Protein AF-A0A955DPP3-F1 (afdb_monomer_lite)

Secondary structure (DSSP, 8-state):
-HHHHTT-TTS-HHHHHHHHHHHHHHS---SSS---SHHHHHHHHHHHTHHHHHHHTTT-TTHHHHHHHHHHHHHHH--HHHHHHHHHHHHHHHHHTT--TTSSSHHHHHHHHHHTT--TTS-HHHHHHHHHHHH-TTS-HHHHHHHHHHHHHHSS-TT--GGGS--TT--HHHHHHHHHHHHHHSPP-PPPPPPPPPPPP----HHHHHHHHHHHHHHHHS---S-HHHHHHHHHHHHHHHHHHHHHHTT-HHHHHHHHHHHHHHHHHHH-TTS-SS--GGGG----------------PPP---PPTTPBPSSTTHHHHHHHHTTT-HHHHHHHHHHHHT-S-SB--HHHHHHHHHHHHH-SSHHHHHHHHHHHHHH-TT-HHHHHHHHHHHTTSPPPHHHHHHHHHHHTS-PPPTTSTTHHHHHHHHHHHHHH-

pLDDT: mean 71.45, std 17.71, range [26.34, 94.0]

Structure (mmCIF, N/CA/C/O backbone):
data_AF-A0A955DPP3-F1
#
_entry.id   AF-A0A955DPP3-F1
#
loop_
_atom_site.group_PDB
_atom_site.id
_atom_site.type_symbol
_atom_site.label_atom_id
_atom_site.label_alt_id
_atom_site.label_comp_id
_atom_site.label_asym_id
_atom_site.label_entity_id
_atom_site.label_seq_id
_atom_site.pdbx_PDB_ins_code
_atom_site.Cartn_x
_atom_site.Cartn_y
_atom_site.Cartn_z
_atom_site.occupancy
_atom_site.B_iso_or_equiv
_atom_site.auth_seq_id
_atom_site.auth_comp_id
_atom_site.auth_asym_id
_atom_site.auth_atom_id
_atom_site.pdbx_PDB_model_num
ATOM 1 N N . MET A 1 1 ? 16.618 11.339 -6.027 1.00 35.59 1 MET A N 1
ATOM 2 C CA . MET A 1 1 ? 17.213 10.510 -7.102 1.00 35.59 1 MET A CA 1
ATOM 3 C C . MET A 1 1 ? 17.221 11.224 -8.454 1.00 35.59 1 MET A C 1
ATOM 5 O O . MET A 1 1 ? 18.193 11.062 -9.165 1.00 35.59 1 MET A O 1
ATOM 9 N N . LEU A 1 2 ? 16.266 12.111 -8.780 1.00 33.56 2 LEU A N 1
ATOM 10 C CA . LEU A 1 2 ? 16.355 12.940 -9.997 1.00 33.56 2 LEU A CA 1
ATOM 11 C C . LEU A 1 2 ? 17.297 14.146 -9.936 1.00 33.56 2 LEU A C 1
ATOM 13 O O . LEU A 1 2 ? 17.890 14.435 -10.960 1.00 33.56 2 LEU A O 1
ATOM 17 N N . ALA A 1 3 ? 17.600 14.738 -8.774 1.00 33.22 3 ALA A N 1
ATOM 18 C CA . ALA A 1 3 ? 18.819 15.559 -8.653 1.00 33.22 3 ALA A CA 1
ATOM 19 C C . ALA A 1 3 ? 20.101 14.759 -8.946 1.00 33.22 3 ALA A C 1
ATOM 21 O O . ALA A 1 3 ? 21.132 15.341 -9.243 1.00 33.22 3 ALA A O 1
ATOM 22 N N . ARG A 1 4 ? 20.043 13.422 -8.878 1.00 34.44 4 ARG A N 1
ATOM 23 C CA . ARG A 1 4 ? 21.161 12.524 -9.185 1.00 34.44 4 ARG A CA 1
ATOM 24 C C . ARG A 1 4 ? 21.141 12.021 -10.634 1.00 34.44 4 ARG A C 1
ATOM 26 O O . ARG A 1 4 ? 22.195 11.694 -11.143 1.00 34.44 4 ARG A O 1
ATOM 33 N N . ILE A 1 5 ? 19.973 11.995 -11.284 1.00 39.16 5 ILE A N 1
ATOM 34 C CA . ILE A 1 5 ? 19.773 11.576 -12.684 1.00 39.16 5 ILE A CA 1
ATOM 35 C C . ILE A 1 5 ? 19.875 12.776 -13.645 1.00 39.16 5 ILE A C 1
ATOM 37 O O . ILE A 1 5 ? 20.469 12.654 -14.704 1.00 39.16 5 ILE A O 1
ATOM 41 N N . ALA A 1 6 ? 19.397 13.962 -13.253 1.00 36.22 6 ALA A N 1
ATOM 42 C CA . ALA A 1 6 ? 19.635 15.214 -13.980 1.00 36.22 6 ALA A CA 1
ATOM 43 C C . ALA A 1 6 ? 21.084 15.718 -13.835 1.00 36.22 6 ALA A C 1
ATOM 45 O O . ALA A 1 6 ? 21.543 16.498 -14.662 1.00 36.22 6 ALA A O 1
ATOM 46 N N . ALA A 1 7 ? 21.798 15.253 -12.803 1.00 34.19 7 ALA A N 1
ATOM 47 C CA . ALA A 1 7 ? 23.239 15.447 -12.627 1.00 34.19 7 ALA A CA 1
ATOM 48 C C . ALA A 1 7 ? 24.074 14.216 -13.037 1.00 34.19 7 ALA A C 1
ATOM 50 O O . ALA A 1 7 ? 25.287 14.221 -12.847 1.00 34.19 7 ALA A O 1
ATOM 51 N N . SER A 1 8 ? 23.447 13.153 -13.555 1.00 36.28 8 SER A N 1
ATOM 52 C CA . SER A 1 8 ? 24.160 11.997 -14.100 1.00 36.28 8 SER A CA 1
ATOM 53 C C . SER A 1 8 ? 24.437 12.252 -15.577 1.00 36.28 8 SER A C 1
ATOM 55 O O . SER A 1 8 ? 23.509 12.456 -16.357 1.00 36.28 8 SER A O 1
ATOM 57 N N . GLU A 1 9 ? 25.711 12.197 -15.968 1.00 37.81 9 GLU A N 1
ATOM 58 C CA . GLU A 1 9 ? 26.163 12.263 -17.368 1.00 37.81 9 GLU A CA 1
ATOM 59 C C . GLU A 1 9 ? 25.644 11.094 -18.239 1.00 37.81 9 GLU A C 1
ATOM 61 O O . GLU A 1 9 ? 25.851 11.097 -19.448 1.00 37.81 9 GLU A O 1
ATOM 66 N N . ALA A 1 10 ? 24.928 10.113 -17.667 1.00 44.19 10 ALA A N 1
ATOM 67 C CA . ALA A 1 10 ? 24.548 8.870 -18.343 1.00 44.19 10 ALA A CA 1
ATOM 68 C C . ALA A 1 10 ? 23.221 8.917 -19.131 1.00 44.19 10 ALA A C 1
ATOM 70 O O . ALA A 1 10 ? 22.921 7.976 -19.866 1.00 44.19 10 ALA A O 1
ATOM 71 N N . LEU A 1 11 ? 22.408 9.977 -19.019 1.00 44.22 11 LEU A N 1
ATOM 72 C CA . LEU A 1 11 ? 21.203 10.137 -19.848 1.00 44.22 11 LEU A CA 1
ATOM 73 C C . LEU A 1 11 ? 21.443 11.102 -21.018 1.00 44.22 11 LEU A C 1
ATOM 75 O O . LEU A 1 11 ? 22.013 12.176 -20.820 1.00 44.22 11 LEU A O 1
ATOM 79 N N . PRO A 1 12 ? 20.934 10.804 -22.233 1.00 55.03 12 PRO A N 1
ATOM 80 C CA . PRO A 1 12 ? 20.957 11.761 -23.331 1.00 55.03 12 PRO A CA 1
ATOM 81 C C . PRO A 1 12 ? 20.270 13.068 -22.919 1.00 55.03 12 PRO A C 1
ATOM 83 O O . PRO A 1 12 ? 19.104 13.042 -22.521 1.00 55.03 12 PRO A O 1
ATOM 86 N N . ILE A 1 13 ? 20.955 14.205 -23.095 1.00 50.88 13 ILE A N 1
ATOM 87 C CA . ILE A 1 13 ? 20.490 15.564 -22.737 1.00 50.88 13 ILE A CA 1
ATOM 88 C C . ILE A 1 13 ? 19.029 15.819 -23.139 1.00 50.88 13 ILE A C 1
ATOM 90 O O . ILE A 1 13 ? 18.276 16.427 -22.390 1.00 50.88 13 ILE A O 1
ATOM 94 N N . THR A 1 14 ? 18.589 15.290 -24.281 1.00 52.28 14 THR A N 1
ATOM 95 C CA . THR A 1 14 ? 17.205 15.416 -24.759 1.00 52.28 14 THR A CA 1
ATOM 96 C C . THR A 1 14 ? 16.157 14.798 -23.829 1.00 52.28 14 THR A C 1
ATOM 98 O O . THR A 1 14 ? 15.081 15.360 -23.699 1.00 52.28 14 THR A O 1
ATOM 101 N N . ILE A 1 15 ? 16.436 13.644 -23.205 1.00 49.09 15 ILE A N 1
ATOM 102 C CA . ILE A 1 15 ? 15.491 12.993 -22.280 1.00 49.09 15 ILE A CA 1
ATOM 103 C C . ILE A 1 15 ? 15.439 13.808 -20.991 1.00 49.09 15 ILE A C 1
ATOM 105 O O . ILE A 1 15 ? 14.359 14.136 -20.516 1.00 49.09 15 ILE A O 1
ATOM 109 N N . THR A 1 16 ? 16.599 14.210 -20.475 1.00 50.31 16 THR A N 1
ATOM 110 C CA . THR A 1 16 ? 16.704 15.036 -19.269 1.00 50.31 16 THR A CA 1
ATOM 111 C C . THR A 1 16 ? 15.985 16.378 -19.434 1.00 50.31 16 THR A C 1
ATOM 113 O O . THR A 1 16 ? 15.213 16.768 -18.562 1.00 50.31 16 THR A O 1
ATOM 116 N N . SER A 1 17 ? 16.168 17.064 -20.567 1.00 52.56 17 SER A N 1
ATOM 117 C CA . SER A 1 17 ? 15.472 18.321 -20.872 1.00 52.56 17 SER A CA 1
ATOM 118 C C . SER A 1 17 ? 13.961 18.138 -21.025 1.00 52.56 17 SER A C 1
ATOM 120 O O . SER A 1 17 ? 13.203 18.941 -20.488 1.00 52.56 17 SER A O 1
ATOM 122 N N . GLU A 1 18 ? 13.515 17.084 -21.711 1.00 55.72 18 GLU A N 1
ATOM 123 C CA . GLU A 1 18 ? 12.087 16.839 -21.942 1.00 55.72 18 GLU A CA 1
ATOM 124 C C . GLU A 1 18 ? 11.356 16.417 -20.664 1.00 55.72 18 GLU A C 1
ATOM 126 O O . GLU A 1 18 ? 10.221 16.842 -20.433 1.00 55.72 18 GLU A O 1
ATOM 131 N N . VAL A 1 19 ? 12.027 15.645 -19.798 1.00 52.59 19 VAL A N 1
ATOM 132 C CA . VAL A 1 19 ? 11.574 15.393 -18.429 1.00 52.59 19 VAL A CA 1
ATOM 133 C C . VAL A 1 19 ? 11.388 16.738 -17.740 1.00 52.59 19 VAL A C 1
ATOM 135 O O . VAL A 1 19 ? 10.246 17.066 -17.443 1.00 52.59 19 VAL A O 1
ATOM 138 N N . CYS A 1 20 ? 12.444 17.549 -17.577 1.00 52.41 20 CYS A N 1
ATOM 139 C CA . CYS A 1 20 ? 12.391 18.833 -16.863 1.00 52.41 20 CYS A CA 1
ATOM 140 C C . CYS A 1 20 ? 11.268 19.770 -17.344 1.00 52.41 20 CYS A C 1
ATOM 142 O O . CYS A 1 20 ? 10.531 20.291 -16.511 1.00 52.41 20 CYS A O 1
ATOM 144 N N . ILE A 1 21 ? 11.081 19.927 -18.660 1.00 58.56 21 ILE A N 1
ATOM 145 C CA . ILE A 1 21 ? 10.002 20.750 -19.240 1.00 58.56 21 ILE A CA 1
ATOM 146 C C . ILE A 1 21 ? 8.622 20.197 -18.858 1.00 58.56 21 ILE A C 1
ATOM 148 O O . ILE A 1 21 ? 7.754 20.941 -18.409 1.00 58.56 21 ILE A O 1
ATOM 152 N N . THR A 1 22 ? 8.430 18.882 -18.980 1.00 52.88 22 THR A N 1
ATOM 153 C CA . THR A 1 22 ? 7.171 18.221 -18.605 1.00 52.88 22 THR A CA 1
ATOM 154 C C . THR A 1 22 ? 6.896 18.353 -17.099 1.00 52.88 22 THR A C 1
ATOM 156 O O . THR A 1 22 ? 5.743 18.474 -16.692 1.00 52.88 22 THR A O 1
ATOM 159 N N . LEU A 1 23 ? 7.935 18.379 -16.252 1.00 52.12 23 LEU A N 1
ATOM 160 C CA . LEU A 1 23 ? 7.778 18.573 -14.804 1.00 52.12 23 LEU A CA 1
ATOM 161 C C . LEU A 1 23 ? 7.360 20.000 -14.441 1.00 52.12 23 LEU A C 1
ATOM 163 O O . LEU A 1 23 ? 6.470 20.167 -13.606 1.00 52.12 23 LEU A O 1
ATOM 167 N N . ASP A 1 24 ? 7.994 21.004 -15.053 1.00 55.16 24 ASP A N 1
ATOM 168 C CA . ASP A 1 24 ? 7.730 22.424 -14.790 1.00 55.16 24 ASP A CA 1
ATOM 169 C C . ASP A 1 24 ? 6.312 22.832 -15.222 1.00 55.16 24 ASP A C 1
ATOM 171 O O . ASP A 1 24 ? 5.682 23.675 -14.579 1.00 55.16 24 ASP A O 1
ATOM 175 N N . GLU A 1 25 ? 5.780 22.203 -16.275 1.00 59.00 25 GLU A N 1
ATOM 176 C CA . GLU A 1 25 ? 4.409 22.424 -16.748 1.00 59.00 25 GLU A CA 1
ATOM 177 C C . GLU A 1 25 ? 3.349 21.718 -15.881 1.00 59.00 25 GLU A C 1
ATOM 179 O O . GLU A 1 25 ? 2.249 22.246 -15.704 1.00 59.00 25 GLU A O 1
ATOM 184 N N . LEU A 1 26 ? 3.654 20.538 -15.323 1.00 53.09 26 LEU A N 1
ATOM 185 C CA . LEU A 1 26 ? 2.682 19.706 -14.595 1.00 53.09 26 LEU A CA 1
ATOM 186 C C . LEU A 1 26 ? 2.641 19.944 -13.080 1.00 53.09 26 LEU A C 1
ATOM 188 O O . LEU A 1 26 ? 1.614 19.678 -12.449 1.00 53.09 26 LEU A O 1
ATOM 192 N N . ILE A 1 27 ? 3.732 20.429 -12.484 1.00 55.94 27 ILE A N 1
ATOM 193 C CA . ILE A 1 27 ? 3.845 20.700 -11.047 1.00 55.94 27 ILE A CA 1
ATOM 194 C C . ILE A 1 27 ? 3.897 22.224 -10.867 1.00 55.94 27 ILE A C 1
ATOM 196 O O . ILE A 1 27 ? 4.978 22.787 -10.689 1.00 55.94 27 ILE A O 1
ATOM 200 N N . PRO A 1 28 ? 2.760 22.949 -10.909 1.00 50.09 28 PRO A N 1
ATOM 201 C CA . PRO A 1 28 ? 2.778 24.379 -10.637 1.00 50.09 28 PRO A CA 1
ATOM 202 C C . PRO A 1 28 ? 3.287 24.594 -9.210 1.00 50.09 28 PRO A C 1
ATOM 204 O O . PRO A 1 28 ? 2.604 24.213 -8.262 1.00 50.09 28 PRO A O 1
ATOM 207 N N . ARG A 1 29 ? 4.509 25.147 -9.098 1.00 47.81 29 ARG A N 1
ATOM 208 C CA . ARG A 1 29 ? 5.271 25.525 -7.887 1.00 47.81 29 ARG A CA 1
ATOM 209 C C . ARG A 1 29 ? 4.525 25.263 -6.575 1.00 47.81 29 ARG A C 1
ATOM 211 O O . ARG A 1 29 ? 4.045 26.185 -5.912 1.00 47.81 29 ARG A O 1
ATOM 218 N N . ALA A 1 30 ? 4.450 23.992 -6.192 1.00 39.31 30 ALA A N 1
ATOM 219 C CA . ALA A 1 30 ? 3.890 23.587 -4.918 1.00 39.31 30 ALA A CA 1
ATOM 220 C C . ALA A 1 30 ? 4.927 23.897 -3.830 1.00 39.31 30 ALA A C 1
ATOM 222 O O . ALA A 1 30 ? 5.838 23.116 -3.574 1.00 39.31 30 ALA A O 1
ATOM 223 N N . ALA A 1 31 ? 4.756 25.074 -3.225 1.00 39.16 31 ALA A N 1
ATOM 224 C CA . ALA A 1 31 ? 5.350 25.527 -1.971 1.00 39.16 31 ALA A CA 1
ATOM 225 C C . ALA A 1 31 ? 6.882 25.696 -1.940 1.00 39.16 31 ALA A C 1
ATOM 227 O O . ALA A 1 31 ? 7.602 24.757 -1.633 1.00 39.16 31 ALA A O 1
ATOM 228 N N . GLY A 1 32 ? 7.335 26.942 -2.156 1.00 42.03 32 GLY A N 1
ATOM 229 C CA . GLY A 1 32 ? 8.332 27.700 -1.361 1.00 42.03 32 GLY A CA 1
ATOM 230 C C . GLY A 1 32 ? 9.698 27.109 -0.970 1.00 42.03 32 GLY A C 1
ATOM 231 O O . GLY A 1 32 ? 10.496 27.831 -0.383 1.00 42.03 32 GLY A O 1
ATOM 232 N N . ALA A 1 33 ? 9.989 25.849 -1.265 1.00 47.16 33 ALA A N 1
ATOM 233 C CA . ALA A 1 33 ? 11.195 25.130 -0.884 1.00 47.16 33 ALA A CA 1
ATOM 234 C C . ALA A 1 33 ? 11.840 24.512 -2.128 1.00 47.16 33 ALA A C 1
ATOM 236 O O . ALA A 1 33 ? 11.148 24.168 -3.087 1.00 47.16 33 ALA A O 1
ATOM 237 N N . GLU A 1 34 ? 13.165 24.372 -2.103 1.00 51.72 34 GLU A N 1
ATOM 238 C CA . GLU A 1 34 ? 13.941 23.779 -3.194 1.00 51.72 34 GLU A CA 1
ATOM 239 C C . GLU A 1 34 ? 13.437 22.359 -3.504 1.00 51.72 34 GLU A C 1
ATOM 241 O O . GLU A 1 34 ? 13.515 21.454 -2.670 1.00 51.72 34 GLU A O 1
ATOM 246 N N . ILE A 1 35 ? 12.870 22.175 -4.700 1.00 56.00 35 ILE A N 1
ATOM 247 C CA . ILE A 1 35 ? 12.440 20.872 -5.212 1.00 56.00 35 ILE A CA 1
ATOM 248 C C . ILE A 1 35 ? 13.691 20.140 -5.701 1.00 56.00 35 ILE A C 1
ATOM 250 O O . ILE A 1 35 ? 14.385 20.609 -6.599 1.00 56.00 35 ILE A O 1
ATOM 254 N N . THR A 1 36 ? 13.971 18.968 -5.129 1.00 54.28 36 THR A N 1
ATOM 255 C CA . THR A 1 36 ? 15.198 18.193 -5.415 1.00 54.28 36 THR A CA 1
ATOM 256 C C . THR A 1 36 ? 15.045 17.200 -6.584 1.00 54.28 36 THR A C 1
ATOM 258 O O . THR A 1 36 ? 15.916 16.364 -6.841 1.00 54.28 36 THR A O 1
ATOM 261 N N . GLY A 1 37 ? 13.918 17.246 -7.303 1.00 55.88 37 GLY A N 1
ATOM 262 C CA . GLY A 1 37 ? 13.623 16.437 -8.492 1.00 55.88 37 GLY A CA 1
ATOM 263 C C . GLY A 1 37 ? 12.141 16.060 -8.617 1.00 55.88 37 GLY A C 1
ATOM 264 O O . GLY A 1 37 ? 11.361 16.316 -7.702 1.00 55.88 37 GLY A O 1
ATOM 265 N N . PHE A 1 38 ? 11.750 15.417 -9.728 1.00 57.12 38 PHE A N 1
ATOM 266 C CA . PHE A 1 38 ? 10.341 15.079 -10.011 1.00 57.12 38 PHE A CA 1
ATOM 267 C C . PHE A 1 38 ? 9.667 14.303 -8.894 1.00 57.12 38 PHE A C 1
ATOM 269 O O . PHE A 1 38 ? 8.599 14.703 -8.472 1.00 57.12 38 PHE A O 1
ATOM 276 N N . ASN A 1 39 ? 10.275 13.212 -8.414 1.00 62.88 39 ASN A N 1
ATOM 277 C CA . ASN A 1 39 ? 9.637 12.361 -7.413 1.00 62.88 39 ASN A CA 1
ATOM 278 C C . ASN A 1 39 ? 9.277 13.160 -6.159 1.00 62.88 39 ASN A C 1
ATOM 280 O O . ASN A 1 39 ? 8.173 13.012 -5.666 1.00 62.88 39 ASN A O 1
ATOM 284 N N . ASP A 1 40 ? 10.148 14.068 -5.706 1.00 62.22 40 ASP A N 1
ATOM 285 C CA . ASP A 1 40 ? 9.870 14.968 -4.577 1.00 62.22 40 ASP A CA 1
ATOM 286 C C . ASP A 1 40 ? 8.756 15.977 -4.923 1.00 62.22 40 ASP A C 1
ATOM 288 O O . ASP A 1 40 ? 7.810 16.145 -4.157 1.00 62.22 40 ASP A O 1
ATOM 292 N N . GLY A 1 41 ? 8.795 16.596 -6.108 1.00 62.28 41 GLY A N 1
ATOM 293 C CA . GLY A 1 41 ? 7.751 17.527 -6.558 1.00 62.28 41 GLY A CA 1
ATOM 294 C C . GLY A 1 41 ? 6.372 16.875 -6.747 1.00 62.28 41 GLY A C 1
ATOM 295 O O . GLY A 1 41 ? 5.369 17.388 -6.254 1.00 62.28 41 GLY A O 1
ATOM 296 N N . ALA A 1 42 ? 6.319 15.725 -7.416 1.00 63.69 42 ALA A N 1
ATOM 297 C CA . ALA A 1 42 ? 5.121 14.929 -7.653 1.00 63.69 42 ALA A CA 1
ATOM 298 C C . ALA A 1 42 ? 4.573 14.369 -6.340 1.00 63.69 42 ALA A C 1
ATOM 300 O O . ALA A 1 42 ? 3.379 14.475 -6.075 1.00 63.69 42 ALA A O 1
ATOM 301 N N . HIS A 1 43 ? 5.442 13.854 -5.468 1.00 73.50 43 HIS A N 1
ATOM 302 C CA . HIS A 1 43 ? 5.062 13.395 -4.136 1.00 73.50 43 HIS A CA 1
ATOM 303 C C . HIS A 1 43 ? 4.435 14.516 -3.302 1.00 73.50 43 HIS A C 1
ATOM 305 O O . HIS A 1 43 ? 3.356 14.332 -2.739 1.00 73.50 43 HIS A O 1
ATOM 311 N N . ARG A 1 44 ? 5.038 15.710 -3.284 1.00 70.75 44 ARG A N 1
ATOM 312 C CA . ARG A 1 44 ? 4.468 16.891 -2.612 1.00 70.75 44 ARG A CA 1
ATOM 313 C C . ARG A 1 44 ? 3.146 17.329 -3.222 1.00 70.75 44 ARG A C 1
ATOM 315 O O . ARG A 1 44 ? 2.223 17.665 -2.481 1.00 70.75 44 ARG A O 1
ATOM 322 N N . TRP A 1 45 ? 3.033 17.305 -4.549 1.00 76.06 45 TRP A N 1
ATOM 323 C CA . TRP A 1 45 ? 1.773 17.580 -5.230 1.00 76.06 45 TRP A CA 1
ATOM 324 C C . TRP A 1 45 ? 0.695 16.587 -4.783 1.00 76.06 45 TRP A C 1
ATOM 326 O O . TRP A 1 45 ? -0.369 17.019 -4.346 1.00 76.06 45 TRP A O 1
ATOM 336 N N . PHE A 1 46 ? 0.985 15.283 -4.781 1.00 79.75 46 PHE A N 1
ATOM 337 C CA . PHE A 1 46 ? 0.050 14.252 -4.326 1.00 79.75 46 PHE A CA 1
ATOM 338 C C . PHE A 1 46 ? -0.358 14.453 -2.868 1.00 79.75 46 PHE A C 1
ATOM 340 O O . PHE A 1 46 ? -1.544 14.347 -2.562 1.00 79.75 46 PHE A O 1
ATOM 347 N N . ILE A 1 47 ? 0.583 14.807 -1.988 1.00 80.94 47 ILE A N 1
ATOM 348 C CA . ILE A 1 47 ? 0.284 15.143 -0.591 1.00 80.94 47 ILE A CA 1
ATOM 349 C C . ILE A 1 47 ? -0.653 16.354 -0.507 1.00 80.94 47 ILE A C 1
ATOM 351 O O . ILE A 1 47 ? -1.641 16.315 0.220 1.00 80.94 47 ILE A O 1
ATOM 355 N N . SER A 1 48 ? -0.397 17.415 -1.279 1.00 76.88 48 SER A N 1
ATOM 356 C CA . SER A 1 48 ? -1.224 18.631 -1.259 1.00 76.88 48 SER A CA 1
ATOM 357 C C . SER A 1 48 ? -2.679 18.406 -1.692 1.00 76.88 48 SER A C 1
ATOM 359 O O . SER A 1 48 ? -3.536 19.233 -1.392 1.00 76.88 48 SER A O 1
ATOM 361 N N . ARG A 1 49 ? -2.974 17.294 -2.382 1.00 82.25 49 ARG A N 1
ATOM 362 C CA . ARG A 1 49 ? -4.325 16.941 -2.842 1.00 82.25 49 ARG A CA 1
ATOM 363 C C . ARG A 1 49 ? -5.103 16.056 -1.879 1.00 82.25 49 ARG A C 1
ATOM 365 O O . ARG A 1 49 ? -6.294 15.859 -2.104 1.00 82.25 49 ARG A O 1
ATOM 372 N N . ILE A 1 50 ? -4.470 15.563 -0.815 1.00 88.19 50 ILE A N 1
ATOM 373 C CA . ILE A 1 50 ? -5.123 14.711 0.186 1.00 88.19 50 ILE A CA 1
ATOM 374 C C . ILE A 1 50 ? -6.404 15.366 0.747 1.00 88.19 50 ILE A C 1
ATOM 376 O O . ILE A 1 50 ? -7.439 14.700 0.700 1.00 88.19 50 ILE A O 1
ATOM 380 N N . PRO A 1 51 ? -6.415 16.650 1.174 1.00 86.38 51 PRO A N 1
ATOM 381 C CA . PRO A 1 51 ? -7.630 17.264 1.726 1.00 86.38 51 PRO A CA 1
ATOM 382 C C . PRO A 1 51 ? -8.793 17.310 0.728 1.00 86.38 51 PRO A C 1
ATOM 384 O O . PRO A 1 51 ? -9.944 17.046 1.075 1.00 86.38 51 PRO A O 1
ATOM 387 N N . ASP A 1 52 ? -8.498 17.601 -0.543 1.00 84.06 52 ASP A N 1
ATOM 388 C CA . ASP A 1 52 ? -9.508 17.620 -1.602 1.00 84.06 52 ASP A CA 1
ATOM 389 C C . ASP A 1 52 ? -10.071 16.223 -1.880 1.00 84.06 52 ASP A C 1
ATOM 391 O O . ASP A 1 52 ? -11.285 16.086 -2.027 1.00 84.06 52 ASP A O 1
ATOM 395 N N . LEU A 1 53 ? -9.215 15.197 -1.928 1.00 86.75 53 LEU A N 1
ATOM 396 C CA . LEU A 1 53 ? -9.631 13.807 -2.138 1.00 86.75 53 LEU A CA 1
ATOM 397 C C . LEU A 1 53 ? -10.510 13.299 -0.991 1.00 86.75 53 LEU A C 1
ATOM 399 O O . LEU A 1 53 ? -11.559 12.700 -1.231 1.00 86.75 53 LEU A O 1
ATOM 403 N N . VAL A 1 54 ? -10.135 13.592 0.255 1.00 89.56 54 VAL A N 1
ATOM 404 C CA . VAL A 1 54 ? -10.938 13.231 1.431 1.00 89.56 54 VAL A CA 1
ATOM 405 C C . VAL A 1 54 ? -12.303 13.914 1.378 1.00 89.56 54 VAL A C 1
ATOM 407 O O . VAL A 1 54 ? -13.329 13.246 1.492 1.00 89.56 54 VAL A O 1
ATOM 410 N N . ARG A 1 55 ? -12.343 15.218 1.080 1.00 88.06 55 ARG A N 1
ATOM 411 C CA . ARG A 1 55 ? -13.593 15.989 0.986 1.00 88.06 55 ARG A CA 1
ATOM 412 C C . ARG A 1 55 ? -14.577 15.435 -0.048 1.00 88.06 55 ARG A C 1
ATOM 414 O O . ARG A 1 55 ? -15.785 15.482 0.176 1.00 88.06 55 ARG A O 1
ATOM 421 N N . ILE A 1 56 ? -14.091 14.939 -1.186 1.00 86.00 56 ILE A N 1
ATOM 422 C CA . ILE A 1 56 ? -14.962 14.401 -2.243 1.00 86.00 56 ILE A CA 1
ATOM 423 C C . ILE A 1 56 ? -15.337 12.931 -2.037 1.00 86.00 56 ILE A C 1
ATOM 425 O O . ILE A 1 56 ? -16.205 12.438 -2.750 1.00 86.00 56 ILE A O 1
ATOM 429 N N . THR A 1 57 ? -14.729 12.235 -1.070 1.00 90.06 57 THR A N 1
ATOM 430 C CA . THR A 1 57 ? -14.889 10.779 -0.902 1.00 90.06 57 THR A CA 1
ATOM 431 C C . THR A 1 57 ? -16.347 10.361 -0.703 1.00 90.06 57 THR A C 1
ATOM 433 O O . THR A 1 57 ? -16.796 9.387 -1.295 1.00 90.06 57 THR A O 1
ATOM 436 N N . GLU A 1 58 ? -17.115 11.131 0.065 1.00 84.50 58 GLU A N 1
ATOM 437 C CA . GLU A 1 58 ? -18.528 10.828 0.334 1.00 84.50 58 GLU A CA 1
ATOM 438 C C . GLU A 1 58 ? -19.498 11.376 -0.724 1.00 84.50 58 GLU A C 1
ATOM 440 O O . GLU A 1 58 ? -20.666 10.999 -0.752 1.00 84.50 58 GLU A O 1
ATOM 445 N N . THR A 1 59 ? -19.051 12.302 -1.576 1.00 84.00 59 THR A N 1
ATOM 446 C CA . THR A 1 59 ? -19.950 13.104 -2.428 1.00 84.00 59 THR A CA 1
ATOM 447 C C . THR A 1 59 ? -19.772 12.864 -3.920 1.00 84.00 59 THR A C 1
ATOM 449 O O . THR A 1 59 ? -20.687 13.143 -4.692 1.00 84.00 59 THR A O 1
ATOM 452 N N . ASP A 1 60 ? -18.619 12.343 -4.336 1.00 81.62 60 ASP A N 1
ATOM 453 C CA . ASP A 1 60 ? -18.278 12.112 -5.733 1.00 81.62 60 ASP A CA 1
ATOM 454 C C . ASP A 1 60 ? -18.240 10.608 -6.026 1.00 81.62 60 ASP A C 1
ATOM 456 O O . ASP A 1 60 ? -17.503 9.848 -5.389 1.00 81.62 60 ASP A O 1
ATOM 460 N N . ALA A 1 61 ? -19.025 10.179 -7.016 1.00 77.50 61 ALA A N 1
ATOM 461 C CA . ALA A 1 61 ? -19.084 8.787 -7.454 1.00 77.50 61 ALA A CA 1
ATOM 462 C C . ALA A 1 61 ? -17.747 8.292 -8.036 1.00 77.50 61 ALA A C 1
ATOM 464 O O . ALA A 1 61 ? -17.489 7.092 -8.021 1.00 77.50 61 ALA A O 1
ATOM 465 N N . GLN A 1 62 ? -16.888 9.202 -8.509 1.00 79.12 62 GLN A N 1
ATOM 466 C CA . GLN A 1 62 ? -15.562 8.888 -9.055 1.00 79.12 62 GLN A CA 1
ATOM 467 C C . GLN A 1 62 ? -14.448 8.930 -8.000 1.00 79.12 62 GLN A C 1
ATOM 469 O O . GLN A 1 62 ? -13.276 8.726 -8.318 1.00 79.12 62 GLN A O 1
ATOM 474 N N . SER A 1 63 ? -14.773 9.207 -6.735 1.00 83.25 63 SER A N 1
ATOM 475 C CA . SER A 1 63 ? -13.767 9.365 -5.679 1.00 83.25 63 SER A CA 1
ATOM 476 C C . SER A 1 63 ? -12.887 8.127 -5.492 1.00 83.25 63 SER A C 1
ATOM 478 O O . SER A 1 63 ? -11.687 8.259 -5.259 1.00 83.25 63 SER A O 1
ATOM 480 N N . PHE A 1 64 ? -13.448 6.926 -5.648 1.00 81.19 64 PHE A N 1
ATOM 481 C CA . PHE A 1 64 ? -12.693 5.680 -5.533 1.00 81.19 64 PHE A CA 1
ATOM 482 C C . PHE A 1 64 ? -11.655 5.519 -6.655 1.00 81.19 64 PHE A C 1
ATOM 484 O O . PHE A 1 64 ? -10.504 5.180 -6.381 1.00 81.19 64 PHE A O 1
ATOM 491 N N . ASP A 1 65 ? -12.023 5.845 -7.897 1.00 76.81 65 ASP A N 1
ATOM 492 C CA . ASP A 1 65 ? -11.095 5.818 -9.034 1.00 76.81 65 ASP A CA 1
ATOM 493 C C . ASP A 1 65 ? -9.953 6.821 -8.834 1.00 76.81 65 ASP A C 1
ATOM 495 O O . ASP A 1 65 ? -8.787 6.512 -9.088 1.00 76.81 65 ASP A O 1
ATOM 499 N N . LEU A 1 66 ? -10.265 8.009 -8.306 1.00 80.00 66 LEU A N 1
ATOM 500 C CA . LEU A 1 66 ? -9.264 9.019 -7.960 1.00 80.00 66 LEU A CA 1
ATOM 501 C C . LEU A 1 66 ? -8.309 8.533 -6.861 1.00 80.00 66 LEU A C 1
ATOM 503 O O . LEU A 1 66 ? -7.105 8.789 -6.945 1.00 80.00 66 LEU A O 1
ATOM 507 N N . TRP A 1 67 ? -8.811 7.805 -5.861 1.00 85.69 67 TRP A N 1
ATOM 508 C CA . TRP A 1 67 ? -7.980 7.216 -4.811 1.00 85.69 67 TRP A CA 1
ATOM 509 C C . TRP A 1 67 ? -7.061 6.112 -5.326 1.00 85.69 67 TRP A C 1
ATOM 511 O O . TRP A 1 67 ? -5.890 6.085 -4.951 1.00 85.69 67 TRP A O 1
ATOM 521 N N . GLU A 1 68 ? -7.536 5.228 -6.200 1.00 82.19 68 GLU A N 1
ATOM 522 C CA . GLU A 1 68 ? -6.688 4.189 -6.794 1.00 82.19 68 GLU A CA 1
ATOM 523 C C . GLU A 1 68 ? -5.650 4.787 -7.757 1.00 82.19 68 GLU A C 1
ATOM 525 O O . GLU A 1 68 ? -4.491 4.364 -7.750 1.00 82.19 68 GLU A O 1
ATOM 530 N N . LEU A 1 69 ? -6.008 5.830 -8.518 1.00 76.88 69 LEU A N 1
ATOM 531 C CA . LEU A 1 69 ? -5.050 6.597 -9.319 1.00 76.88 69 LEU A CA 1
ATOM 532 C C . LEU A 1 69 ? -3.978 7.251 -8.444 1.00 76.88 69 LEU A C 1
ATOM 534 O O . LEU A 1 69 ? -2.789 7.137 -8.746 1.00 76.88 69 LEU A O 1
ATOM 538 N N . TRP A 1 70 ? -4.383 7.897 -7.347 1.00 86.00 70 TRP A N 1
ATOM 539 C CA . TRP A 1 70 ? -3.461 8.510 -6.394 1.00 86.00 70 TRP A CA 1
ATOM 540 C C . TRP A 1 70 ? -2.550 7.466 -5.742 1.00 86.00 70 TRP A C 1
ATOM 542 O O . TRP A 1 70 ? -1.337 7.652 -5.718 1.00 86.00 70 TRP A O 1
ATOM 552 N N . LEU A 1 71 ? -3.100 6.340 -5.276 1.00 81.94 71 LEU A N 1
ATOM 553 C CA . LEU A 1 71 ? -2.330 5.258 -4.655 1.00 81.94 71 LEU A CA 1
ATOM 554 C C . LEU A 1 71 ? -1.334 4.645 -5.631 1.00 81.94 71 LEU A C 1
ATOM 556 O O . LEU A 1 71 ? -0.193 4.376 -5.255 1.00 81.94 71 LEU A O 1
ATOM 560 N N . SER A 1 72 ? -1.758 4.423 -6.874 1.00 78.44 72 SER A N 1
ATOM 561 C CA . SER A 1 72 ? -0.876 3.893 -7.900 1.00 78.44 72 SER A CA 1
ATOM 562 C C . SER A 1 72 ? 0.258 4.862 -8.202 1.00 78.44 72 SER A C 1
ATOM 564 O O . SER A 1 72 ? 1.410 4.452 -8.166 1.00 78.44 72 SER A O 1
ATOM 566 N N . ALA A 1 73 ? -0.051 6.136 -8.443 1.00 73.12 73 ALA A N 1
ATOM 567 C CA . ALA A 1 73 ? 0.965 7.135 -8.747 1.00 73.12 73 ALA A CA 1
ATOM 568 C C . ALA A 1 73 ? 1.930 7.349 -7.574 1.00 73.12 73 ALA A C 1
ATOM 570 O O . ALA A 1 73 ? 3.132 7.507 -7.773 1.00 73.12 73 ALA A O 1
ATOM 571 N N . LEU A 1 74 ? 1.416 7.308 -6.341 1.00 79.94 74 LEU A N 1
ATOM 572 C CA . LEU A 1 74 ? 2.221 7.438 -5.135 1.00 79.94 74 LEU A CA 1
ATOM 573 C C . LEU A 1 74 ? 3.264 6.317 -5.021 1.00 79.94 74 LEU A C 1
ATOM 575 O O . LEU A 1 74 ? 4.388 6.601 -4.620 1.00 79.94 74 LEU A O 1
ATOM 579 N N . ARG A 1 75 ? 2.924 5.070 -5.381 1.00 77.75 75 ARG A N 1
ATOM 580 C CA . ARG A 1 75 ? 3.882 3.945 -5.367 1.00 77.75 75 ARG A CA 1
ATOM 581 C C . ARG A 1 75 ? 5.045 4.148 -6.334 1.00 77.75 75 ARG A C 1
ATOM 583 O O . ARG A 1 75 ? 6.133 3.651 -6.071 1.00 77.75 75 ARG A O 1
ATOM 590 N N . ASP A 1 76 ? 4.808 4.872 -7.420 1.00 69.75 76 ASP A N 1
ATOM 591 C CA . ASP A 1 76 ? 5.807 5.097 -8.462 1.00 69.75 76 ASP A CA 1
ATOM 592 C C . ASP A 1 76 ? 6.743 6.273 -8.116 1.00 69.75 76 ASP A C 1
ATOM 594 O O . ASP A 1 76 ? 7.878 6.328 -8.591 1.00 69.75 76 ASP A O 1
ATOM 598 N N . VAL A 1 77 ? 6.293 7.218 -7.275 1.00 68.50 77 VAL A N 1
ATOM 599 C CA . VAL A 1 77 ? 7.083 8.412 -6.903 1.00 68.50 77 VAL A CA 1
ATOM 600 C C . VAL A 1 77 ? 7.635 8.391 -5.480 1.00 68.50 77 VAL A C 1
ATOM 602 O O . VAL A 1 77 ? 8.598 9.106 -5.201 1.00 68.50 77 VAL A O 1
ATOM 605 N N . ALA A 1 78 ? 7.057 7.599 -4.576 1.00 72.81 78 ALA A N 1
ATOM 606 C CA . ALA A 1 78 ? 7.452 7.532 -3.175 1.00 72.81 78 ALA A CA 1
ATOM 607 C C . ALA A 1 78 ? 7.773 6.093 -2.758 1.00 72.81 78 ALA A C 1
ATOM 609 O O . ALA A 1 78 ? 6.966 5.181 -2.913 1.00 72.81 78 ALA A O 1
ATOM 610 N N . GLU A 1 79 ? 8.941 5.913 -2.142 1.00 70.50 79 GLU A N 1
ATOM 611 C CA . GLU A 1 79 ? 9.394 4.634 -1.597 1.00 70.50 79 GLU A CA 1
ATOM 612 C C . GLU A 1 79 ? 9.651 4.742 -0.091 1.00 70.50 79 GLU A C 1
ATOM 614 O O . GLU A 1 79 ? 9.863 5.829 0.461 1.00 70.50 79 GLU A O 1
ATOM 619 N N . GLY A 1 80 ? 9.658 3.594 0.587 1.00 71.19 80 GLY A N 1
ATOM 620 C CA . GLY A 1 80 ? 10.050 3.517 1.990 1.00 71.19 80 GLY A CA 1
ATOM 621 C C . GLY A 1 80 ? 9.213 4.431 2.895 1.00 71.19 80 GLY A C 1
ATOM 622 O O . GLY A 1 80 ? 7.986 4.472 2.826 1.00 71.19 80 GLY A O 1
ATOM 623 N N . SER A 1 81 ? 9.902 5.210 3.728 1.00 69.56 81 SER A N 1
ATOM 624 C CA . SER A 1 81 ? 9.291 6.097 4.721 1.00 69.56 81 SER A CA 1
ATOM 625 C C . SER A 1 81 ? 8.449 7.234 4.128 1.00 69.56 81 SER A C 1
ATOM 627 O O . SER A 1 81 ? 7.545 7.727 4.809 1.00 69.56 81 SER A O 1
ATOM 629 N N . ALA A 1 82 ? 8.724 7.653 2.887 1.00 72.81 82 ALA A N 1
ATOM 630 C CA . ALA A 1 82 ? 7.981 8.708 2.198 1.00 72.81 82 ALA A CA 1
ATOM 631 C C . ALA A 1 82 ? 6.580 8.230 1.785 1.00 72.81 82 ALA A C 1
ATOM 633 O O . ALA A 1 82 ? 5.595 8.949 1.981 1.00 72.81 82 ALA A O 1
ATOM 634 N N . TYR A 1 83 ? 6.483 6.993 1.292 1.00 80.69 83 TYR A N 1
ATOM 635 C CA . TYR A 1 83 ? 5.210 6.341 0.993 1.00 80.69 83 TYR A CA 1
ATOM 636 C C . TYR A 1 83 ? 4.359 6.215 2.262 1.00 80.69 83 TYR A C 1
ATOM 638 O O . TYR A 1 83 ? 3.244 6.732 2.319 1.00 80.69 83 TYR A O 1
ATOM 646 N N . ASP A 1 84 ? 4.931 5.644 3.326 1.00 74.69 84 ASP A N 1
ATOM 647 C CA . ASP A 1 84 ? 4.207 5.393 4.578 1.00 74.69 84 ASP A CA 1
ATOM 648 C C . ASP A 1 84 ? 3.721 6.683 5.239 1.00 74.69 84 ASP A C 1
ATOM 650 O O . ASP A 1 84 ? 2.606 6.743 5.756 1.00 74.69 84 ASP A O 1
ATOM 654 N N . ARG A 1 85 ? 4.540 7.745 5.197 1.00 77.56 85 ARG A N 1
ATOM 655 C CA . ARG A 1 85 ? 4.138 9.069 5.683 1.00 77.56 85 ARG A CA 1
ATOM 656 C C . ARG A 1 85 ? 2.910 9.577 4.931 1.00 77.56 85 ARG A C 1
ATOM 658 O O . ARG A 1 85 ? 2.039 10.167 5.553 1.00 77.56 85 ARG A O 1
ATOM 665 N N . SER A 1 86 ? 2.826 9.342 3.626 1.00 84.06 86 SER A N 1
ATOM 666 C CA . SER A 1 86 ? 1.691 9.794 2.809 1.00 84.06 86 SER A CA 1
ATOM 667 C C . SER A 1 86 ? 0.414 9.064 3.176 1.00 84.06 86 SER A C 1
ATOM 669 O O . SER A 1 86 ? -0.615 9.703 3.356 1.00 84.06 86 SER A O 1
ATOM 671 N N . ILE A 1 87 ? 0.487 7.742 3.351 1.00 84.38 87 ILE A N 1
ATOM 672 C CA . ILE A 1 87 ? -0.661 6.961 3.819 1.00 84.38 87 ILE A CA 1
ATOM 673 C C . ILE A 1 87 ? -1.081 7.420 5.218 1.00 84.38 87 ILE A C 1
ATOM 675 O O . ILE A 1 87 ? -2.264 7.618 5.482 1.00 84.38 87 ILE A O 1
ATOM 679 N N . GLY A 1 88 ? -0.107 7.671 6.093 1.00 81.31 88 GLY A N 1
ATOM 680 C CA . GLY A 1 88 ? -0.346 8.236 7.413 1.00 81.31 88 GLY A CA 1
ATOM 681 C C . GLY A 1 88 ? -1.066 9.588 7.384 1.00 81.31 88 GLY A C 1
ATOM 682 O O . GLY A 1 88 ? -2.006 9.793 8.148 1.00 81.31 88 GLY A O 1
ATOM 683 N N . LEU A 1 89 ? -0.674 10.481 6.470 1.00 85.00 89 LEU A N 1
ATOM 684 C CA . LEU A 1 89 ? -1.339 11.769 6.263 1.00 85.00 89 LEU A CA 1
ATOM 685 C C . LEU A 1 89 ? -2.782 11.600 5.785 1.00 85.00 89 LEU A C 1
ATOM 687 O O . LEU A 1 89 ? -3.646 12.330 6.251 1.00 85.00 89 LEU A O 1
ATOM 691 N N . VAL A 1 90 ? -3.069 10.624 4.918 1.00 88.50 90 VAL A N 1
ATOM 692 C CA . VAL A 1 90 ? -4.452 10.349 4.501 1.00 88.50 90 VAL A CA 1
ATOM 693 C C . VAL A 1 90 ? -5.304 9.867 5.675 1.00 88.50 90 VAL A C 1
ATOM 695 O O . VAL A 1 90 ? -6.406 10.372 5.877 1.00 88.50 90 VAL A O 1
ATOM 698 N N . ILE A 1 91 ? -4.792 8.926 6.476 1.00 86.25 91 ILE A N 1
ATOM 699 C CA . ILE A 1 91 ? -5.495 8.429 7.670 1.00 86.25 91 ILE A CA 1
ATOM 700 C C . ILE A 1 91 ? -5.783 9.586 8.628 1.00 86.25 91 ILE A C 1
ATOM 702 O O . ILE A 1 91 ? -6.903 9.731 9.113 1.00 86.25 91 ILE A O 1
ATOM 706 N N . GLN A 1 92 ? -4.782 10.429 8.882 1.00 84.62 92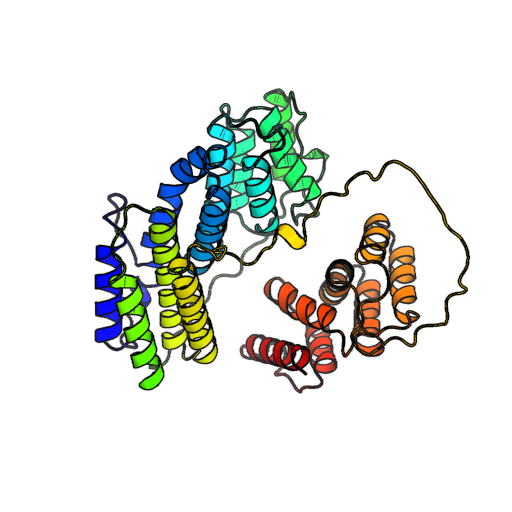 GLN A N 1
ATOM 707 C CA . GLN A 1 92 ? -4.939 11.606 9.723 1.00 84.62 92 GLN A CA 1
ATOM 708 C C . GLN A 1 92 ? -5.975 12.582 9.154 1.00 84.62 92 GLN A C 1
ATOM 710 O O . GLN A 1 92 ? -6.797 13.094 9.913 1.00 84.62 92 GLN A O 1
ATOM 715 N N . GLU A 1 93 ? -5.959 12.829 7.845 1.00 88.25 93 GLU A N 1
ATOM 716 C CA . GLU A 1 93 ? -6.914 13.728 7.206 1.00 88.25 93 GLU A CA 1
ATOM 717 C C . GLU A 1 93 ? -8.344 13.221 7.419 1.00 88.25 93 GLU A C 1
ATOM 719 O O . GLU A 1 93 ? -9.135 13.945 8.018 1.00 88.25 93 GLU A O 1
ATOM 724 N N . PHE A 1 94 ? -8.647 11.958 7.080 1.00 87.81 94 PHE A N 1
ATOM 725 C CA . PHE A 1 94 ? -9.969 11.349 7.311 1.00 87.81 94 PHE A CA 1
ATOM 726 C C . PHE A 1 94 ? -10.430 11.452 8.770 1.00 87.81 94 PHE A C 1
ATOM 728 O O . PHE A 1 94 ? -11.597 11.732 9.036 1.00 87.81 94 PHE A O 1
ATOM 735 N N . LEU A 1 95 ? -9.513 11.251 9.720 1.00 83.25 95 LEU A N 1
ATOM 736 C CA . LEU A 1 95 ? -9.805 11.314 11.153 1.00 83.25 95 LEU A CA 1
ATOM 737 C C . LEU A 1 95 ? -10.041 12.734 11.683 1.00 83.25 95 LEU A C 1
ATOM 739 O O . LEU A 1 95 ? -10.549 12.889 12.792 1.00 83.25 95 LEU A O 1
ATOM 743 N N . THR A 1 96 ? -9.647 13.765 10.935 1.00 83.25 96 THR A N 1
ATOM 744 C CA . THR A 1 96 ? -9.762 15.169 11.359 1.00 83.25 96 THR A CA 1
ATOM 745 C C . THR A 1 96 ? -10.821 15.954 10.590 1.00 83.25 96 THR A C 1
ATOM 747 O O . THR A 1 96 ? -11.262 16.992 11.080 1.00 83.25 96 THR A O 1
ATOM 750 N N . THR A 1 97 ? -11.298 15.460 9.440 1.00 80.88 97 THR A N 1
ATOM 751 C CA . THR A 1 97 ? -12.336 16.138 8.634 1.00 80.88 97 THR A CA 1
ATOM 752 C C . THR A 1 97 ? -13.763 15.954 9.165 1.00 80.88 97 THR A C 1
ATOM 754 O O . THR A 1 97 ? -14.693 16.540 8.616 1.00 80.88 97 THR A O 1
ATOM 757 N N . GLY A 1 98 ? -13.955 15.180 10.241 1.00 66.62 98 GLY A N 1
ATOM 758 C CA . GLY A 1 98 ? -15.267 14.962 10.865 1.00 66.62 98 GLY A CA 1
ATOM 759 C C . GLY A 1 98 ? -16.176 13.986 10.111 1.00 66.62 98 GLY A C 1
ATOM 760 O O . GLY A 1 98 ? -17.381 13.961 10.358 1.00 66.62 98 GLY A O 1
ATOM 761 N N . THR A 1 99 ? -15.620 13.199 9.190 1.00 78.31 99 THR A N 1
ATOM 762 C CA . THR A 1 99 ? -16.331 12.111 8.517 1.00 78.31 99 THR A CA 1
ATOM 763 C C . THR A 1 99 ? -16.688 11.023 9.529 1.00 78.31 99 THR A C 1
ATOM 765 O O . THR A 1 99 ? -15.808 10.553 10.244 1.00 78.31 99 THR A O 1
ATOM 768 N N . ASP A 1 100 ? -17.954 10.596 9.588 1.00 77.06 100 ASP A N 1
ATOM 769 C CA . ASP A 1 100 ? -18.367 9.493 10.468 1.00 77.06 100 ASP A CA 1
ATOM 770 C C . ASP A 1 100 ? -17.841 8.162 9.919 1.00 77.06 100 ASP A C 1
ATOM 772 O O . ASP A 1 100 ? -18.498 7.496 9.118 1.00 77.06 100 ASP A O 1
ATOM 776 N N . LEU A 1 101 ? -16.643 7.763 10.350 1.00 81.00 101 LEU 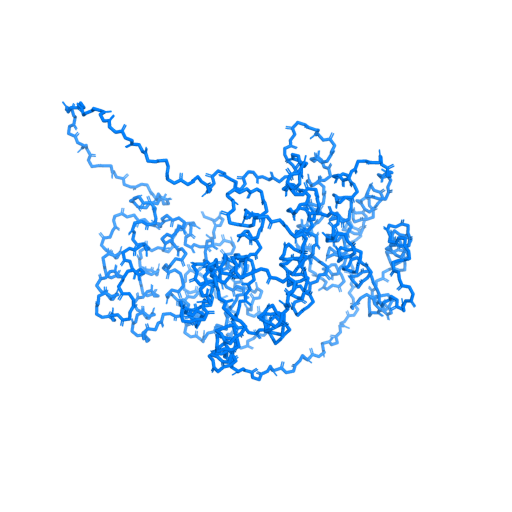A N 1
ATOM 777 C CA . LEU A 1 101 ? -16.014 6.519 9.905 1.00 81.00 101 LEU A CA 1
ATOM 778 C C . LEU A 1 101 ? -16.712 5.275 10.460 1.00 81.00 101 LEU A C 1
ATOM 780 O O . LEU A 1 101 ? -16.460 4.165 9.993 1.00 81.00 101 LEU A O 1
ATOM 784 N N . ALA A 1 102 ? -17.571 5.431 11.467 1.00 73.25 102 ALA A N 1
ATOM 785 C CA . ALA A 1 102 ? -18.351 4.326 12.001 1.00 73.25 102 ALA A CA 1
ATOM 786 C C . ALA A 1 102 ? -19.612 4.040 11.176 1.00 73.25 102 ALA A C 1
ATOM 788 O O . ALA A 1 102 ? -20.226 2.984 11.360 1.00 73.25 102 ALA A O 1
ATOM 789 N N . ALA A 1 103 ? -20.004 4.951 10.283 1.00 74.25 103 ALA A N 1
ATOM 790 C CA . ALA A 1 103 ? -20.981 4.661 9.252 1.00 74.25 103 ALA A CA 1
ATOM 791 C C . ALA A 1 103 ? -20.314 3.848 8.130 1.00 74.25 103 ALA A C 1
ATOM 793 O O . ALA A 1 103 ? -19.220 4.164 7.667 1.00 74.25 103 ALA A O 1
ATOM 794 N N . ASN A 1 104 ? -20.978 2.785 7.672 1.00 72.56 104 ASN A N 1
ATOM 795 C CA . ASN A 1 104 ? -20.522 2.069 6.482 1.00 72.56 104 ASN A CA 1
ATOM 796 C C . ASN A 1 104 ? -20.646 3.004 5.272 1.00 72.56 104 ASN A C 1
ATOM 798 O O . ASN A 1 104 ? -21.760 3.373 4.901 1.00 72.56 104 ASN A O 1
ATOM 802 N N . GLY A 1 105 ? -19.517 3.362 4.661 1.00 80.44 105 GLY A N 1
ATOM 803 C CA . GLY A 1 105 ? -19.476 4.305 3.548 1.00 80.44 105 GLY A CA 1
ATOM 804 C C . GLY A 1 105 ? -18.140 4.310 2.792 1.00 80.44 105 GLY A C 1
ATOM 805 O O . GLY A 1 105 ? -17.200 3.608 3.185 1.00 80.44 105 GLY A O 1
ATOM 806 N N . PRO A 1 106 ? -18.049 5.089 1.700 1.00 82.81 106 PRO A N 1
ATOM 807 C CA . PRO A 1 106 ? -16.850 5.240 0.876 1.00 82.81 106 PRO A CA 1
ATOM 808 C C . PRO A 1 106 ? -15.565 5.507 1.667 1.00 82.81 106 PRO A C 1
ATOM 810 O O . PRO A 1 106 ? -14.546 4.870 1.400 1.00 82.81 106 PRO A O 1
ATOM 813 N N . SER A 1 107 ? -15.603 6.370 2.685 1.00 84.69 107 SER A N 1
ATOM 814 C CA . SER A 1 107 ? -14.415 6.699 3.488 1.00 84.69 107 SER A CA 1
ATOM 815 C C . SER A 1 107 ? -13.878 5.501 4.266 1.00 84.69 107 SER A C 1
ATOM 817 O O . SER A 1 107 ? -12.666 5.284 4.318 1.00 84.69 107 SER A O 1
ATOM 819 N N . LEU A 1 108 ? -14.768 4.663 4.806 1.00 80.75 108 LEU A N 1
ATOM 820 C CA . LEU A 1 108 ? -14.383 3.422 5.477 1.00 80.75 108 LEU A CA 1
ATOM 821 C C . LEU A 1 108 ? -13.739 2.432 4.494 1.00 80.75 108 LEU A C 1
ATOM 823 O O . LEU A 1 108 ? -12.760 1.768 4.837 1.00 80.75 108 LEU A O 1
ATOM 827 N N . HIS A 1 109 ? -14.254 2.348 3.264 1.00 82.69 109 HIS A N 1
ATOM 828 C CA . HIS A 1 109 ? -13.700 1.476 2.226 1.00 82.69 109 HIS A CA 1
ATOM 829 C C . HIS A 1 109 ? -12.312 1.936 1.770 1.00 82.69 109 HIS A C 1
ATOM 831 O O . HIS A 1 109 ? -11.400 1.113 1.673 1.00 82.69 109 HIS A O 1
ATOM 837 N N . VAL A 1 110 ? -12.134 3.239 1.535 1.00 84.06 110 VAL A N 1
ATOM 838 C CA . VAL A 1 110 ? -10.839 3.828 1.162 1.00 84.06 110 VAL A CA 1
ATOM 839 C C . VAL A 1 110 ? -9.813 3.611 2.274 1.00 84.06 110 VAL A C 1
ATOM 841 O O . VAL A 1 110 ? -8.705 3.150 2.000 1.00 84.06 110 VAL A O 1
ATOM 844 N N . LEU A 1 111 ? -10.184 3.848 3.536 1.00 82.19 111 LEU A N 1
ATOM 845 C CA . LEU A 1 111 ? -9.307 3.573 4.673 1.00 82.19 111 LEU A CA 1
ATOM 846 C C . LEU A 1 111 ? -8.956 2.091 4.772 1.00 82.19 111 LEU A C 1
ATOM 848 O O . LEU A 1 111 ? -7.778 1.755 4.837 1.00 82.19 111 LEU A O 1
ATOM 852 N N . GLY A 1 112 ? -9.942 1.192 4.719 1.00 77.75 112 GLY A N 1
ATOM 853 C CA . GLY A 1 112 ? -9.694 -0.251 4.728 1.00 77.75 112 GLY A CA 1
ATOM 854 C C . GLY A 1 112 ? -8.718 -0.664 3.624 1.00 77.75 112 GLY A C 1
ATOM 855 O O . GLY A 1 112 ? -7.737 -1.362 3.881 1.00 77.75 112 GLY A O 1
ATOM 856 N N . ARG A 1 113 ? -8.916 -0.142 2.410 1.00 82.62 113 ARG A N 1
ATOM 857 C CA . ARG A 1 113 ? -8.022 -0.357 1.272 1.00 82.62 113 ARG A CA 1
ATOM 858 C C . ARG A 1 113 ? -6.599 0.123 1.558 1.00 82.62 113 ARG A C 1
ATOM 860 O O . ARG A 1 113 ? -5.665 -0.648 1.346 1.00 82.62 113 ARG A O 1
ATOM 867 N N . MET A 1 114 ? -6.414 1.331 2.082 1.00 81.31 114 MET A N 1
ATOM 868 C CA . MET A 1 114 ? -5.089 1.863 2.427 1.00 81.31 114 MET A CA 1
ATOM 869 C C . MET A 1 114 ? -4.398 1.056 3.524 1.00 81.31 114 MET A C 1
ATOM 871 O O . MET A 1 114 ? -3.206 0.773 3.427 1.00 81.31 114 MET A O 1
ATOM 875 N N . LEU A 1 115 ? -5.149 0.620 4.533 1.00 75.06 115 LEU A N 1
ATOM 876 C CA . LEU A 1 115 ? -4.628 -0.166 5.648 1.00 75.06 115 LEU A CA 1
ATOM 877 C C . LEU A 1 115 ? -4.108 -1.538 5.205 1.00 75.06 115 LEU A C 1
ATOM 879 O O . LEU A 1 115 ? -3.099 -1.999 5.731 1.00 75.06 115 LEU A O 1
ATOM 883 N N . THR A 1 116 ? -4.714 -2.153 4.183 1.00 72.44 116 THR A N 1
ATOM 884 C CA . THR A 1 116 ? -4.184 -3.403 3.600 1.00 72.44 116 THR A CA 1
ATOM 885 C C . THR A 1 116 ? -2.869 -3.229 2.835 1.00 72.44 116 THR A C 1
ATOM 887 O O . THR A 1 116 ? -2.226 -4.228 2.511 1.00 72.44 116 THR A O 1
ATOM 890 N N . GLN A 1 117 ? -2.474 -1.992 2.521 1.00 69.94 117 GLN A N 1
ATOM 891 C CA . GLN A 1 117 ? -1.297 -1.675 1.707 1.00 69.94 117 GLN A CA 1
ATOM 892 C C . GLN A 1 117 ? -0.078 -1.253 2.534 1.00 69.94 117 GLN A C 1
ATOM 894 O O . GLN A 1 117 ? 1.032 -1.243 2.005 1.00 69.94 117 GLN A O 1
ATOM 899 N N . VAL A 1 118 ? -0.258 -0.910 3.813 1.00 66.38 118 VAL A N 1
ATOM 900 C CA . VAL A 1 118 ? 0.851 -0.518 4.691 1.00 66.38 118 VAL A CA 1
ATOM 901 C C . VAL A 1 118 ? 1.503 -1.757 5.296 1.00 66.38 118 VAL A C 1
ATOM 903 O O . VAL A 1 118 ? 0.840 -2.562 5.952 1.00 66.38 118 VAL A O 1
ATOM 906 N N . ASP A 1 119 ? 2.821 -1.880 5.131 1.00 61.94 119 ASP A N 1
ATOM 907 C CA . ASP A 1 119 ? 3.617 -2.826 5.911 1.00 61.94 119 ASP A CA 1
ATOM 908 C C . ASP A 1 119 ? 3.901 -2.231 7.297 1.00 61.94 119 ASP A C 1
ATOM 910 O O . ASP A 1 119 ? 4.717 -1.324 7.478 1.00 61.94 119 ASP A O 1
ATOM 914 N N . LEU A 1 120 ? 3.175 -2.737 8.290 1.00 57.25 120 LEU A N 1
ATOM 915 C CA . LEU A 1 120 ? 3.197 -2.247 9.666 1.00 57.25 120 LEU A CA 1
ATOM 916 C C . LEU A 1 120 ? 4.406 -2.730 10.467 1.00 57.25 120 LEU A C 1
ATOM 918 O O . LEU A 1 120 ? 4.567 -2.340 11.626 1.00 57.25 120 LEU A O 1
ATOM 922 N N . HIS A 1 121 ? 5.244 -3.597 9.903 1.00 52.25 121 HIS A N 1
ATOM 923 C CA . HIS A 1 121 ? 6.234 -4.299 10.705 1.00 52.25 121 HIS A CA 1
ATOM 924 C C . HIS A 1 121 ? 7.516 -3.524 10.993 1.00 52.25 121 HIS A C 1
ATOM 926 O O . HIS A 1 121 ? 8.246 -3.940 11.888 1.00 52.25 121 HIS A O 1
ATOM 932 N N . THR A 1 122 ? 7.837 -2.438 10.279 1.00 54.19 122 THR A N 1
ATOM 933 C CA . THR A 1 122 ? 9.263 -2.045 10.227 1.00 54.19 122 THR A CA 1
ATOM 934 C C . THR A 1 122 ? 9.594 -0.557 10.073 1.00 54.19 122 THR A C 1
ATOM 936 O O . THR A 1 122 ? 10.773 -0.220 9.996 1.00 54.19 122 THR A O 1
ATOM 939 N N . ARG A 1 123 ? 8.628 0.375 10.045 1.00 61.56 123 ARG A N 1
ATOM 940 C CA . ARG A 1 123 ? 8.906 1.756 9.584 1.00 61.56 123 ARG A CA 1
ATOM 941 C C . ARG A 1 123 ? 8.710 2.817 10.697 1.00 61.56 123 ARG A C 1
ATOM 943 O O . ARG A 1 123 ? 7.572 3.096 11.082 1.00 61.56 123 ARG A O 1
ATOM 950 N N . PRO A 1 124 ? 9.784 3.470 11.206 1.00 61.91 124 PRO A N 1
ATOM 951 C CA . PRO A 1 124 ? 9.719 4.437 12.317 1.00 61.91 124 PRO A CA 1
ATOM 952 C C . PRO A 1 124 ? 8.824 5.661 12.074 1.00 61.91 124 PRO A C 1
ATOM 954 O O . PRO A 1 124 ? 8.289 6.240 13.018 1.00 61.91 124 PRO A O 1
ATOM 957 N N . THR A 1 125 ? 8.648 6.073 10.818 1.00 65.12 125 THR A N 1
ATOM 958 C CA . THR A 1 125 ? 7.807 7.224 10.458 1.00 65.12 125 THR A CA 1
ATOM 959 C C . THR A 1 125 ? 6.324 6.933 10.645 1.00 65.12 125 THR A C 1
ATOM 961 O O . THR A 1 125 ? 5.598 7.786 11.149 1.00 65.12 125 THR A O 1
ATOM 964 N N . PHE A 1 126 ? 5.880 5.722 10.309 1.00 70.44 126 PHE A N 1
ATOM 965 C CA . PHE A 1 126 ? 4.492 5.308 10.496 1.00 70.44 126 PHE A CA 1
ATOM 966 C C . PHE A 1 126 ? 4.140 5.144 11.978 1.00 70.44 126 PHE A C 1
ATOM 968 O O . PHE A 1 126 ? 3.055 5.528 12.411 1.00 70.44 126 PHE A O 1
ATOM 975 N N . ARG A 1 127 ? 5.100 4.666 12.783 1.00 75.50 127 ARG A N 1
ATOM 976 C CA . ARG A 1 127 ? 4.991 4.654 14.248 1.00 75.50 127 ARG A CA 1
ATOM 977 C C . ARG A 1 127 ? 4.637 6.025 14.799 1.00 75.50 127 ARG A C 1
ATOM 979 O O . ARG A 1 127 ? 3.735 6.127 15.621 1.00 75.50 127 ARG A O 1
ATOM 986 N N . GLN A 1 128 ? 5.340 7.065 14.356 1.00 74.62 128 GLN A N 1
ATOM 987 C CA . GLN A 1 128 ? 5.091 8.413 14.853 1.00 74.62 128 GLN A CA 1
ATOM 988 C C . GLN A 1 128 ? 3.686 8.895 14.486 1.00 74.62 128 GLN A C 1
ATOM 990 O O . GLN A 1 128 ? 2.978 9.364 15.369 1.00 74.62 128 GLN A O 1
ATOM 995 N N . VAL A 1 129 ? 3.250 8.672 13.240 1.00 76.06 129 VAL A N 1
ATOM 996 C CA . VAL A 1 129 ? 1.874 8.980 12.816 1.00 76.06 129 VAL A CA 1
ATOM 997 C C . VAL A 1 129 ? 0.864 8.297 13.735 1.00 76.06 129 VAL A C 1
ATOM 999 O O . VAL A 1 129 ? -0.014 8.958 14.279 1.00 76.06 129 VAL A O 1
ATOM 1002 N N . MET A 1 130 ? 1.018 6.991 13.969 1.00 79.75 130 MET A N 1
ATOM 1003 C CA . MET A 1 130 ? 0.115 6.245 14.844 1.00 79.75 130 MET A CA 1
ATOM 1004 C C . MET A 1 130 ? 0.106 6.807 16.263 1.00 79.75 130 MET A C 1
ATOM 1006 O O . MET A 1 130 ? -0.964 7.004 16.822 1.00 79.75 130 MET A O 1
ATOM 1010 N N . LEU A 1 131 ? 1.267 7.117 16.845 1.00 84.06 131 LEU A N 1
ATOM 1011 C CA . LEU A 1 131 ? 1.349 7.710 18.183 1.00 84.06 131 LEU A CA 1
ATOM 1012 C C . LEU A 1 131 ? 0.694 9.094 18.260 1.00 84.06 131 LEU A C 1
ATOM 1014 O O . LEU A 1 131 ? 0.094 9.421 19.288 1.00 84.06 131 LEU A O 1
ATOM 1018 N N . ASP A 1 132 ? 0.796 9.883 17.193 1.00 83.88 132 ASP A N 1
ATOM 1019 C CA . ASP A 1 132 ? 0.196 11.212 17.107 1.00 83.88 132 ASP A CA 1
ATOM 1020 C C . ASP A 1 132 ? -1.336 11.129 17.054 1.00 83.88 132 ASP A C 1
ATOM 1022 O O . ASP A 1 132 ? -2.004 11.952 17.679 1.00 83.88 132 ASP A O 1
ATOM 1026 N N . LEU A 1 133 ? -1.910 10.089 16.430 1.00 84.31 133 LEU A N 1
ATOM 1027 C CA . LEU A 1 133 ? -3.364 9.869 16.418 1.00 84.31 133 LEU A CA 1
ATOM 1028 C C . LEU A 1 133 ? -3.955 9.716 17.827 1.00 84.31 133 LEU A C 1
ATOM 1030 O O . LEU A 1 133 ? -5.004 10.291 18.115 1.00 84.31 133 LEU A O 1
ATOM 1034 N N . TYR A 1 134 ? -3.284 8.994 18.733 1.00 84.56 134 TYR A N 1
ATOM 1035 C CA . TYR A 1 134 ? -3.773 8.817 20.112 1.00 84.56 134 TYR A CA 1
ATOM 1036 C C . TYR A 1 134 ? -3.729 10.117 20.923 1.00 84.56 134 TYR A C 1
ATOM 1038 O O . TYR A 1 134 ? -4.518 10.287 21.854 1.00 84.56 134 TYR A O 1
ATOM 1046 N N . ASN A 1 135 ? -2.815 11.024 20.572 1.00 84.19 135 ASN A N 1
ATOM 1047 C CA . ASN A 1 135 ? -2.631 12.307 21.245 1.00 84.19 135 ASN A CA 1
ATOM 1048 C C . ASN A 1 135 ? -3.477 13.432 20.640 1.00 84.19 135 ASN A C 1
ATOM 1050 O O . ASN A 1 135 ? -3.621 14.480 21.267 1.00 84.19 135 ASN A O 1
ATOM 1054 N N . ASN A 1 136 ? -4.011 13.246 19.433 1.00 82.50 136 ASN A N 1
ATOM 1055 C CA . ASN A 1 136 ? -4.712 14.299 18.720 1.00 82.50 136 ASN A CA 1
ATOM 1056 C C . ASN A 1 136 ? -6.133 14.498 19.294 1.00 82.50 136 ASN A C 1
ATOM 1058 O O . ASN A 1 136 ? -6.970 13.594 19.184 1.00 82.50 136 ASN A O 1
ATOM 1062 N N . PRO A 1 137 ? -6.441 15.671 19.887 1.00 82.94 137 PRO A N 1
ATOM 1063 C CA . PRO A 1 137 ? -7.758 15.942 20.461 1.00 82.94 137 PRO A CA 1
ATOM 1064 C C . PRO A 1 137 ? -8.857 16.087 19.400 1.00 82.94 137 PRO A C 1
ATOM 1066 O O . PRO A 1 137 ? -10.029 15.929 19.729 1.00 82.94 137 PRO A O 1
ATOM 1069 N N . ASN A 1 138 ? -8.493 16.352 18.141 1.00 84.50 138 ASN A N 1
ATOM 1070 C CA . ASN A 1 138 ? -9.447 16.501 17.041 1.00 84.50 138 ASN A CA 1
ATOM 1071 C C . ASN A 1 138 ? -9.935 15.154 16.495 1.00 84.50 138 ASN A C 1
ATOM 1073 O O . ASN A 1 138 ? -10.922 15.114 15.770 1.00 84.50 138 ASN A O 1
ATOM 1077 N N . VAL A 1 139 ? -9.265 14.053 16.844 1.00 85.44 139 VAL A N 1
ATOM 1078 C CA . VAL A 1 139 ? -9.700 12.706 16.468 1.00 85.44 139 VAL A CA 1
ATOM 1079 C C . VAL A 1 139 ? -10.733 12.237 17.480 1.00 85.44 139 VAL A C 1
ATOM 1081 O O . VAL A 1 139 ? -10.428 12.165 18.676 1.00 85.44 139 VAL A O 1
ATOM 1084 N N . THR A 1 140 ? -11.943 11.887 17.040 1.00 86.31 140 THR A N 1
ATOM 1085 C CA . THR A 1 140 ? -13.001 11.429 17.955 1.00 86.31 140 THR A CA 1
ATOM 1086 C C . THR A 1 140 ? -12.686 10.036 18.527 1.00 86.31 140 THR A C 1
ATOM 1088 O O . THR A 1 140 ? -11.964 9.256 17.900 1.00 86.31 140 THR A O 1
ATOM 1091 N N . PRO A 1 141 ? -13.169 9.680 19.740 1.00 85.44 141 PRO A N 1
ATOM 1092 C CA . PRO A 1 141 ? -12.894 8.357 20.316 1.00 85.44 141 PRO A CA 1
ATOM 1093 C C . PRO A 1 141 ? -13.433 7.218 19.451 1.00 85.44 141 PRO A C 1
ATOM 1095 O O . PRO A 1 141 ? -12.798 6.172 19.332 1.00 85.44 141 PRO A O 1
ATOM 1098 N N . ARG A 1 142 ? -14.562 7.470 18.786 1.00 84.38 142 ARG A N 1
ATOM 1099 C CA . ARG A 1 142 ? -15.224 6.521 17.904 1.00 84.38 142 ARG A CA 1
ATOM 1100 C C . ARG A 1 142 ? -14.415 6.270 16.634 1.00 84.38 142 ARG A C 1
ATOM 1102 O O . ARG A 1 142 ? -14.199 5.113 16.291 1.00 84.38 142 ARG A O 1
ATOM 1109 N N . ASP A 1 143 ? -13.904 7.317 15.994 1.00 83.88 143 ASP A N 1
ATOM 1110 C CA . ASP A 1 143 ? -13.102 7.181 14.772 1.00 83.88 143 ASP A CA 1
ATOM 1111 C C . ASP A 1 143 ? -11.736 6.545 15.057 1.00 83.88 143 ASP A C 1
ATOM 1113 O O . ASP A 1 143 ? -11.272 5.681 14.308 1.00 83.88 143 ASP A O 1
ATOM 1117 N N . LEU A 1 144 ? -11.123 6.896 16.197 1.00 85.69 144 LEU A N 1
ATOM 1118 C CA . LEU A 1 144 ? -9.902 6.242 16.667 1.00 85.69 144 LEU A CA 1
ATOM 1119 C C . LEU A 1 144 ? -10.132 4.742 16.892 1.00 85.69 144 LEU A C 1
ATOM 1121 O O . LEU A 1 144 ? -9.307 3.927 16.474 1.00 85.69 144 LEU A O 1
ATOM 1125 N N . TRP A 1 145 ? -11.254 4.366 17.514 1.00 88.19 145 TRP A N 1
ATOM 1126 C CA . TRP A 1 145 ? -11.640 2.966 17.695 1.00 88.19 145 TRP A CA 1
ATOM 1127 C C . TRP A 1 145 ? -11.846 2.245 16.358 1.00 88.19 145 TRP A C 1
ATOM 1129 O O . TRP A 1 145 ? -11.353 1.128 16.209 1.00 88.19 145 TRP A O 1
ATOM 1139 N N . VAL A 1 146 ? -12.510 2.866 15.374 1.00 83.50 146 VAL A N 1
ATOM 1140 C CA . VAL A 1 146 ? -12.702 2.272 14.038 1.00 83.50 146 VAL A CA 1
ATOM 1141 C C . VAL A 1 146 ? -11.355 1.988 13.385 1.00 83.50 146 VAL A C 1
ATOM 1143 O O . VAL A 1 146 ? -11.075 0.846 13.023 1.00 83.50 146 VAL A O 1
ATOM 1146 N N . VAL A 1 147 ? -10.492 3.000 13.273 1.00 82.62 147 VAL A N 1
ATOM 1147 C CA . VAL A 1 147 ? -9.211 2.863 12.571 1.00 82.62 147 VAL A CA 1
ATOM 1148 C C . VAL A 1 147 ? -8.305 1.848 13.267 1.00 82.62 147 VAL A C 1
ATOM 1150 O O . VAL A 1 147 ? -7.774 0.953 12.614 1.00 82.62 147 VAL A O 1
ATOM 1153 N N . THR A 1 148 ? -8.177 1.909 14.593 1.00 84.44 148 THR A N 1
ATOM 1154 C CA . THR A 1 148 ? -7.372 0.935 15.356 1.00 84.44 148 THR A CA 1
ATOM 1155 C C . THR A 1 148 ? -7.963 -0.478 15.319 1.00 84.44 148 THR A C 1
ATOM 1157 O O . THR A 1 148 ? -7.211 -1.450 15.278 1.00 84.44 148 THR A O 1
ATOM 1160 N N . SER A 1 149 ? -9.290 -0.625 15.245 1.00 81.56 149 SER A N 1
ATOM 1161 C CA . SER A 1 149 ? -9.943 -1.924 15.035 1.00 81.56 149 SER A CA 1
ATOM 1162 C C . SER A 1 149 ? -9.664 -2.489 13.644 1.00 81.56 149 SER A C 1
ATOM 1164 O O . SER A 1 149 ? -9.394 -3.683 13.525 1.00 81.56 149 SER A O 1
ATOM 1166 N N . LEU A 1 150 ? -9.683 -1.651 12.603 1.00 77.62 150 LEU A N 1
ATOM 1167 C CA . LEU A 1 150 ? -9.290 -2.056 11.252 1.00 77.62 150 LEU A CA 1
ATOM 1168 C C . LEU A 1 150 ? -7.819 -2.476 11.213 1.00 77.62 150 LEU A C 1
ATOM 1170 O O . LEU A 1 150 ? -7.505 -3.496 10.608 1.00 77.62 150 LEU A O 1
ATOM 1174 N N . PHE A 1 151 ? -6.932 -1.766 11.915 1.00 76.00 151 PHE A N 1
ATOM 1175 C CA . PHE A 1 151 ? -5.539 -2.191 12.078 1.00 76.00 151 PHE A CA 1
ATOM 1176 C C . PHE A 1 151 ? -5.425 -3.555 12.763 1.00 76.00 151 PHE A C 1
ATOM 1178 O O . PHE A 1 151 ? -4.709 -4.416 12.267 1.00 76.00 151 PHE A O 1
ATOM 1185 N N . ALA A 1 152 ? -6.152 -3.791 13.854 1.00 74.88 152 ALA A N 1
ATOM 1186 C CA . ALA A 1 152 ? -6.103 -5.069 14.564 1.00 74.88 152 ALA A CA 1
ATOM 1187 C C . ALA A 1 152 ? -6.705 -6.246 13.767 1.00 74.88 152 ALA A C 1
ATOM 1189 O O . ALA A 1 152 ? -6.407 -7.402 14.059 1.00 74.88 152 ALA A O 1
ATOM 1190 N N . GLN A 1 153 ? -7.593 -5.976 12.803 1.00 72.06 153 GLN A N 1
ATOM 1191 C CA . GLN A 1 153 ? -8.270 -7.007 12.001 1.00 72.06 153 GLN A CA 1
ATOM 1192 C C . GLN A 1 153 ? -7.606 -7.262 10.645 1.00 72.06 153 GLN A C 1
ATOM 1194 O O . GLN A 1 153 ? -7.580 -8.399 10.179 1.00 72.06 153 GLN A O 1
ATOM 1199 N N . HIS A 1 154 ? -7.111 -6.206 10.003 1.00 66.56 154 HIS A N 1
ATOM 1200 C CA . HIS A 1 154 ? -6.633 -6.216 8.619 1.00 66.56 154 HIS A CA 1
ATOM 1201 C C . HIS A 1 154 ? -5.202 -5.710 8.466 1.00 66.56 154 HIS A C 1
ATOM 1203 O O . HIS A 1 154 ? -4.612 -5.871 7.397 1.00 66.56 154 HIS A O 1
ATOM 1209 N N . GLY A 1 155 ? -4.643 -5.093 9.505 1.00 56.66 155 GLY A N 1
ATOM 1210 C CA . GLY A 1 155 ? -3.242 -4.733 9.525 1.00 56.66 155 GLY A CA 1
ATOM 1211 C C . GLY A 1 155 ? -2.396 -5.995 9.525 1.00 56.66 155 GLY A C 1
ATOM 1212 O O . GLY A 1 155 ? -2.638 -6.925 10.290 1.00 56.66 155 GLY A O 1
ATOM 1213 N N . HIS A 1 156 ? -1.369 -6.021 8.681 1.00 59.75 156 HIS A N 1
ATOM 1214 C CA . HIS A 1 156 ? -0.443 -7.152 8.614 1.00 59.75 156 HIS A CA 1
ATOM 1215 C C . HIS A 1 156 ? 0.350 -7.358 9.919 1.00 59.75 156 HIS A C 1
ATOM 1217 O O . HIS A 1 156 ? 0.997 -8.382 10.056 1.00 59.75 156 HIS A O 1
ATOM 1223 N N . ALA A 1 157 ? 0.253 -6.450 10.903 1.00 63.91 157 ALA A N 1
ATOM 1224 C CA . ALA A 1 157 ? 0.957 -6.502 12.182 1.00 63.91 157 ALA A CA 1
ATOM 1225 C C . ALA A 1 157 ? 0.374 -7.518 13.179 1.00 63.91 157 ALA A C 1
ATOM 1227 O O . ALA A 1 157 ? -0.492 -7.180 13.982 1.00 63.91 157 ALA A O 1
ATOM 1228 N N . GLU A 1 158 ? 0.960 -8.717 13.242 1.00 65.75 158 GLU A N 1
ATOM 1229 C CA . GLU A 1 158 ? 0.667 -9.717 14.291 1.00 65.75 158 GLU A CA 1
ATOM 1230 C C . GLU A 1 158 ? 0.862 -9.191 15.728 1.00 65.75 158 GLU A C 1
ATOM 1232 O O . GLU A 1 158 ? 0.250 -9.695 16.669 1.00 65.75 158 GLU A O 1
ATOM 1237 N N . TRP A 1 159 ? 1.700 -8.163 15.906 1.00 72.94 159 TRP A N 1
ATOM 1238 C CA . TRP A 1 159 ? 1.956 -7.521 17.196 1.00 72.94 159 TRP A CA 1
ATOM 1239 C C . TRP A 1 159 ? 0.869 -6.505 17.595 1.00 72.94 159 TRP A C 1
ATOM 1241 O O . TRP A 1 159 ? 0.782 -6.140 18.767 1.00 72.94 159 TRP A O 1
ATOM 1251 N N . PHE A 1 160 ? 0.025 -6.047 16.659 1.00 77.62 160 PHE A N 1
ATOM 1252 C CA . PHE A 1 160 ? -1.020 -5.064 16.941 1.00 77.62 160 PHE A CA 1
ATOM 1253 C C . PHE A 1 160 ? -2.280 -5.763 17.469 1.00 77.62 160 PHE A C 1
ATOM 1255 O O . PHE A 1 160 ? -3.185 -6.143 16.726 1.00 77.62 160 PHE A O 1
ATOM 1262 N N . THR A 1 161 ? -2.323 -5.980 18.781 1.00 76.94 161 THR A N 1
ATOM 1263 C CA . THR A 1 161 ? -3.397 -6.744 19.430 1.00 76.94 161 THR A CA 1
ATOM 1264 C C . THR A 1 161 ? -4.615 -5.880 19.779 1.00 76.94 161 THR A C 1
ATOM 1266 O O . THR A 1 161 ? -4.555 -4.651 19.804 1.00 76.94 161 THR A O 1
ATOM 1269 N N . ARG A 1 162 ? -5.747 -6.523 20.115 1.00 75.75 162 ARG A N 1
ATOM 1270 C CA . ARG A 1 162 ? -6.973 -5.832 20.575 1.00 75.75 162 ARG A CA 1
ATOM 1271 C C . ARG A 1 162 ? -6.761 -4.962 21.817 1.00 75.75 162 ARG A C 1
ATOM 1273 O O . ARG A 1 162 ? -7.555 -4.066 22.058 1.00 75.75 162 ARG A O 1
ATOM 1280 N N . GLU A 1 163 ? -5.713 -5.211 22.593 1.00 78.56 163 GLU A N 1
ATOM 1281 C CA . GLU A 1 163 ? -5.371 -4.421 23.782 1.00 78.56 163 GLU A CA 1
ATOM 1282 C C . GLU A 1 163 ? -4.879 -3.011 23.423 1.00 78.56 163 GLU A C 1
ATOM 1284 O O . GLU A 1 163 ? -4.951 -2.098 24.244 1.00 78.56 163 GLU A O 1
ATOM 1289 N N . LEU A 1 164 ? -4.422 -2.817 22.182 1.00 82.00 164 LEU A N 1
ATOM 1290 C CA . LEU A 1 164 ? -4.013 -1.521 21.643 1.00 82.00 164 LEU A CA 1
ATOM 1291 C C . LEU A 1 164 ? -5.191 -0.717 21.080 1.00 82.00 164 LEU A C 1
ATOM 1293 O O . LEU A 1 164 ? -5.029 0.462 20.761 1.00 82.00 164 LEU A O 1
ATOM 1297 N N . VAL A 1 165 ? -6.371 -1.332 20.966 1.00 87.44 165 VAL A N 1
ATOM 1298 C CA . VAL A 1 165 ? -7.594 -0.698 20.468 1.00 87.44 165 VAL A CA 1
ATOM 1299 C C . VAL A 1 165 ? -8.298 -0.007 21.642 1.00 87.44 165 VAL A C 1
ATOM 1301 O O . VAL A 1 165 ? -8.838 -0.690 22.517 1.00 87.44 165 VAL A O 1
ATOM 1304 N N . PRO A 1 166 ? -8.307 1.337 21.707 1.00 86.56 166 PRO A N 1
ATOM 1305 C CA . PRO A 1 166 ? -9.026 2.046 22.753 1.00 86.56 166 PRO A CA 1
ATOM 1306 C C . PRO A 1 166 ? -10.545 1.853 22.581 1.00 86.56 166 PRO A C 1
ATOM 1308 O O . PRO A 1 166 ? -11.009 1.704 21.452 1.00 86.56 166 PRO A O 1
ATOM 1311 N N . PRO A 1 167 ? -11.341 1.878 23.666 1.00 84.69 167 PRO A N 1
ATOM 1312 C CA . PRO A 1 167 ? -12.804 1.829 23.582 1.00 84.69 167 PRO A CA 1
ATOM 1313 C C . PRO A 1 167 ? -13.402 2.924 22.680 1.00 84.69 167 PRO A C 1
ATOM 1315 O O . PRO A 1 167 ? -12.830 4.004 22.538 1.00 84.69 167 PRO A O 1
ATOM 1318 N N . ALA A 1 168 ? -14.590 2.682 22.117 1.00 85.69 168 ALA A N 1
ATOM 1319 C CA . ALA A 1 168 ? -15.276 3.639 21.235 1.00 85.69 168 ALA A CA 1
ATOM 1320 C C . ALA A 1 168 ? -15.662 4.965 21.924 1.00 85.69 168 ALA A C 1
ATOM 1322 O O . ALA A 1 168 ? -15.907 5.964 21.254 1.00 85.69 168 ALA A O 1
ATOM 1323 N N . ASP A 1 169 ? -15.694 4.979 23.254 1.00 86.38 169 ASP A N 1
ATOM 1324 C CA . ASP A 1 169 ? -15.932 6.122 24.135 1.00 86.38 169 ASP A CA 1
ATOM 1325 C C . ASP A 1 169 ? -14.680 6.490 24.959 1.00 86.38 169 ASP A C 1
ATOM 1327 O O . ASP A 1 169 ? -14.779 7.116 26.015 1.00 86.38 169 ASP A O 1
ATOM 1331 N N . ALA A 1 170 ? -13.487 6.108 24.484 1.00 86.56 170 ALA A N 1
ATOM 1332 C CA . ALA A 1 170 ? -12.240 6.251 25.225 1.00 86.56 170 ALA A CA 1
ATOM 1333 C C . ALA A 1 170 ? -11.976 7.677 25.724 1.00 86.56 170 ALA A C 1
ATOM 1335 O O . ALA A 1 170 ? -11.830 8.633 24.955 1.00 86.56 170 ALA A O 1
ATOM 1336 N N . THR A 1 171 ? -11.788 7.770 27.035 1.00 90.69 171 THR A N 1
ATOM 1337 C CA . THR A 1 171 ? -11.298 8.961 27.729 1.00 90.69 171 THR A CA 1
ATOM 1338 C C . THR A 1 171 ? -9.842 9.277 27.350 1.00 90.69 171 THR A C 1
ATOM 1340 O O . THR A 1 171 ? -9.098 8.382 26.928 1.00 90.69 171 THR A O 1
ATOM 1343 N N . PRO A 1 172 ? -9.367 10.521 27.566 1.00 87.31 172 PRO A N 1
ATOM 1344 C CA . PRO A 1 172 ? -7.964 10.881 27.332 1.00 87.31 172 PRO A CA 1
ATOM 1345 C C . PRO A 1 172 ? -6.970 9.969 28.067 1.00 87.31 172 PRO A C 1
ATOM 1347 O O . PRO A 1 172 ? -5.924 9.614 27.526 1.00 87.31 172 PRO A O 1
ATOM 1350 N N . GLN A 1 173 ? -7.318 9.526 29.280 1.00 86.88 173 GLN A N 1
ATOM 1351 C CA . GLN A 1 173 ? -6.486 8.608 30.056 1.00 86.88 173 GLN A CA 1
ATOM 1352 C C . GLN A 1 173 ? -6.400 7.223 29.401 1.00 86.88 173 GLN A C 1
ATOM 1354 O O . GLN A 1 173 ? -5.305 6.681 29.271 1.00 86.88 173 GLN A O 1
ATOM 1359 N N . GLN A 1 174 ? -7.522 6.668 28.932 1.00 87.00 174 GLN A N 1
ATOM 1360 C CA . GLN A 1 174 ? -7.543 5.375 28.235 1.00 87.00 174 GLN A CA 1
ATOM 1361 C C . GLN A 1 174 ? -6.776 5.425 26.909 1.00 87.00 174 GLN A C 1
ATOM 1363 O O . GLN A 1 174 ? -6.037 4.492 26.596 1.00 87.00 174 GLN A O 1
ATOM 1368 N N . ARG A 1 175 ? -6.871 6.535 26.163 1.00 89.12 175 ARG A N 1
ATOM 1369 C CA . ARG A 1 175 ? -6.046 6.754 24.964 1.00 89.12 175 ARG A CA 1
ATOM 1370 C C . ARG A 1 175 ? -4.561 6.756 25.291 1.00 89.12 175 ARG A C 1
ATOM 1372 O O . ARG A 1 175 ? -3.782 6.106 24.603 1.00 89.12 175 ARG A O 1
ATOM 1379 N N . MET A 1 176 ? -4.169 7.447 26.358 1.00 86.31 176 MET A N 1
ATOM 1380 C CA . MET A 1 176 ? -2.771 7.508 26.774 1.00 86.31 176 MET A CA 1
ATOM 1381 C C . MET A 1 176 ? -2.247 6.143 27.240 1.00 86.31 176 MET A C 1
ATOM 1383 O O . MET A 1 176 ? -1.112 5.787 26.930 1.00 86.31 176 MET A O 1
ATOM 1387 N N . MET A 1 177 ? -3.076 5.340 27.914 1.00 85.50 177 MET A N 1
ATOM 1388 C CA . MET A 1 177 ? -2.731 3.959 28.268 1.00 85.50 177 MET A CA 1
ATOM 1389 C C . MET A 1 177 ? -2.525 3.088 27.024 1.00 85.50 177 MET A C 1
ATOM 1391 O O . MET A 1 177 ? -1.488 2.436 26.914 1.00 85.50 177 MET A O 1
ATOM 1395 N N . ALA A 1 178 ? -3.452 3.133 26.063 1.00 85.31 178 ALA A N 1
ATOM 1396 C CA . ALA A 1 178 ? -3.336 2.392 24.808 1.00 85.31 178 ALA A CA 1
ATOM 1397 C C . ALA A 1 178 ? -2.120 2.847 23.981 1.00 85.31 178 ALA A C 1
ATOM 1399 O O . ALA A 1 178 ? -1.391 2.019 23.445 1.00 85.31 178 ALA A O 1
ATOM 1400 N N . ARG A 1 179 ? -1.820 4.152 23.962 1.00 87.25 179 ARG A N 1
ATOM 1401 C CA . ARG A 1 179 ? -0.600 4.702 23.356 1.00 87.25 179 ARG A CA 1
ATOM 1402 C C . ARG A 1 179 ? 0.664 4.160 24.019 1.00 87.25 179 ARG A C 1
ATOM 1404 O O . ARG A 1 179 ? 1.617 3.812 23.331 1.00 87.25 179 ARG A O 1
ATOM 1411 N N . ASN A 1 180 ? 0.710 4.113 25.346 1.00 84.69 180 ASN A N 1
ATOM 1412 C CA . ASN A 1 180 ? 1.883 3.610 26.059 1.00 84.69 180 ASN A CA 1
ATOM 1413 C C . ASN A 1 180 ? 2.070 2.104 25.832 1.00 84.69 180 ASN A C 1
ATOM 1415 O O . ASN A 1 180 ? 3.199 1.655 25.644 1.00 84.69 180 ASN A O 1
ATOM 1419 N N . ALA A 1 181 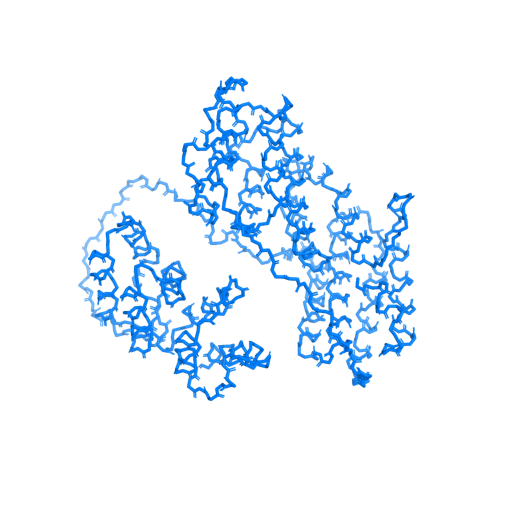? 0.974 1.345 25.767 1.00 84.06 181 ALA A N 1
ATOM 1420 C CA . ALA A 1 181 ? 1.002 -0.054 25.353 1.00 84.06 181 ALA A CA 1
ATOM 1421 C C . ALA A 1 181 ? 1.506 -0.198 23.906 1.00 84.06 181 ALA A C 1
ATOM 1423 O O . ALA A 1 181 ? 2.372 -1.028 23.644 1.00 84.06 181 ALA A O 1
ATOM 1424 N N . LEU A 1 182 ? 1.058 0.674 22.996 1.00 83.81 182 LEU A N 1
ATOM 1425 C CA . LEU A 1 182 ? 1.518 0.722 21.608 1.00 83.81 182 LEU A CA 1
ATOM 1426 C C . LEU A 1 182 ? 3.026 0.993 21.530 1.00 83.81 182 LEU A C 1
ATOM 1428 O O . LEU A 1 182 ? 3.731 0.312 20.798 1.00 83.81 182 LEU A O 1
ATOM 1432 N N . VAL A 1 183 ? 3.544 1.940 22.319 1.00 83.31 183 VAL A N 1
ATOM 1433 C CA . VAL A 1 183 ? 4.988 2.219 22.417 1.00 83.31 183 VAL A CA 1
ATOM 1434 C C . VAL A 1 183 ? 5.769 0.991 22.877 1.00 83.31 183 VAL A C 1
ATOM 1436 O O . VAL A 1 183 ? 6.835 0.734 22.320 1.00 83.31 183 VAL A O 1
ATOM 1439 N N . ALA A 1 184 ? 5.259 0.273 23.880 1.00 82.94 184 ALA A N 1
ATOM 1440 C CA . ALA A 1 184 ? 5.924 -0.875 24.489 1.00 82.94 184 ALA A CA 1
ATOM 1441 C C . ALA A 1 184 ? 5.907 -2.128 23.599 1.00 82.94 184 ALA A C 1
ATOM 1443 O O . ALA A 1 184 ? 6.858 -2.902 23.622 1.00 82.94 184 ALA A O 1
ATOM 1444 N N . GLN A 1 185 ? 4.836 -2.321 22.826 1.00 79.25 185 GLN A N 1
ATOM 1445 C CA . GLN A 1 185 ? 4.659 -3.475 21.939 1.00 79.25 185 GLN A CA 1
ATOM 1446 C C . GLN A 1 185 ? 5.253 -3.249 20.540 1.00 79.25 185 GLN A C 1
ATOM 1448 O O . GLN A 1 185 ? 5.390 -4.207 19.780 1.00 79.25 185 GLN A O 1
ATOM 1453 N N . TRP A 1 186 ? 5.616 -2.008 20.187 1.00 78.88 186 TRP A N 1
ATOM 1454 C CA . TRP A 1 186 ? 6.163 -1.702 18.867 1.00 78.88 186 TRP A CA 1
ATOM 1455 C C . TRP A 1 186 ? 7.536 -2.371 18.668 1.00 78.88 186 TRP A C 1
ATOM 1457 O O . TRP A 1 186 ? 8.464 -2.074 19.427 1.00 78.88 186 TRP A O 1
ATOM 1467 N N . PRO A 1 187 ? 7.721 -3.216 17.638 1.00 69.94 187 PRO A N 1
ATOM 1468 C CA . PRO A 1 187 ? 8.992 -3.890 17.399 1.00 69.94 187 PRO A CA 1
ATOM 1469 C C . PRO A 1 187 ? 10.103 -2.888 17.047 1.00 69.94 187 PRO A C 1
ATOM 1471 O O . PRO A 1 187 ? 9.959 -2.055 16.152 1.00 69.94 187 PRO A O 1
ATOM 1474 N N . VAL A 1 188 ? 11.229 -2.967 17.759 1.00 58.06 188 VAL A N 1
ATOM 1475 C CA . VAL A 1 188 ? 12.418 -2.135 17.525 1.00 58.06 188 VAL A CA 1
ATOM 1476 C C . VAL A 1 188 ? 13.400 -2.925 16.657 1.00 58.06 188 VAL A C 1
ATOM 1478 O O . VAL A 1 188 ? 13.857 -3.987 17.070 1.00 58.06 188 VAL A O 1
ATOM 1481 N N . GLN A 1 189 ? 13.742 -2.417 15.471 1.00 54.56 189 GLN A N 1
ATOM 1482 C CA . GLN A 1 189 ? 14.847 -2.941 14.660 1.00 54.56 189 GLN A CA 1
ATOM 1483 C C . GLN A 1 189 ? 15.757 -1.812 14.168 1.00 54.56 189 GLN A C 1
ATOM 1485 O O . GLN A 1 189 ? 15.290 -0.763 13.721 1.00 54.56 189 GLN A O 1
ATOM 1490 N N . GLU A 1 190 ? 17.064 -2.062 14.249 1.00 35.00 190 GLU A N 1
ATOM 1491 C CA . GLU A 1 190 ? 18.120 -1.249 13.648 1.00 35.00 190 GLU A CA 1
ATOM 1492 C C . GLU A 1 190 ? 18.126 -1.470 12.129 1.00 35.00 190 GLU A C 1
ATOM 1494 O O . GLU A 1 190 ? 18.207 -2.603 11.652 1.00 35.00 190 GLU A O 1
ATOM 1499 N N . MET A 1 191 ? 18.008 -0.390 11.353 1.00 38.41 191 MET A N 1
ATOM 1500 C CA . MET A 1 191 ? 18.105 -0.466 9.894 1.00 38.41 191 MET A CA 1
ATOM 1501 C C . MET A 1 191 ? 19.573 -0.640 9.465 1.00 38.41 191 MET A C 1
ATOM 1503 O O . MET A 1 191 ? 20.418 0.139 9.909 1.00 38.41 191 MET A O 1
ATOM 1507 N N . PRO A 1 192 ? 19.896 -1.574 8.550 1.00 29.30 192 PRO A N 1
ATOM 1508 C CA . PRO A 1 192 ? 21.169 -1.558 7.841 1.00 29.30 192 PRO A CA 1
ATOM 1509 C C . PRO A 1 192 ? 21.245 -0.317 6.941 1.00 29.30 192 PRO A C 1
ATOM 1511 O O . PRO A 1 192 ? 20.282 0.025 6.253 1.00 29.30 192 PRO A O 1
ATOM 1514 N N . GLY A 1 193 ? 22.394 0.360 6.953 1.00 26.86 193 GLY A N 1
ATOM 1515 C CA . GLY A 1 193 ? 22.642 1.563 6.163 1.00 26.86 193 GLY A CA 1
ATOM 1516 C C . GLY A 1 193 ? 22.558 1.314 4.655 1.00 26.86 193 GLY A C 1
ATOM 1517 O O . GLY A 1 193 ? 23.078 0.324 4.141 1.00 26.86 193 GLY A O 1
ATOM 1518 N N . ALA A 1 194 ? 21.918 2.242 3.941 1.00 29.03 194 ALA A N 1
ATOM 1519 C CA . ALA A 1 194 ? 21.867 2.250 2.486 1.00 29.03 194 ALA A CA 1
ATOM 1520 C C . ALA A 1 194 ? 23.280 2.425 1.908 1.00 29.03 194 ALA A C 1
ATOM 1522 O O . ALA A 1 194 ? 23.943 3.430 2.163 1.00 29.03 194 ALA A O 1
ATOM 1523 N N . THR A 1 195 ? 23.741 1.449 1.128 1.00 28.61 195 THR A N 1
ATOM 1524 C CA . THR A 1 195 ? 25.004 1.548 0.391 1.00 28.61 195 THR A CA 1
ATOM 1525 C C . THR A 1 195 ? 24.745 2.162 -0.980 1.00 28.61 195 THR A C 1
ATOM 1527 O O . THR A 1 195 ? 23.869 1.729 -1.728 1.00 28.61 195 THR A O 1
ATOM 1530 N N . GLN A 1 196 ? 25.503 3.206 -1.289 1.00 30.31 196 GLN A N 1
ATOM 1531 C CA . GLN A 1 196 ? 25.464 3.928 -2.549 1.00 30.31 196 GLN A CA 1
ATOM 1532 C C . GLN A 1 196 ? 26.235 3.127 -3.605 1.00 30.31 196 GLN A C 1
ATOM 1534 O O . GLN A 1 196 ? 27.428 2.895 -3.446 1.00 30.31 196 GLN A O 1
ATOM 1539 N N . VAL A 1 197 ? 25.545 2.679 -4.656 1.00 31.92 197 VAL A N 1
ATOM 1540 C CA . VAL A 1 197 ? 26.153 1.979 -5.798 1.00 31.92 197 VAL A CA 1
ATOM 1541 C C . VAL A 1 197 ? 26.535 3.012 -6.864 1.00 31.92 197 VAL A C 1
ATOM 1543 O O . VAL A 1 197 ? 25.708 3.861 -7.218 1.00 31.92 197 VAL A O 1
ATOM 1546 N N . ASP A 1 198 ? 27.783 2.955 -7.331 1.00 29.52 198 ASP A N 1
ATOM 1547 C CA . ASP A 1 198 ? 28.275 3.675 -8.511 1.00 29.52 198 ASP A CA 1
ATOM 1548 C C . ASP A 1 198 ? 27.781 2.987 -9.788 1.00 29.52 198 ASP A C 1
ATOM 1550 O O . ASP A 1 198 ? 27.767 1.758 -9.877 1.00 29.52 198 ASP A O 1
ATOM 1554 N N . GLN A 1 199 ? 27.347 3.782 -10.766 1.00 39.09 199 GLN A N 1
ATOM 1555 C CA . GLN A 1 199 ? 26.803 3.285 -12.029 1.00 39.09 199 GLN A CA 1
ATOM 1556 C C . GLN A 1 199 ? 27.820 3.411 -13.168 1.00 39.09 199 GLN A C 1
ATOM 1558 O O . GLN A 1 199 ? 28.481 4.446 -13.264 1.00 39.09 199 GLN A O 1
ATOM 1563 N N . PRO A 1 200 ? 27.919 2.404 -14.052 1.00 36.06 200 PRO A N 1
ATOM 1564 C CA . PRO A 1 200 ? 28.632 2.534 -15.315 1.00 36.06 200 PRO A CA 1
ATOM 1565 C C . PRO A 1 200 ? 27.802 3.334 -16.333 1.00 36.06 200 PRO A C 1
ATOM 1567 O O . PRO A 1 200 ? 26.571 3.314 -16.294 1.00 36.06 200 PRO A O 1
ATOM 1570 N N . GLU A 1 201 ? 28.476 4.013 -17.266 1.00 37.59 201 GLU A N 1
ATOM 1571 C CA . GLU A 1 201 ? 27.842 4.635 -18.435 1.00 37.59 201 GLU A CA 1
ATOM 1572 C C . GLU A 1 201 ? 27.104 3.575 -19.266 1.00 37.59 201 GLU A C 1
ATOM 1574 O O . GLU A 1 201 ? 27.691 2.588 -19.717 1.00 37.59 201 GLU A O 1
ATOM 1579 N N . LEU A 1 202 ? 25.799 3.777 -19.455 1.00 49.09 202 LEU A N 1
ATOM 1580 C CA . LEU A 1 202 ? 24.898 2.844 -20.127 1.00 49.09 202 LEU A CA 1
ATOM 1581 C C . LEU A 1 202 ? 24.481 3.373 -21.503 1.00 49.09 202 LEU A C 1
ATOM 1583 O O . LEU A 1 202 ? 24.122 4.536 -21.673 1.00 49.09 202 LEU A O 1
ATOM 1587 N N . SER A 1 203 ? 24.497 2.480 -22.495 1.00 51.88 203 SER A N 1
ATOM 1588 C CA . SER A 1 203 ? 23.999 2.727 -23.848 1.00 51.88 203 SER A CA 1
ATOM 1589 C C . SER A 1 203 ? 22.539 2.273 -23.937 1.00 51.88 203 SER A C 1
ATOM 1591 O O . SER A 1 203 ? 22.261 1.079 -23.885 1.00 51.88 203 SER A O 1
ATOM 1593 N N . ILE A 1 204 ? 21.602 3.221 -24.035 1.00 66.19 204 ILE A N 1
ATOM 1594 C CA . ILE A 1 204 ? 20.164 2.940 -24.191 1.00 66.19 204 ILE A CA 1
ATOM 1595 C C . ILE A 1 204 ? 19.861 2.636 -25.664 1.00 66.19 204 ILE A C 1
ATOM 1597 O O . ILE A 1 204 ? 20.246 3.411 -26.544 1.00 66.19 204 ILE A O 1
ATOM 1601 N N . ALA A 1 205 ? 19.109 1.564 -25.934 1.00 75.06 205 ALA A N 1
ATOM 1602 C CA . ALA A 1 205 ? 18.663 1.227 -27.285 1.00 75.06 205 ALA A CA 1
ATOM 1603 C C . ALA A 1 205 ? 17.832 2.376 -27.918 1.00 75.06 205 ALA A C 1
ATOM 1605 O O . ALA A 1 205 ? 16.902 2.898 -27.284 1.00 75.06 205 ALA A O 1
ATOM 1606 N N . PRO A 1 206 ? 18.133 2.801 -29.162 1.00 71.12 206 PRO A N 1
ATOM 1607 C CA . PRO A 1 206 ? 17.491 3.955 -29.797 1.00 71.12 206 PRO A CA 1
ATOM 1608 C C . PRO A 1 206 ? 15.974 3.787 -29.989 1.00 71.12 206 PRO A C 1
ATOM 1610 O O . PRO A 1 206 ? 15.237 4.776 -29.941 1.00 71.12 206 PRO A O 1
ATOM 1613 N N . GLU A 1 207 ? 15.486 2.556 -30.133 1.00 77.94 207 GLU A N 1
ATOM 1614 C CA . GLU A 1 207 ? 14.065 2.230 -30.271 1.00 77.94 207 GLU A CA 1
ATOM 1615 C C . GLU A 1 207 ? 13.293 2.504 -28.972 1.00 77.94 207 GLU A C 1
ATOM 1617 O O . GLU A 1 207 ? 12.234 3.137 -28.997 1.00 77.94 207 GLU A O 1
ATOM 1622 N N . LEU A 1 208 ? 13.846 2.096 -27.822 1.00 76.38 208 LEU A N 1
ATOM 1623 C CA . LEU A 1 208 ? 13.246 2.334 -26.503 1.00 76.38 208 LEU A CA 1
ATOM 1624 C C . LEU A 1 208 ? 13.207 3.826 -26.176 1.00 76.38 208 LEU A C 1
ATOM 1626 O O . LEU A 1 208 ? 12.196 4.332 -25.687 1.00 76.38 208 LEU A O 1
ATOM 1630 N N . ARG A 1 209 ? 14.271 4.552 -26.533 1.00 73.25 209 ARG A N 1
ATOM 1631 C CA . ARG A 1 209 ? 14.320 6.013 -26.425 1.00 73.25 209 ARG A CA 1
ATOM 1632 C C . ARG A 1 209 ? 13.235 6.683 -27.266 1.00 73.25 209 ARG A C 1
ATOM 1634 O O . ARG A 1 209 ? 12.553 7.579 -26.772 1.00 73.25 209 ARG A O 1
ATOM 1641 N N . SER A 1 210 ? 13.067 6.272 -28.524 1.00 75.06 210 SER A N 1
ATOM 1642 C CA . SER A 1 210 ? 12.049 6.861 -29.399 1.00 75.06 210 SER A CA 1
ATOM 1643 C C . SER A 1 210 ? 10.632 6.576 -28.903 1.00 75.06 210 SER A C 1
ATOM 1645 O O . SER A 1 210 ? 9.780 7.465 -28.957 1.00 75.06 210 SER A O 1
ATOM 1647 N N . ARG A 1 211 ? 10.377 5.363 -28.396 1.00 80.62 211 ARG A N 1
ATOM 1648 C CA . ARG A 1 211 ? 9.085 5.007 -27.801 1.00 80.62 211 ARG A CA 1
ATOM 1649 C C . ARG A 1 211 ? 8.801 5.854 -26.565 1.00 80.62 211 ARG A C 1
ATOM 1651 O O . ARG A 1 211 ? 7.744 6.477 -26.501 1.00 80.62 211 ARG A O 1
ATOM 1658 N N . TRP A 1 212 ? 9.756 5.964 -25.644 1.00 82.38 212 TRP A N 1
ATOM 1659 C CA . TRP A 1 212 ? 9.602 6.784 -24.441 1.00 82.38 212 TRP A CA 1
ATOM 1660 C C . TRP A 1 212 ? 9.260 8.244 -24.783 1.00 82.38 212 TRP A C 1
ATOM 1662 O O . TRP A 1 212 ? 8.297 8.791 -24.248 1.00 82.38 212 TRP A O 1
ATOM 1672 N N . LEU A 1 213 ? 9.978 8.848 -25.741 1.00 76.12 213 LEU A N 1
ATOM 1673 C CA . LEU A 1 213 ? 9.722 10.223 -26.192 1.00 76.12 213 LEU A CA 1
ATOM 1674 C C . LEU A 1 213 ? 8.321 10.393 -26.795 1.00 76.12 213 LEU A C 1
ATOM 1676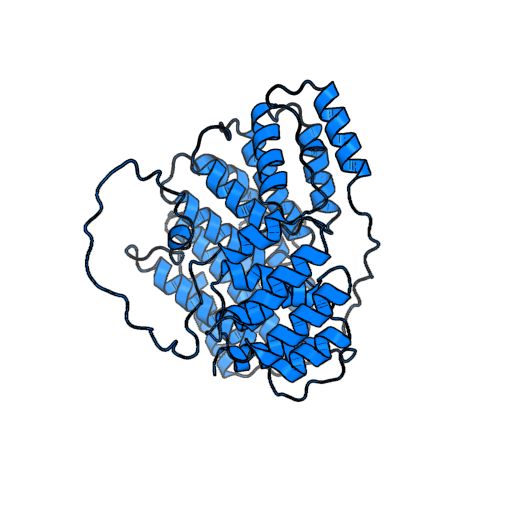 O O . LEU A 1 213 ? 7.668 11.407 -26.554 1.00 76.12 213 LEU A O 1
ATOM 1680 N N . SER A 1 214 ? 7.838 9.402 -27.550 1.00 79.94 214 SER A N 1
ATOM 1681 C CA . SER A 1 214 ? 6.491 9.448 -28.127 1.00 79.94 214 SER A CA 1
ATOM 1682 C C . SER A 1 214 ? 5.396 9.433 -27.054 1.00 79.94 214 SER A C 1
ATOM 1684 O O . SER A 1 214 ? 4.460 10.228 -27.122 1.00 79.94 214 SER A O 1
ATOM 1686 N N . ILE A 1 215 ? 5.551 8.607 -26.014 1.00 79.75 215 ILE A N 1
ATOM 1687 C CA . ILE A 1 215 ? 4.588 8.516 -24.911 1.00 79.75 215 ILE A CA 1
ATOM 1688 C C . ILE A 1 215 ? 4.649 9.783 -24.047 1.00 79.75 215 ILE A C 1
ATOM 1690 O O . ILE A 1 215 ? 3.609 10.328 -23.680 1.00 79.75 215 ILE A O 1
ATOM 1694 N N . ALA A 1 216 ? 5.847 10.310 -23.778 1.00 75.25 216 ALA A N 1
ATOM 1695 C CA . ALA A 1 216 ? 6.019 11.571 -23.057 1.00 75.25 216 ALA A CA 1
ATOM 1696 C C . ALA A 1 216 ? 5.317 12.742 -23.768 1.00 75.25 216 ALA A C 1
ATOM 1698 O O . ALA A 1 216 ? 4.617 13.530 -23.128 1.00 75.25 216 ALA A O 1
ATOM 1699 N N . ALA A 1 217 ? 5.421 12.813 -25.099 1.00 76.94 217 ALA A N 1
ATOM 1700 C CA . ALA A 1 217 ? 4.723 13.822 -25.889 1.00 76.94 217 ALA A CA 1
ATOM 1701 C C . ALA A 1 217 ? 3.191 13.705 -25.778 1.00 76.94 217 ALA A C 1
ATOM 1703 O O . ALA A 1 217 ? 2.518 14.732 -25.687 1.00 76.94 217 ALA A O 1
ATOM 1704 N N . ILE A 1 218 ? 2.645 12.483 -25.736 1.00 78.00 218 ILE A N 1
ATOM 1705 C CA . 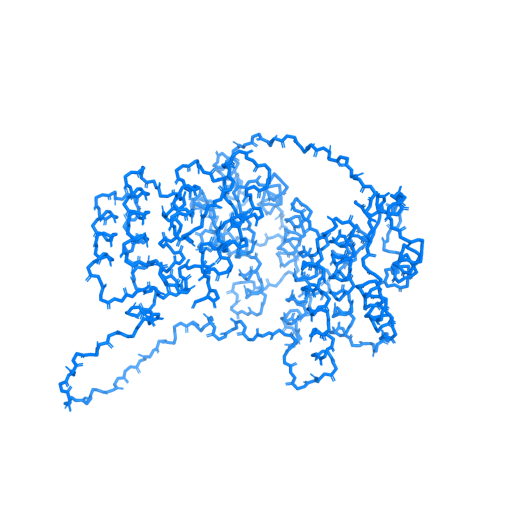ILE A 1 218 ? 1.204 12.227 -25.554 1.00 78.00 218 ILE A CA 1
ATOM 1706 C C . ILE A 1 218 ? 0.737 12.697 -24.170 1.00 78.00 218 ILE A C 1
ATOM 1708 O O . ILE A 1 218 ? -0.228 13.458 -24.073 1.00 78.00 218 ILE A O 1
ATOM 1712 N N . VAL A 1 219 ? 1.452 12.304 -23.110 1.00 75.19 219 VAL A N 1
ATOM 1713 C CA . VAL A 1 219 ? 1.121 12.683 -21.726 1.00 75.19 219 VAL A CA 1
ATOM 1714 C C . VAL A 1 219 ? 1.163 14.204 -21.544 1.00 75.19 219 VAL A C 1
ATOM 1716 O O . VAL A 1 219 ? 0.299 14.756 -20.862 1.00 75.19 219 VAL A O 1
ATOM 1719 N N . ARG A 1 220 ? 2.100 14.902 -22.202 1.00 70.12 220 ARG A N 1
ATOM 1720 C CA . ARG A 1 220 ? 2.177 16.374 -22.192 1.00 70.12 220 ARG A CA 1
ATOM 1721 C C . ARG A 1 220 ? 1.067 17.039 -23.013 1.00 70.12 220 ARG A C 1
ATOM 1723 O O . ARG A 1 220 ? 0.501 18.040 -22.585 1.00 70.12 220 ARG A O 1
ATOM 1730 N N . ALA A 1 221 ? 0.752 16.508 -24.195 1.00 71.19 221 ALA A N 1
ATOM 1731 C CA . ALA A 1 221 ? -0.243 17.098 -25.094 1.00 71.19 221 ALA A CA 1
ATOM 1732 C C . ALA A 1 221 ? -1.680 17.025 -24.545 1.00 71.19 221 ALA A C 1
ATOM 1734 O O . ALA A 1 221 ? -2.531 17.824 -24.951 1.00 71.19 221 ALA A O 1
ATOM 1735 N N . GLY A 1 222 ? -1.955 16.107 -23.612 1.00 65.00 222 GLY A N 1
ATOM 1736 C CA . GLY A 1 222 ? -3.215 16.060 -22.875 1.00 65.00 222 GLY A CA 1
ATOM 1737 C C . GLY A 1 222 ? -3.407 17.321 -22.032 1.00 65.00 222 GLY A C 1
ATOM 1738 O O . GLY A 1 222 ? -2.910 17.396 -20.913 1.00 65.00 222 GLY A O 1
ATOM 1739 N N . ARG A 1 223 ? -4.118 18.330 -22.553 1.00 54.53 223 ARG A N 1
ATOM 1740 C CA . ARG A 1 223 ? -4.413 19.580 -21.825 1.00 54.53 223 ARG A CA 1
ATOM 1741 C C . ARG A 1 223 ? -5.290 19.327 -20.596 1.00 54.53 223 ARG A C 1
ATOM 1743 O O . ARG A 1 223 ? -6.091 18.393 -20.585 1.00 54.53 223 ARG A O 1
ATOM 1750 N N . ASP A 1 224 ? -5.175 20.204 -19.592 1.00 56.72 224 ASP A N 1
ATOM 1751 C CA . ASP A 1 224 ? -6.116 20.234 -18.468 1.00 56.72 224 ASP A CA 1
ATOM 1752 C C . ASP A 1 224 ? -7.517 20.526 -19.003 1.00 56.72 224 ASP A C 1
ATOM 1754 O O . ASP A 1 224 ? -7.839 21.638 -19.415 1.00 56.72 224 ASP A O 1
ATOM 1758 N N . SER A 1 225 ? -8.343 19.488 -19.029 1.00 55.66 225 SER A N 1
ATOM 1759 C CA . SER A 1 225 ? -9.735 19.546 -19.477 1.00 55.66 225 SER A CA 1
ATOM 1760 C C . SER A 1 225 ? -10.676 20.057 -18.379 1.00 55.66 225 SER A C 1
ATOM 1762 O O . SER A 1 225 ? -11.878 20.150 -18.601 1.00 55.66 225 SER A O 1
ATOM 1764 N N . GLY A 1 226 ? -10.147 20.375 -17.189 1.00 57.94 226 GLY A N 1
ATOM 1765 C CA . GLY A 1 226 ? -10.932 20.634 -15.977 1.00 57.94 226 GLY A CA 1
ATOM 1766 C C . GLY A 1 226 ? -11.473 19.358 -15.317 1.00 57.94 226 GLY A C 1
ATOM 1767 O O . GLY A 1 226 ? -11.972 19.420 -14.195 1.00 57.94 226 GLY A O 1
ATOM 1768 N N . ASP A 1 227 ? -11.336 18.207 -15.980 1.00 69.94 227 ASP A N 1
ATOM 1769 C CA . ASP A 1 227 ? -11.693 16.892 -15.460 1.00 69.94 227 ASP A CA 1
ATOM 1770 C C . ASP A 1 227 ? -10.601 16.369 -14.513 1.00 69.94 227 ASP A C 1
ATOM 1772 O O . ASP A 1 227 ? -9.459 16.110 -14.907 1.00 69.94 227 ASP A O 1
ATOM 1776 N N . ARG A 1 228 ? -10.980 16.196 -13.243 1.00 67.12 228 ARG A N 1
ATOM 1777 C CA . ARG A 1 228 ? -10.090 15.741 -12.170 1.00 67.12 228 ARG A CA 1
ATOM 1778 C C . ARG A 1 228 ? -9.522 14.353 -12.454 1.00 67.12 228 ARG A C 1
ATOM 1780 O O . ARG A 1 228 ? -8.342 14.138 -12.186 1.00 67.12 228 ARG A O 1
ATOM 1787 N N . VAL A 1 229 ? -10.303 13.441 -13.033 1.00 67.31 229 VAL A N 1
ATOM 1788 C CA . VAL A 1 229 ? -9.839 12.079 -13.346 1.00 67.31 229 VAL A CA 1
ATOM 1789 C C . VAL A 1 229 ? -8.729 12.126 -14.388 1.00 67.31 229 VAL A C 1
ATOM 1791 O O . VAL A 1 229 ? -7.690 11.489 -14.212 1.00 67.31 229 VAL A O 1
ATOM 1794 N N . ARG A 1 230 ? -8.878 12.963 -15.420 1.00 69.25 230 ARG A N 1
ATOM 1795 C CA . ARG A 1 230 ? -7.830 13.177 -16.428 1.00 69.25 230 ARG A CA 1
ATOM 1796 C C . ARG A 1 230 ? -6.580 13.829 -15.843 1.00 69.25 230 ARG A C 1
ATOM 1798 O O . ARG A 1 230 ? -5.480 13.384 -16.162 1.00 69.25 230 ARG A O 1
ATOM 1805 N N . THR A 1 231 ? -6.709 14.821 -14.960 1.00 68.19 231 THR A N 1
ATOM 1806 C CA . THR A 1 231 ? -5.541 15.440 -14.306 1.00 68.19 231 THR A CA 1
ATOM 1807 C C . THR A 1 231 ? -4.776 14.429 -13.439 1.00 68.19 231 THR A C 1
ATOM 1809 O O . THR A 1 231 ? -3.551 14.337 -13.541 1.00 68.19 231 THR A O 1
ATOM 1812 N N . PHE A 1 232 ? -5.472 13.622 -12.629 1.00 65.69 232 PHE A N 1
ATOM 1813 C CA . PHE A 1 232 ? -4.848 12.567 -11.817 1.00 65.69 232 PHE A CA 1
ATOM 1814 C C . PHE A 1 232 ? -4.244 11.450 -12.672 1.00 65.69 232 PHE A C 1
ATOM 1816 O O . PHE A 1 232 ? -3.116 11.025 -12.426 1.00 65.69 232 PHE A O 1
ATOM 1823 N N . GLY A 1 233 ? -4.956 11.018 -13.711 1.00 68.31 233 GLY A N 1
ATOM 1824 C CA . GLY A 1 233 ? -4.477 10.034 -14.674 1.00 68.31 233 GLY A CA 1
ATOM 1825 C C . GLY A 1 233 ? -3.204 10.489 -15.389 1.00 68.31 233 GLY A C 1
ATOM 1826 O O . GLY A 1 233 ? -2.254 9.718 -15.508 1.00 68.31 233 GLY A O 1
ATOM 1827 N N . ARG A 1 234 ? -3.118 11.769 -15.768 1.00 71.62 234 ARG A N 1
ATOM 1828 C CA . ARG A 1 234 ? -1.916 12.365 -16.371 1.00 71.62 234 ARG A CA 1
ATOM 1829 C C . ARG A 1 234 ? -0.721 12.363 -15.429 1.00 71.62 234 ARG A C 1
ATOM 1831 O O . ARG A 1 234 ? 0.392 12.073 -15.855 1.00 71.62 234 ARG A O 1
ATOM 1838 N N . LEU A 1 235 ? -0.941 12.619 -14.145 1.00 67.75 235 LEU A N 1
ATOM 1839 C CA . LEU A 1 235 ? 0.130 12.578 -13.150 1.00 67.75 235 LEU A CA 1
ATOM 1840 C C . LEU A 1 235 ? 0.569 11.150 -12.827 1.00 67.75 235 LEU A C 1
ATOM 1842 O O . LEU A 1 235 ? 1.765 10.906 -12.692 1.00 67.75 235 LEU A O 1
ATOM 1846 N N . ALA A 1 236 ? -0.361 10.195 -12.788 1.00 67.81 236 ALA A N 1
ATOM 1847 C CA . ALA A 1 236 ? -0.035 8.774 -12.684 1.00 67.81 236 ALA A CA 1
ATOM 1848 C C . ALA A 1 236 ? 0.750 8.273 -13.910 1.00 67.81 236 ALA A C 1
ATOM 1850 O O . ALA A 1 236 ? 1.692 7.496 -13.775 1.00 67.81 236 ALA A O 1
ATOM 1851 N N . ALA A 1 237 ? 0.400 8.740 -15.109 1.00 74.38 237 ALA A N 1
ATOM 1852 C CA . ALA A 1 237 ? 1.139 8.450 -16.333 1.00 74.38 237 ALA A CA 1
ATOM 1853 C C . ALA A 1 237 ? 2.553 9.058 -16.306 1.00 74.38 237 ALA A C 1
ATOM 1855 O O . ALA A 1 237 ? 3.522 8.377 -16.635 1.00 74.38 237 ALA A O 1
ATOM 1856 N N . ALA A 1 238 ? 2.694 10.307 -15.850 1.00 68.50 238 ALA A N 1
ATOM 1857 C CA . ALA A 1 238 ? 3.991 10.964 -15.697 1.00 68.50 238 ALA A CA 1
ATOM 1858 C C . ALA A 1 238 ? 4.883 10.267 -14.647 1.00 68.50 238 ALA A C 1
ATOM 1860 O O . ALA A 1 238 ? 6.078 10.085 -14.876 1.00 68.50 238 ALA A O 1
ATOM 1861 N N . ALA A 1 239 ? 4.300 9.813 -13.531 1.00 63.91 239 ALA A N 1
ATOM 1862 C CA . ALA A 1 239 ? 4.969 9.001 -12.513 1.00 63.91 239 ALA A CA 1
ATOM 1863 C C . ALA A 1 239 ? 5.573 7.716 -13.097 1.00 63.91 239 ALA A C 1
ATOM 1865 O O . ALA A 1 239 ? 6.775 7.473 -12.965 1.00 63.91 239 ALA A O 1
ATOM 1866 N N . ARG A 1 240 ? 4.767 6.945 -13.833 1.00 72.56 240 ARG A N 1
ATOM 1867 C CA . ARG A 1 240 ? 5.212 5.715 -14.501 1.00 72.56 240 ARG A CA 1
ATOM 1868 C C . ARG A 1 240 ? 6.220 5.964 -15.617 1.00 72.56 240 ARG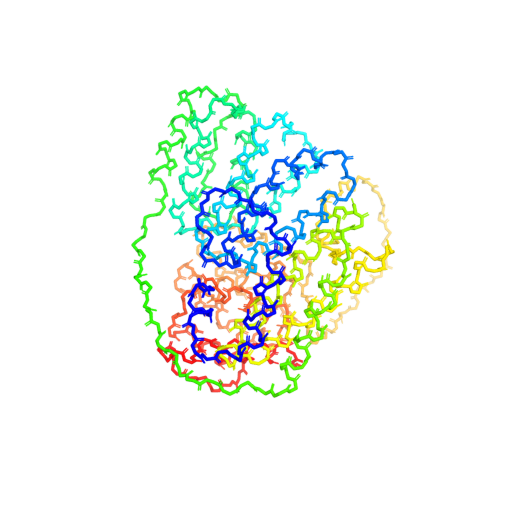 A C 1
ATOM 1870 O O . ARG A 1 240 ? 7.172 5.203 -15.752 1.00 72.56 240 ARG A O 1
ATOM 1877 N N . LEU A 1 241 ? 6.071 7.041 -16.390 1.00 73.31 241 LEU A N 1
ATOM 1878 C CA . LEU A 1 241 ? 7.074 7.435 -17.386 1.00 73.31 241 LEU A CA 1
ATOM 1879 C C . LEU A 1 241 ? 8.424 7.747 -16.745 1.00 73.31 241 LEU A C 1
ATOM 1881 O O . LEU A 1 241 ? 9.467 7.415 -17.310 1.00 73.31 241 LEU A O 1
ATOM 1885 N N . ASN A 1 242 ? 8.415 8.348 -15.558 1.00 66.38 242 ASN A N 1
ATOM 1886 C CA . ASN A 1 242 ? 9.636 8.590 -14.810 1.00 66.38 242 ASN A CA 1
ATOM 1887 C C . ASN A 1 242 ? 10.245 7.298 -14.231 1.00 66.38 242 ASN A C 1
ATOM 1889 O O . ASN A 1 242 ? 11.468 7.131 -14.250 1.00 66.38 242 ASN A O 1
ATOM 1893 N N . ALA A 1 243 ? 9.411 6.360 -13.772 1.00 64.50 243 ALA A N 1
ATOM 1894 C CA . ALA A 1 243 ? 9.860 5.020 -13.398 1.00 64.50 243 ALA A CA 1
ATOM 1895 C C . ALA A 1 243 ? 10.487 4.289 -14.601 1.00 64.50 243 ALA A C 1
ATOM 1897 O O . ALA A 1 243 ? 11.568 3.715 -14.475 1.00 64.50 243 ALA A O 1
ATOM 1898 N N . ALA A 1 244 ? 9.885 4.405 -15.791 1.00 71.62 244 ALA A N 1
ATOM 1899 C CA . ALA A 1 244 ? 10.436 3.879 -17.038 1.00 71.62 244 ALA A CA 1
ATOM 1900 C C . ALA A 1 244 ? 11.789 4.521 -17.390 1.00 71.62 244 ALA A C 1
ATOM 1902 O O . ALA A 1 244 ? 12.733 3.809 -17.715 1.00 71.62 244 ALA A O 1
ATOM 1903 N N . ALA A 1 245 ? 11.919 5.847 -17.275 1.00 65.56 245 ALA A N 1
ATOM 1904 C CA . ALA A 1 245 ? 13.183 6.548 -17.519 1.00 65.56 245 ALA A CA 1
ATOM 1905 C C . ALA A 1 245 ? 14.286 6.111 -16.541 1.00 65.56 245 ALA A C 1
ATOM 1907 O O . ALA A 1 245 ? 15.429 5.904 -16.942 1.00 65.56 245 ALA A O 1
ATOM 1908 N N . SER A 1 246 ? 13.933 5.917 -15.267 1.00 61.94 246 SER A N 1
ATOM 1909 C CA . SER A 1 246 ? 14.857 5.414 -14.243 1.00 61.94 246 SER A CA 1
ATOM 1910 C C . SER A 1 246 ? 15.297 3.978 -14.539 1.00 61.94 246 SER A C 1
ATOM 1912 O O . SER A 1 246 ? 16.467 3.647 -14.374 1.00 61.94 246 SER A O 1
ATOM 1914 N N . ALA A 1 247 ? 14.383 3.140 -15.028 1.00 65.81 247 ALA A N 1
ATOM 1915 C CA . ALA A 1 247 ? 14.679 1.776 -15.447 1.00 65.81 247 ALA A CA 1
ATOM 1916 C C . ALA A 1 247 ? 15.605 1.731 -16.672 1.00 65.81 247 ALA A C 1
ATOM 1918 O O . ALA A 1 247 ? 16.580 0.984 -16.663 1.00 65.81 247 ALA A O 1
ATOM 1919 N N . LEU A 1 248 ? 15.374 2.586 -17.677 1.00 69.69 248 LEU A N 1
ATOM 1920 C CA . LEU A 1 248 ? 16.272 2.732 -18.831 1.00 69.69 248 LEU A CA 1
ATOM 1921 C C . LEU A 1 248 ? 17.673 3.190 -18.402 1.00 69.69 248 LEU A C 1
ATOM 1923 O O . LEU A 1 248 ? 18.666 2.635 -18.862 1.00 69.69 248 LEU A O 1
ATOM 1927 N N . ALA A 1 249 ? 17.764 4.149 -17.473 1.00 60.31 249 ALA A N 1
ATOM 1928 C CA . ALA A 1 249 ? 19.042 4.610 -16.922 1.00 60.31 249 ALA A CA 1
ATOM 1929 C C . ALA A 1 249 ? 19.804 3.508 -16.159 1.00 60.31 249 ALA A C 1
ATOM 1931 O O . ALA A 1 249 ? 21.018 3.583 -16.018 1.00 60.31 249 ALA A O 1
ATOM 1932 N N . LEU A 1 250 ? 19.095 2.483 -15.677 1.00 64.69 250 LEU A N 1
ATOM 1933 C CA . LEU A 1 250 ? 19.649 1.318 -14.985 1.00 64.69 250 LEU A CA 1
ATOM 1934 C C . LEU A 1 250 ? 19.915 0.121 -15.917 1.00 64.69 250 LEU A C 1
ATOM 1936 O O . LEU A 1 250 ? 20.323 -0.933 -15.428 1.00 64.69 250 LEU A O 1
ATOM 1940 N N . GLY A 1 251 ? 19.656 0.243 -17.226 1.00 65.31 251 GLY A N 1
ATOM 1941 C CA . GLY A 1 251 ? 19.745 -0.868 -18.184 1.00 65.31 251 GLY A CA 1
ATOM 1942 C C . GLY A 1 251 ? 18.676 -1.950 -17.981 1.00 65.31 251 GLY A C 1
ATOM 1943 O O . GLY A 1 251 ? 18.877 -3.106 -18.344 1.00 65.31 251 GLY A O 1
ATOM 1944 N N . GLN A 1 252 ? 17.554 -1.605 -17.344 1.00 72.62 252 GLN A N 1
ATOM 1945 C CA . GLN A 1 252 ? 16.441 -2.508 -17.041 1.00 72.62 252 GLN A CA 1
ATOM 1946 C C . GLN A 1 252 ? 15.348 -2.398 -18.113 1.00 72.62 252 GLN A C 1
ATOM 1948 O O . GLN A 1 252 ? 14.225 -1.965 -17.838 1.00 72.62 252 GLN A O 1
ATOM 1953 N N . ASP A 1 253 ? 15.679 -2.793 -19.340 1.00 77.00 253 ASP A N 1
ATOM 1954 C CA . ASP A 1 253 ? 14.835 -2.578 -20.522 1.00 77.00 253 ASP A CA 1
ATOM 1955 C C . ASP A 1 253 ? 13.453 -3.240 -20.411 1.00 77.00 253 ASP A C 1
ATOM 1957 O O . ASP A 1 253 ? 12.443 -2.593 -20.680 1.00 77.00 253 ASP A O 1
ATOM 1961 N N . ASP A 1 254 ? 13.372 -4.482 -19.924 1.00 70.75 254 ASP A N 1
ATOM 1962 C CA . ASP A 1 254 ? 12.093 -5.187 -19.732 1.00 70.75 254 ASP A CA 1
ATOM 1963 C C . ASP A 1 254 ? 11.164 -4.448 -18.753 1.00 70.75 254 ASP A C 1
ATOM 1965 O O . ASP A 1 254 ? 9.952 -4.353 -18.962 1.00 70.75 254 ASP A O 1
ATOM 1969 N N . LEU A 1 255 ? 11.739 -3.883 -17.687 1.00 66.94 255 LEU A N 1
ATOM 1970 C CA . LEU A 1 255 ? 11.000 -3.131 -16.675 1.00 66.94 255 LEU A CA 1
ATOM 1971 C C . LEU A 1 255 ? 10.524 -1.791 -17.249 1.00 66.94 255 LEU A C 1
ATOM 1973 O O . LEU A 1 255 ? 9.373 -1.410 -17.049 1.00 66.94 255 LEU A O 1
ATOM 1977 N N . ALA A 1 256 ? 11.370 -1.112 -18.028 1.00 72.44 256 ALA A N 1
ATOM 1978 C CA . ALA A 1 256 ? 10.988 0.095 -18.753 1.00 72.44 256 ALA A CA 1
ATOM 1979 C C . ALA A 1 256 ? 9.862 -0.158 -19.771 1.00 72.44 256 ALA A C 1
ATOM 1981 O O . ALA A 1 256 ? 8.933 0.645 -19.866 1.00 72.44 256 ALA A O 1
ATOM 1982 N N . ILE A 1 257 ? 9.916 -1.273 -20.509 1.00 77.75 257 ILE A N 1
ATOM 1983 C CA . ILE A 1 257 ? 8.876 -1.682 -21.465 1.00 77.75 257 ILE A CA 1
ATOM 1984 C C . ILE A 1 257 ? 7.543 -1.911 -20.754 1.00 77.75 257 ILE A C 1
ATOM 1986 O O . ILE A 1 257 ? 6.518 -1.429 -21.240 1.00 77.75 257 ILE A O 1
ATOM 1990 N N . GLY A 1 258 ? 7.559 -2.593 -19.605 1.00 71.69 258 GLY A N 1
ATOM 1991 C CA . GLY A 1 258 ? 6.369 -2.796 -18.777 1.00 71.69 258 GLY A CA 1
ATOM 1992 C C . GLY A 1 258 ? 5.732 -1.472 -18.354 1.00 71.69 258 GLY A C 1
ATOM 1993 O O . GLY A 1 258 ? 4.557 -1.238 -18.624 1.00 71.69 258 GLY A O 1
ATOM 1994 N N . TRP A 1 259 ? 6.525 -0.553 -17.796 1.00 73.81 259 TRP A N 1
ATOM 1995 C CA . TRP A 1 259 ? 6.024 0.764 -17.394 1.00 73.81 259 TRP A CA 1
ATOM 1996 C C . TRP A 1 259 ? 5.471 1.588 -18.561 1.00 73.81 259 TRP A C 1
ATOM 1998 O O . TRP A 1 259 ? 4.450 2.255 -18.409 1.00 73.81 259 TRP A O 1
ATOM 2008 N N . MET A 1 260 ? 6.115 1.545 -19.731 1.00 80.50 260 MET A N 1
ATOM 2009 C CA . MET A 1 260 ? 5.621 2.230 -20.932 1.00 80.50 260 MET A CA 1
ATOM 2010 C C . MET A 1 260 ? 4.280 1.654 -21.413 1.00 80.50 260 MET A C 1
ATOM 2012 O O . MET A 1 260 ? 3.379 2.422 -21.744 1.00 80.50 260 MET A O 1
ATOM 2016 N N . ALA A 1 261 ? 4.116 0.328 -21.391 1.00 80.75 261 ALA A N 1
ATOM 2017 C CA . ALA A 1 261 ? 2.854 -0.327 -21.743 1.00 80.75 261 ALA A CA 1
ATOM 2018 C C . ALA A 1 261 ? 1.724 -0.002 -20.747 1.00 80.75 261 ALA A C 1
ATOM 2020 O O . ALA A 1 261 ? 0.572 0.196 -21.147 1.00 80.75 261 ALA A O 1
ATOM 2021 N N . ASP A 1 262 ? 2.046 0.114 -19.457 1.00 76.62 262 ASP A N 1
ATOM 2022 C CA . ASP A 1 262 ? 1.089 0.529 -18.428 1.00 76.62 262 ASP A CA 1
ATOM 2023 C C . ASP A 1 262 ? 0.598 1.964 -18.652 1.00 76.62 262 ASP A C 1
ATOM 2025 O O . ASP A 1 262 ? -0.587 2.250 -18.468 1.00 76.62 262 ASP A O 1
ATOM 2029 N N . VAL A 1 263 ? 1.486 2.868 -19.080 1.00 79.12 263 VAL A N 1
ATOM 2030 C CA . VAL A 1 263 ? 1.117 4.248 -19.429 1.00 79.12 263 VAL A CA 1
ATOM 2031 C C . VAL A 1 263 ? 0.190 4.274 -20.639 1.00 79.12 263 VAL A C 1
ATOM 2033 O O . VAL A 1 263 ? -0.846 4.931 -20.583 1.00 79.12 263 VAL A O 1
ATOM 2036 N N . GLU A 1 264 ? 0.522 3.544 -21.704 1.00 82.06 264 GLU A N 1
ATOM 2037 C CA . GLU A 1 264 ? -0.315 3.435 -22.908 1.00 82.06 264 GLU A CA 1
ATOM 2038 C C . GLU A 1 264 ? -1.709 2.878 -22.567 1.00 82.06 264 GLU A C 1
ATOM 2040 O O . GLU A 1 264 ? -2.724 3.417 -23.009 1.00 82.06 264 GLU A O 1
ATOM 2045 N N . THR A 1 265 ? -1.769 1.852 -21.712 1.00 81.31 265 THR A N 1
ATOM 2046 C CA . THR A 1 265 ? -3.026 1.242 -21.250 1.00 81.31 265 THR A CA 1
ATOM 2047 C C . THR A 1 265 ? -3.851 2.208 -20.405 1.00 81.31 265 THR A C 1
ATOM 2049 O O . THR A 1 265 ? -5.058 2.337 -20.612 1.00 81.31 265 THR A O 1
ATOM 2052 N N . LEU A 1 266 ? -3.217 2.902 -19.454 1.00 78.75 266 LEU A N 1
ATOM 2053 C CA . LEU A 1 266 ? -3.885 3.921 -18.649 1.00 78.75 266 LEU A CA 1
ATOM 2054 C C . LEU A 1 266 ? -4.441 5.034 -19.542 1.00 78.75 266 LEU A C 1
ATOM 2056 O O . LEU A 1 266 ? -5.580 5.455 -19.356 1.00 78.75 266 LEU A O 1
ATOM 2060 N N . TRP A 1 267 ? -3.658 5.493 -20.516 1.00 80.06 267 TRP A N 1
ATOM 2061 C CA . TRP A 1 267 ? -4.058 6.575 -21.407 1.00 80.06 267 TRP A CA 1
ATOM 2062 C C . TRP A 1 267 ? -5.242 6.186 -22.294 1.00 80.06 267 TRP A C 1
ATOM 2064 O O . TRP A 1 267 ? -6.206 6.940 -22.391 1.00 80.06 267 TRP A O 1
ATOM 2074 N N . ALA A 1 268 ? -5.227 4.969 -22.846 1.00 78.69 268 ALA A N 1
ATOM 2075 C CA . ALA A 1 268 ? -6.347 4.434 -23.614 1.00 78.69 268 ALA A CA 1
ATOM 2076 C C . ALA A 1 268 ? -7.652 4.387 -22.797 1.00 78.69 268 ALA A C 1
ATOM 2078 O O . ALA A 1 268 ? -8.717 4.684 -23.330 1.00 78.69 268 ALA A O 1
ATOM 2079 N N . ARG A 1 269 ? -7.577 4.069 -21.497 1.00 77.12 269 ARG A N 1
ATOM 2080 C CA . ARG A 1 269 ? -8.747 4.076 -20.600 1.00 77.12 269 ARG A CA 1
ATOM 2081 C C . ARG A 1 269 ? -9.237 5.478 -20.268 1.00 77.12 269 ARG A C 1
ATOM 2083 O O . ARG A 1 269 ? -10.435 5.695 -20.197 1.00 77.12 269 ARG A O 1
ATOM 2090 N N . LEU A 1 270 ? -8.332 6.437 -20.079 1.00 71.88 270 LEU A N 1
ATOM 2091 C CA . LEU A 1 270 ? -8.716 7.832 -19.833 1.00 71.88 270 LEU A CA 1
ATOM 2092 C C . LEU A 1 270 ? -9.430 8.461 -21.042 1.00 71.88 270 LEU A C 1
ATOM 2094 O O . LEU A 1 270 ? -10.214 9.399 -20.874 1.00 71.88 270 LEU A O 1
ATOM 2098 N N . ASP A 1 271 ? -9.172 7.949 -22.248 1.00 71.62 271 ASP A N 1
ATOM 2099 C CA . ASP A 1 271 ? -9.840 8.370 -23.480 1.00 71.62 271 ASP A CA 1
ATOM 2100 C C . ASP A 1 271 ? -11.161 7.638 -23.771 1.00 71.62 271 ASP A C 1
ATOM 2102 O O . ASP A 1 271 ? -11.958 8.145 -24.562 1.00 71.62 271 ASP A O 1
ATOM 2106 N N . ASP A 1 272 ? -11.453 6.534 -23.078 1.00 70.44 272 ASP A N 1
ATOM 2107 C CA . ASP A 1 272 ? -12.720 5.806 -23.175 1.00 70.44 272 ASP A CA 1
ATOM 2108 C C . ASP A 1 272 ? -13.570 5.977 -21.896 1.00 70.44 272 ASP A C 1
ATOM 2110 O O . ASP A 1 272 ? -13.377 5.252 -20.919 1.00 70.44 272 ASP A O 1
ATOM 2114 N N . PRO A 1 273 ? -14.571 6.882 -21.885 1.00 60.72 273 PRO A N 1
ATOM 2115 C CA . PRO A 1 273 ? -15.409 7.128 -20.708 1.00 60.72 273 PRO A CA 1
ATOM 2116 C C . PRO A 1 273 ? -16.313 5.943 -20.329 1.00 60.72 273 PRO A C 1
ATOM 2118 O O . PRO A 1 273 ? -16.976 5.998 -19.294 1.00 60.72 273 PRO A O 1
ATOM 2121 N N . SER A 1 274 ? -16.388 4.895 -21.158 1.00 58.31 274 SER A N 1
ATOM 2122 C CA . SER A 1 274 ? -17.161 3.683 -20.867 1.00 58.31 274 SER A CA 1
ATOM 2123 C C . SER A 1 274 ? -16.371 2.622 -20.096 1.00 58.31 274 SER A C 1
ATOM 2125 O O . SER A 1 274 ? -16.972 1.681 -19.572 1.00 58.31 274 SER A O 1
ATOM 2127 N N . GLN A 1 275 ? -15.046 2.772 -19.988 1.00 56.91 275 GLN A N 1
ATOM 2128 C CA . GLN A 1 275 ? -14.197 1.845 -19.249 1.00 56.91 275 GLN A CA 1
ATOM 2129 C C . GLN A 1 275 ? -13.859 2.395 -17.861 1.00 56.91 275 GLN A C 1
ATOM 2131 O O . GLN A 1 275 ? -13.418 3.539 -17.742 1.00 56.91 275 GLN A O 1
ATOM 2136 N N . PRO A 1 276 ? -14.009 1.591 -16.792 1.00 54.22 276 PRO A N 1
ATOM 2137 C CA . PRO A 1 276 ? -13.484 1.976 -15.494 1.00 54.22 276 PRO A CA 1
ATOM 2138 C C . PRO A 1 276 ? -11.961 2.118 -15.597 1.00 54.22 276 PRO A C 1
ATOM 2140 O O . PRO A 1 276 ? -11.270 1.281 -16.187 1.00 54.22 276 PRO A O 1
ATOM 2143 N N . VAL A 1 277 ? -11.426 3.197 -15.023 1.00 57.94 277 VAL A N 1
ATOM 2144 C CA . VAL A 1 277 ? -9.991 3.520 -15.099 1.00 57.94 277 VAL A CA 1
ATOM 2145 C C . VAL A 1 277 ? -9.146 2.421 -14.434 1.00 57.94 277 VAL A C 1
ATOM 2147 O O . VAL A 1 277 ? -8.015 2.137 -14.851 1.00 57.94 277 VAL A O 1
ATOM 2150 N N . VAL A 1 278 ? -9.732 1.725 -13.458 1.00 54.06 278 VAL A N 1
ATOM 2151 C CA . VAL A 1 278 ? -9.133 0.608 -12.726 1.00 54.06 278 VAL A CA 1
ATOM 2152 C C . VAL A 1 278 ? -9.893 -0.689 -13.047 1.00 54.06 278 VAL A C 1
ATOM 2154 O O . VAL A 1 278 ? -11.124 -0.674 -13.073 1.00 54.06 278 VAL A O 1
ATOM 2157 N N . PRO A 1 279 ? -9.208 -1.828 -13.283 1.00 40.34 279 PRO A N 1
ATOM 2158 C CA . PRO A 1 279 ? -9.874 -3.124 -13.386 1.00 40.34 279 PRO A CA 1
ATOM 2159 C C . PRO A 1 279 ? -10.627 -3.412 -12.087 1.00 40.34 279 PRO A C 1
ATOM 2161 O O . PRO A 1 279 ? -10.103 -3.134 -11.014 1.00 40.34 279 PRO A O 1
ATOM 2164 N N . ASP A 1 280 ? -11.831 -3.966 -12.181 1.00 37.50 280 ASP A N 1
ATOM 2165 C CA . ASP A 1 280 ? -12.744 -4.197 -11.059 1.00 37.50 280 ASP A CA 1
ATOM 2166 C C . ASP A 1 280 ? -12.121 -5.076 -9.948 1.00 37.50 280 ASP A C 1
ATOM 2168 O O . ASP A 1 280 ? -12.236 -6.302 -9.941 1.00 37.50 280 ASP A O 1
ATOM 2172 N N . VAL A 1 281 ? -11.441 -4.440 -8.986 1.00 36.03 281 VAL A N 1
ATOM 2173 C CA . VAL A 1 281 ? -10.930 -5.078 -7.759 1.00 36.03 281 VAL A CA 1
ATOM 2174 C C . VAL A 1 281 ? -12.085 -5.370 -6.782 1.00 36.03 281 VAL A C 1
ATOM 2176 O O . VAL A 1 281 ? -11.904 -6.099 -5.813 1.00 36.03 281 VAL A O 1
ATOM 2179 N N . LEU A 1 282 ? -13.303 -4.865 -7.027 1.00 34.81 282 LEU A N 1
ATOM 2180 C CA . LEU A 1 282 ? -14.473 -5.119 -6.176 1.00 34.81 282 LEU A CA 1
ATOM 2181 C C . LEU A 1 282 ? -15.168 -6.452 -6.487 1.00 34.81 282 LEU A C 1
ATOM 2183 O O . LEU A 1 282 ? -15.917 -6.950 -5.642 1.00 34.81 282 LEU A O 1
ATOM 2187 N N . ALA A 1 283 ? -14.868 -7.108 -7.613 1.00 35.81 283 ALA A N 1
ATOM 2188 C CA . ALA A 1 283 ? -15.329 -8.477 -7.860 1.00 35.81 283 ALA A CA 1
ATOM 2189 C C . ALA A 1 283 ? -14.817 -9.477 -6.798 1.00 35.81 283 ALA A C 1
ATOM 2191 O O . ALA A 1 283 ? -15.493 -10.467 -6.510 1.00 35.81 283 ALA A O 1
ATOM 2192 N N . SER A 1 284 ? -13.669 -9.202 -6.166 1.00 33.38 284 SER A N 1
ATOM 2193 C CA . SER A 1 284 ? -13.075 -10.037 -5.113 1.00 33.38 284 SER A CA 1
ATOM 2194 C C . SER A 1 284 ? -13.446 -9.618 -3.683 1.00 33.38 284 SER A C 1
ATOM 2196 O O . SER A 1 284 ? -13.148 -10.357 -2.747 1.00 33.38 284 SER A O 1
ATOM 2198 N N . TYR A 1 285 ? -14.160 -8.501 -3.491 1.00 28.66 285 TYR A N 1
ATOM 2199 C CA . TYR A 1 285 ? -14.629 -8.046 -2.176 1.00 28.66 285 TYR A CA 1
ATOM 2200 C C . TYR A 1 285 ? -16.156 -7.869 -2.154 1.00 28.66 285 TYR A C 1
ATOM 2202 O O . TYR A 1 285 ? -16.687 -6.781 -1.941 1.00 28.66 285 TYR A O 1
ATOM 2210 N N . ARG A 1 286 ? -16.896 -8.970 -2.346 1.00 27.86 286 ARG A N 1
ATOM 2211 C CA . ARG A 1 286 ? -18.313 -9.031 -1.948 1.00 27.86 286 ARG A CA 1
ATOM 2212 C C . ARG A 1 286 ? -18.395 -9.413 -0.466 1.00 27.86 286 ARG A C 1
ATOM 2214 O O . ARG A 1 286 ? -17.964 -10.515 -0.121 1.00 27.86 286 ARG A O 1
ATOM 2221 N N . PRO A 1 287 ? -18.957 -8.576 0.425 1.00 27.78 287 PRO A N 1
ATOM 2222 C CA . PRO A 1 287 ? -19.257 -9.019 1.781 1.00 27.78 287 PRO A CA 1
ATOM 2223 C C . PRO A 1 287 ? -20.258 -10.188 1.728 1.00 27.78 287 PRO A C 1
ATOM 2225 O O . PRO A 1 287 ? -21.066 -10.260 0.795 1.00 27.78 287 PRO A O 1
ATOM 2228 N N . PRO A 1 288 ? -20.238 -11.116 2.703 1.00 26.34 288 PRO A N 1
ATOM 2229 C CA . PRO A 1 288 ? -21.174 -12.227 2.722 1.00 26.34 288 PRO A CA 1
ATOM 2230 C C . PRO A 1 288 ? -22.594 -11.681 2.878 1.00 26.34 288 PRO A C 1
ATOM 2232 O O . PRO A 1 288 ? -23.006 -11.250 3.956 1.00 26.34 288 PRO A O 1
ATOM 2235 N N . VAL A 1 289 ? -23.357 -11.713 1.786 1.00 30.27 289 VAL A N 1
ATOM 2236 C CA . VAL A 1 289 ? -24.808 -11.566 1.835 1.00 30.27 289 VAL A CA 1
ATOM 2237 C C . VAL A 1 289 ? -25.314 -12.694 2.727 1.00 30.27 289 VAL A C 1
ATOM 2239 O O . VAL A 1 289 ? -25.113 -13.873 2.433 1.00 30.27 289 VAL A O 1
ATOM 2242 N N . ARG A 1 290 ? -25.942 -12.347 3.854 1.00 31.19 290 ARG A N 1
ATOM 2243 C CA . ARG A 1 290 ? -26.701 -13.311 4.651 1.00 31.19 290 ARG A CA 1
ATOM 2244 C C . ARG A 1 290 ? -27.886 -13.777 3.809 1.00 31.19 290 ARG A C 1
ATOM 2246 O O . ARG A 1 290 ? -28.938 -13.149 3.816 1.00 31.19 290 ARG A O 1
ATOM 2253 N N . SER A 1 291 ? -27.705 -14.877 3.088 1.00 32.31 291 SER A N 1
ATOM 2254 C CA . SER A 1 291 ? -28.788 -15.589 2.418 1.00 32.31 291 SER A CA 1
ATOM 2255 C C . SER A 1 291 ? -29.668 -16.248 3.476 1.00 32.31 291 SER A C 1
ATOM 2257 O O . SER A 1 291 ? -29.391 -17.341 3.967 1.00 32.31 291 SER A O 1
ATOM 2259 N N . SER A 1 292 ? -30.727 -15.554 3.867 1.00 31.19 292 SER A N 1
ATOM 2260 C CA . SER A 1 292 ? -31.835 -16.127 4.615 1.00 31.19 292 SER A CA 1
ATOM 2261 C C . SER A 1 292 ? -32.695 -16.998 3.691 1.00 31.19 292 SER A C 1
ATOM 2263 O O . SER A 1 292 ? -33.432 -16.463 2.872 1.00 31.19 292 SER A O 1
ATOM 2265 N N . GLY A 1 293 ? -32.626 -18.320 3.882 1.00 30.77 293 GLY A N 1
ATOM 2266 C CA . GLY A 1 293 ? -33.781 -19.232 3.820 1.00 30.77 293 GLY A CA 1
ATOM 2267 C C . GLY A 1 293 ? -34.234 -19.815 2.468 1.00 30.77 293 GLY A C 1
ATOM 2268 O O . GLY A 1 293 ? -34.764 -19.099 1.632 1.00 30.77 293 GLY A O 1
ATOM 2269 N N . GLY A 1 294 ? -34.186 -21.158 2.377 1.00 28.98 294 GLY A N 1
ATOM 2270 C CA . GLY A 1 294 ? -35.018 -22.027 1.509 1.00 28.98 294 GLY A CA 1
ATOM 2271 C C . GLY A 1 294 ? -34.553 -22.128 0.049 1.00 28.98 294 GLY A C 1
ATOM 2272 O O . GLY A 1 294 ? -34.257 -21.124 -0.568 1.00 28.98 294 GLY A O 1
ATOM 2273 N N . GLN A 1 295 ? -34.446 -23.279 -0.615 1.00 30.91 295 GLN A N 1
ATOM 2274 C CA . GLN A 1 295 ? -35.095 -24.581 -0.471 1.00 30.91 295 GLN A CA 1
ATOM 2275 C C . GLN A 1 295 ? -34.212 -25.632 -1.172 1.00 30.91 295 GLN A C 1
ATOM 2277 O O . GLN A 1 295 ? -33.659 -25.385 -2.242 1.00 30.91 295 GLN A O 1
ATOM 2282 N N . THR A 1 296 ? -34.087 -26.809 -0.568 1.00 34.03 296 THR A N 1
ATOM 2283 C CA . THR A 1 296 ? -33.377 -27.977 -1.102 1.00 34.03 296 THR A CA 1
ATOM 2284 C C . THR A 1 296 ? -34.204 -28.697 -2.166 1.00 34.03 296 THR A C 1
ATOM 2286 O O . THR A 1 296 ? -35.363 -29.012 -1.909 1.00 34.03 296 THR A O 1
ATOM 2289 N N . ASN A 1 297 ? -33.580 -29.069 -3.286 1.00 31.34 297 ASN A N 1
ATOM 2290 C CA . ASN A 1 297 ? -34.074 -30.119 -4.180 1.00 31.34 297 ASN A CA 1
ATOM 2291 C C . ASN A 1 297 ? -33.023 -31.248 -4.224 1.00 31.34 297 ASN A C 1
ATOM 2293 O O . ASN A 1 297 ? -31.882 -30.967 -4.597 1.00 31.34 297 ASN A O 1
ATOM 2297 N N . PRO A 1 298 ? -33.339 -32.498 -3.831 1.00 46.09 298 PRO A N 1
ATOM 2298 C CA . PRO A 1 298 ? -32.388 -33.602 -3.877 1.00 46.09 298 PRO A CA 1
ATOM 2299 C C . PRO A 1 298 ? -32.659 -34.511 -5.084 1.00 46.09 298 PRO A C 1
ATOM 2301 O O . PRO A 1 298 ? -33.763 -35.021 -5.219 1.00 46.09 298 PRO A O 1
ATOM 2304 N N . MET A 1 299 ? -31.650 -34.736 -5.931 1.00 41.81 299 MET A N 1
ATOM 2305 C CA . MET A 1 299 ? -31.257 -36.048 -6.491 1.00 41.81 299 MET A CA 1
ATOM 2306 C C . MET A 1 299 ? -30.415 -35.878 -7.759 1.00 41.81 299 MET A C 1
ATOM 2308 O O . MET A 1 299 ? -30.932 -35.795 -8.867 1.00 41.81 299 MET A O 1
ATOM 2312 N N . ALA A 1 300 ? -29.097 -35.924 -7.586 1.00 33.62 300 ALA A N 1
ATOM 2313 C CA . ALA A 1 300 ? -28.181 -36.537 -8.542 1.00 33.62 300 ALA A CA 1
ATOM 2314 C C . ALA A 1 300 ? -26.927 -36.988 -7.766 1.00 33.62 300 ALA A C 1
ATOM 2316 O O . ALA A 1 300 ? -26.368 -36.178 -7.024 1.00 33.62 300 ALA A O 1
ATOM 2317 N N . PRO A 1 301 ? -26.490 -38.257 -7.861 1.00 39.41 301 PRO A N 1
ATOM 2318 C CA . PRO A 1 301 ? -25.252 -38.688 -7.220 1.00 39.41 301 PRO A CA 1
ATOM 2319 C C . PRO A 1 301 ? -24.048 -38.030 -7.923 1.00 39.41 301 PRO A C 1
ATOM 2321 O O . PRO A 1 301 ? -23.993 -38.039 -9.156 1.00 39.41 301 PRO A O 1
ATOM 2324 N N . PRO A 1 302 ? -23.080 -37.453 -7.186 1.00 37.22 302 PRO A N 1
ATOM 2325 C CA . PRO A 1 302 ? -21.925 -36.821 -7.804 1.00 37.22 302 PRO A CA 1
ATOM 2326 C C . PRO A 1 302 ? -20.981 -37.896 -8.350 1.00 37.22 302 PRO A C 1
ATOM 2328 O O . PRO A 1 302 ? -20.495 -38.755 -7.615 1.00 37.22 302 PRO A O 1
ATOM 2331 N N . MET A 1 303 ? -20.708 -37.844 -9.654 1.00 35.06 303 MET A N 1
ATOM 2332 C CA . MET A 1 303 ? -19.581 -38.570 -10.235 1.00 35.06 303 MET A CA 1
ATOM 2333 C C . MET A 1 303 ? -18.262 -37.945 -9.750 1.00 35.06 303 MET A C 1
ATOM 2335 O O . MET A 1 303 ? -18.186 -36.719 -9.641 1.00 35.06 303 MET A O 1
ATOM 2339 N N . PRO A 1 304 ? -17.210 -38.741 -9.484 1.00 33.69 304 PRO A N 1
ATOM 2340 C CA . PRO A 1 304 ? -15.910 -38.212 -9.093 1.00 33.69 304 PRO A CA 1
ATOM 2341 C C . PRO A 1 304 ? -15.294 -37.445 -10.270 1.00 33.69 304 PRO A C 1
ATOM 2343 O O . PRO A 1 304 ? -14.858 -38.034 -11.262 1.00 33.69 304 PRO A O 1
ATOM 2346 N N . SER A 1 305 ? -15.273 -36.115 -10.177 1.00 37.28 305 SER A N 1
ATOM 2347 C CA . SER A 1 305 ? -14.568 -35.261 -11.126 1.00 37.28 305 SER A CA 1
ATOM 2348 C C . SER A 1 305 ? -13.070 -35.535 -11.020 1.00 37.28 305 SER A C 1
ATOM 2350 O O . SER A 1 305 ? -12.459 -35.283 -9.983 1.00 37.28 305 SER A O 1
ATOM 2352 N N . ARG A 1 306 ? -12.462 -36.049 -12.091 1.00 39.31 306 ARG A N 1
ATOM 2353 C CA . ARG A 1 306 ? -11.003 -36.075 -12.226 1.00 39.31 306 ARG A CA 1
ATOM 2354 C C . ARG A 1 306 ? -10.517 -34.627 -12.319 1.00 39.31 306 ARG A C 1
ATOM 2356 O O . ARG A 1 306 ? -10.818 -33.956 -13.305 1.00 39.31 306 ARG A O 1
ATOM 2363 N N . SER A 1 307 ? -9.819 -34.155 -11.288 1.00 42.56 307 SER A N 1
ATOM 2364 C CA . SER A 1 307 ? -9.225 -32.817 -11.232 1.00 42.56 307 SER A CA 1
ATOM 2365 C C . SER A 1 307 ? -8.303 -32.600 -12.434 1.00 42.56 307 SER A C 1
ATOM 2367 O O . SER A 1 307 ? -7.449 -33.440 -12.725 1.00 42.56 307 SER A O 1
ATOM 2369 N N . ARG A 1 308 ? -8.482 -31.487 -13.151 1.00 45.91 308 ARG A N 1
ATOM 2370 C CA . ARG A 1 308 ? -7.534 -31.045 -14.183 1.00 45.91 308 ARG A CA 1
ATOM 2371 C C . ARG A 1 308 ? -6.325 -30.378 -13.507 1.00 45.91 308 ARG A C 1
ATOM 2373 O O . ARG A 1 308 ? -6.516 -29.748 -12.466 1.00 45.91 308 ARG A O 1
ATOM 2380 N N . PRO A 1 309 ? -5.111 -30.477 -14.077 1.00 46.41 309 PRO A N 1
ATOM 2381 C CA . PRO A 1 309 ? -3.967 -29.694 -13.614 1.00 46.41 309 PRO A CA 1
ATOM 2382 C C . PRO A 1 309 ? -4.331 -28.203 -13.542 1.00 46.41 309 PRO A C 1
ATOM 2384 O O . PRO A 1 309 ? -4.938 -27.676 -14.474 1.00 46.41 309 PRO A O 1
ATOM 2387 N N . GLY A 1 310 ? -4.017 -27.556 -12.419 1.00 52.78 310 GLY A N 1
ATOM 2388 C CA . GLY A 1 310 ? -4.275 -26.130 -12.182 1.00 52.78 310 GLY A CA 1
ATOM 2389 C C . GLY A 1 310 ? -5.684 -25.774 -11.688 1.00 52.78 310 GLY A C 1
ATOM 2390 O O . GLY A 1 310 ? -5.997 -24.592 -11.580 1.00 52.78 310 GLY A O 1
ATOM 2391 N N . GLN A 1 311 ? -6.556 -26.747 -11.382 1.00 57.03 311 GLN A N 1
ATOM 2392 C CA . GLN A 1 311 ? -7.825 -26.428 -10.718 1.00 57.03 311 GLN A CA 1
ATOM 2393 C C . GLN A 1 311 ? -7.618 -26.198 -9.209 1.00 57.03 311 GLN A C 1
ATOM 2395 O O . GLN A 1 311 ? -7.114 -27.107 -8.540 1.00 57.03 311 GLN A O 1
ATOM 2400 N N . PRO A 1 312 ? -8.046 -25.041 -8.662 1.00 59.72 312 PRO A N 1
ATOM 2401 C CA . PRO A 1 312 ? -7.996 -24.786 -7.230 1.00 59.72 312 PRO A CA 1
ATOM 2402 C C . PRO A 1 312 ? -8.898 -25.776 -6.497 1.00 59.72 312 PRO A C 1
ATOM 2404 O O . PRO A 1 312 ? -10.019 -26.066 -6.929 1.00 59.72 312 PRO A O 1
ATOM 2407 N N . ILE A 1 313 ? -8.396 -26.321 -5.394 1.00 65.94 313 ILE A N 1
ATOM 2408 C CA . ILE A 1 313 ? -9.118 -27.347 -4.650 1.00 65.94 313 ILE A CA 1
ATOM 2409 C C . ILE A 1 313 ? -10.055 -26.721 -3.619 1.00 65.94 313 ILE A C 1
ATOM 2411 O O . ILE A 1 313 ? -9.649 -25.876 -2.828 1.00 65.94 313 ILE A O 1
ATOM 2415 N N . GLY A 1 314 ? -11.285 -27.236 -3.556 1.00 69.06 314 GLY A N 1
ATOM 2416 C CA . GLY A 1 314 ? -12.240 -26.895 -2.507 1.00 69.06 314 GLY A CA 1
ATOM 2417 C C . GLY A 1 314 ? -12.825 -25.494 -2.661 1.00 69.06 314 GLY A C 1
ATOM 2418 O O . GLY A 1 314 ? -12.692 -24.839 -3.692 1.00 69.06 314 GLY A O 1
ATOM 2419 N N . GLN A 1 315 ? -13.544 -25.055 -1.632 1.00 78.25 315 GLN A N 1
ATOM 2420 C CA . GLN A 1 315 ? -14.018 -23.682 -1.546 1.00 78.25 315 GLN A CA 1
ATOM 2421 C C . GLN A 1 315 ? -12.879 -22.826 -0.983 1.00 78.25 315 GLN A C 1
ATOM 2423 O O . GLN A 1 315 ? -12.462 -23.060 0.155 1.00 78.25 315 GLN A O 1
ATOM 2428 N N . ASP A 1 316 ? -12.391 -21.868 -1.776 1.00 84.94 316 ASP A N 1
ATOM 2429 C CA . ASP A 1 316 ? -11.296 -20.970 -1.388 1.00 84.94 316 ASP A CA 1
ATOM 2430 C C . ASP A 1 316 ? -11.538 -20.336 -0.006 1.00 84.94 316 ASP A C 1
ATOM 2432 O O . ASP A 1 316 ? -12.681 -20.126 0.416 1.00 84.94 316 ASP A O 1
ATOM 2436 N N . ALA A 1 317 ? -10.445 -20.057 0.701 1.00 84.81 317 ALA A N 1
ATOM 2437 C CA . ALA A 1 317 ? -10.372 -19.556 2.072 1.00 84.81 317 ALA A CA 1
ATOM 2438 C C . ALA A 1 317 ? -10.831 -20.523 3.182 1.00 84.81 317 ALA A C 1
ATOM 2440 O O . ALA A 1 317 ? -10.677 -20.202 4.367 1.00 84.81 317 ALA A O 1
ATOM 2441 N N . THR A 1 318 ? -11.380 -21.701 2.864 1.00 88.00 318 THR A N 1
ATOM 2442 C CA . THR A 1 318 ? -11.848 -22.651 3.894 1.00 88.00 318 THR A CA 1
ATOM 2443 C C . THR A 1 318 ? -10.678 -23.246 4.675 1.00 88.00 318 THR A C 1
ATOM 2445 O O . THR A 1 318 ? -10.734 -23.350 5.909 1.00 88.00 318 THR A O 1
ATOM 2448 N N . TRP A 1 319 ? -9.599 -23.612 3.975 1.00 91.62 319 TRP A N 1
ATOM 2449 C CA . TRP A 1 319 ? -8.396 -24.131 4.618 1.00 91.62 319 TRP A CA 1
ATOM 2450 C C . TRP A 1 319 ? -7.655 -23.018 5.361 1.00 91.62 319 TRP A C 1
ATOM 2452 O O . TRP A 1 319 ? -7.341 -23.194 6.535 1.00 91.62 319 TRP A O 1
ATOM 2462 N N . ALA A 1 320 ? -7.472 -21.848 4.741 1.00 88.94 320 ALA A N 1
ATOM 2463 C CA . ALA A 1 320 ? -6.839 -20.675 5.339 1.00 88.94 320 ALA A CA 1
ATOM 2464 C C . ALA A 1 320 ? -7.516 -20.261 6.645 1.00 88.94 320 ALA A C 1
ATOM 2466 O O . ALA A 1 320 ? -6.841 -19.983 7.636 1.00 88.94 320 ALA A O 1
ATOM 2467 N N . LYS A 1 321 ? -8.853 -20.250 6.674 1.00 88.12 321 LYS A N 1
ATOM 2468 C CA . LYS A 1 321 ? -9.618 -19.959 7.888 1.00 88.12 321 LYS A CA 1
ATOM 2469 C C . LYS A 1 321 ? -9.327 -20.986 8.981 1.00 88.12 321 LYS A C 1
ATOM 2471 O O . LYS A 1 321 ? -8.916 -20.605 10.072 1.00 88.12 321 LYS A O 1
ATOM 2476 N N . SER A 1 322 ? -9.449 -22.273 8.654 1.00 87.81 322 SER A N 1
ATOM 2477 C CA . SER A 1 322 ? -9.172 -23.369 9.592 1.00 87.81 322 SER A CA 1
ATOM 2478 C C . SER A 1 322 ? -7.729 -23.330 10.108 1.00 87.81 322 SER A C 1
ATOM 2480 O O . SER A 1 322 ? -7.486 -23.574 11.283 1.00 87.81 322 SER A O 1
ATOM 2482 N N . TYR A 1 323 ? -6.769 -22.980 9.250 1.00 90.19 323 TYR A N 1
ATOM 2483 C CA . TYR A 1 323 ? -5.355 -22.864 9.596 1.00 90.19 323 TYR A CA 1
ATOM 2484 C C . TYR A 1 323 ? -5.075 -21.679 10.528 1.00 90.19 323 TYR A C 1
ATOM 2486 O O . TYR A 1 323 ? -4.337 -21.814 11.504 1.00 90.19 323 TYR A O 1
ATOM 2494 N N . ASN A 1 324 ? -5.691 -20.524 10.269 1.00 87.75 324 ASN A N 1
ATOM 2495 C CA . ASN A 1 324 ? -5.532 -19.336 11.106 1.00 87.75 324 ASN A CA 1
ATOM 2496 C C . ASN A 1 324 ? -6.242 -19.482 12.469 1.00 87.75 324 ASN A C 1
ATOM 2498 O O . ASN A 1 324 ? -5.728 -18.992 13.478 1.00 87.75 324 ASN A O 1
ATOM 2502 N N . ASP A 1 325 ? -7.368 -20.202 12.531 1.00 87.25 325 ASP A N 1
ATOM 2503 C CA . ASP A 1 325 ? -8.117 -20.454 13.773 1.00 87.25 325 ASP A CA 1
ATOM 2504 C C . ASP A 1 325 ? -7.294 -21.248 14.810 1.00 87.25 325 ASP A C 1
ATOM 2506 O O . ASP A 1 325 ? -7.474 -21.089 16.019 1.00 87.25 325 ASP A O 1
ATOM 2510 N N . VAL A 1 326 ? -6.329 -22.047 14.350 1.00 83.06 326 VAL A N 1
ATOM 2511 C CA . VAL A 1 326 ? -5.448 -22.889 15.178 1.00 83.06 326 VAL A CA 1
ATOM 2512 C C . VAL A 1 326 ? -4.345 -22.089 15.912 1.00 83.06 326 VAL A C 1
ATOM 2514 O O . VAL A 1 326 ? -3.720 -22.592 16.852 1.00 83.06 326 VAL A O 1
ATOM 2517 N N . ARG A 1 327 ? -4.144 -20.804 15.576 1.00 75.69 327 ARG A N 1
ATOM 2518 C CA . ARG A 1 327 ? -3.208 -19.861 16.237 1.00 75.69 327 ARG A CA 1
ATOM 2519 C C . ARG A 1 327 ? -1.772 -20.393 16.411 1.00 75.69 327 ARG A C 1
ATOM 2521 O O . ARG A 1 327 ? -1.041 -20.479 15.433 1.00 75.69 327 ARG A O 1
ATOM 2528 N N . GLN A 1 328 ? -1.333 -20.669 17.648 1.00 75.88 328 GLN A N 1
ATOM 2529 C CA . GLN A 1 328 ? 0.033 -21.095 18.011 1.00 75.88 328 GLN A CA 1
ATOM 2530 C C . GLN A 1 328 ? 0.155 -22.612 18.247 1.00 75.88 328 GLN A C 1
ATOM 2532 O O . GLN A 1 328 ? 1.219 -23.079 18.643 1.00 75.88 328 GLN A O 1
ATOM 2537 N N . ASN A 1 329 ? -0.903 -23.401 18.027 1.00 87.00 329 ASN A N 1
ATOM 2538 C CA . ASN A 1 329 ? -0.821 -24.848 18.220 1.00 87.00 329 ASN A CA 1
ATOM 2539 C C . ASN A 1 329 ? -0.069 -25.510 17.050 1.00 87.00 329 ASN A C 1
ATOM 2541 O O . ASN A 1 329 ? -0.631 -25.742 15.977 1.00 87.00 329 ASN A O 1
ATOM 2545 N N . THR A 1 330 ? 1.215 -25.797 17.269 1.00 86.75 330 THR A N 1
ATOM 2546 C CA . THR A 1 330 ? 2.122 -26.388 16.275 1.00 86.75 330 THR A CA 1
ATOM 2547 C C . THR A 1 330 ? 1.643 -27.747 15.768 1.00 86.75 330 THR A C 1
ATOM 2549 O O . THR A 1 330 ? 1.642 -27.968 14.558 1.00 86.75 330 THR A O 1
ATOM 2552 N N . ASP A 1 331 ? 1.191 -28.641 16.649 1.00 89.31 331 ASP A N 1
ATOM 2553 C CA . ASP A 1 331 ? 0.780 -29.999 16.262 1.00 89.31 331 ASP A CA 1
ATOM 2554 C C . ASP A 1 331 ? -0.408 -29.975 15.301 1.00 89.31 331 ASP A C 1
ATOM 2556 O O . ASP A 1 331 ? -0.454 -30.702 14.303 1.00 89.31 331 ASP A O 1
ATOM 2560 N N . GLU A 1 332 ? -1.348 -29.077 15.569 1.00 89.44 332 GLU A N 1
ATOM 2561 C CA . GLU A 1 332 ? -2.549 -28.920 14.767 1.00 89.44 332 GLU A CA 1
ATOM 2562 C C . GLU A 1 332 ? -2.257 -28.205 13.434 1.00 89.44 332 GLU A C 1
ATOM 2564 O O . GLU A 1 332 ? -2.792 -28.602 12.395 1.00 89.44 332 GLU A O 1
ATOM 2569 N N . LYS A 1 333 ? -1.317 -27.247 13.407 1.00 90.12 333 LYS A N 1
ATOM 2570 C CA . LYS A 1 333 ? -0.785 -26.687 12.149 1.00 90.12 333 LYS A CA 1
ATOM 2571 C C . LYS A 1 333 ? -0.138 -27.759 11.281 1.00 90.12 333 LYS A C 1
ATOM 2573 O O . LYS A 1 333 ? -0.436 -27.853 10.090 1.00 90.12 333 LYS A O 1
ATOM 2578 N N . LEU A 1 334 ? 0.711 -28.603 11.871 1.00 90.25 334 LEU A N 1
ATOM 2579 C CA . LEU A 1 334 ? 1.346 -29.714 11.163 1.00 90.25 334 LEU A CA 1
ATOM 2580 C C . LEU A 1 334 ? 0.297 -30.702 10.636 1.00 90.25 334 LEU A C 1
ATOM 2582 O O . LEU A 1 334 ? 0.421 -31.184 9.510 1.00 90.25 334 LEU A O 1
ATOM 2586 N N . ARG A 1 335 ? -0.760 -30.985 11.408 1.00 92.50 335 ARG A N 1
ATOM 2587 C CA . ARG A 1 335 ? -1.884 -31.825 10.965 1.00 92.50 335 ARG A CA 1
ATOM 2588 C C . ARG A 1 335 ? -2.586 -31.231 9.741 1.00 92.50 335 ARG A C 1
ATOM 2590 O O . ARG A 1 335 ? -2.810 -31.955 8.770 1.00 92.50 335 ARG A O 1
ATOM 2597 N N . LEU A 1 336 ? -2.894 -29.934 9.761 1.00 90.88 336 LEU A N 1
ATOM 2598 C CA . LEU A 1 336 ? -3.557 -29.239 8.652 1.00 90.88 336 LEU A CA 1
ATOM 2599 C C . LEU A 1 336 ? -2.675 -29.117 7.403 1.00 90.88 336 LEU A C 1
ATOM 2601 O O . LEU A 1 336 ? -3.189 -29.251 6.293 1.00 90.88 336 LEU A O 1
ATOM 2605 N N . LEU A 1 337 ? -1.362 -28.928 7.558 1.00 91.06 337 LEU A N 1
ATOM 2606 C CA . LEU A 1 337 ? -0.417 -28.977 6.438 1.00 91.06 337 LEU A CA 1
ATOM 2607 C C . LEU A 1 337 ? -0.353 -30.381 5.830 1.00 91.06 337 LEU A C 1
ATOM 2609 O O . LEU A 1 337 ? -0.457 -30.533 4.617 1.00 91.06 337 LEU A O 1
ATOM 2613 N N . ARG A 1 338 ? -0.264 -31.439 6.647 1.00 91.12 338 ARG A N 1
ATOM 2614 C CA . ARG A 1 338 ? -0.272 -32.824 6.137 1.00 91.12 338 ARG A CA 1
ATOM 2615 C C . ARG A 1 338 ? -1.549 -33.154 5.366 1.00 91.12 338 ARG A C 1
ATOM 2617 O O . ARG A 1 338 ? -1.472 -33.902 4.396 1.00 91.12 338 ARG A O 1
ATOM 2624 N N . ALA A 1 339 ? -2.690 -32.584 5.755 1.00 88.31 339 ALA A N 1
ATOM 2625 C CA . ALA A 1 339 ? -3.943 -32.764 5.027 1.00 88.31 339 ALA A CA 1
ATOM 2626 C C . ALA A 1 339 ? -3.868 -32.219 3.588 1.00 88.31 339 ALA A C 1
ATOM 2628 O O . ALA A 1 339 ? -4.407 -32.852 2.679 1.00 88.31 339 ALA A O 1
ATOM 2629 N N . LEU A 1 340 ? -3.128 -31.123 3.351 1.00 87.69 340 LEU A N 1
ATOM 2630 C CA . LEU A 1 340 ? -2.915 -30.590 1.999 1.00 87.69 340 LEU A CA 1
ATOM 2631 C C . LEU A 1 340 ? -2.220 -31.604 1.085 1.00 87.69 340 LEU A C 1
ATOM 2633 O O . LEU A 1 340 ? -2.617 -31.750 -0.066 1.00 87.69 340 LEU A O 1
ATOM 2637 N N . ARG A 1 341 ? -1.267 -32.381 1.614 1.00 82.06 341 ARG A N 1
ATOM 2638 C CA . ARG A 1 341 ? -0.536 -33.411 0.856 1.00 82.06 341 ARG A CA 1
ATOM 2639 C C . ARG A 1 341 ? -1.444 -34.501 0.278 1.00 82.06 341 ARG A C 1
ATOM 2641 O O . ARG A 1 341 ? -1.137 -35.062 -0.765 1.00 82.06 341 ARG A O 1
ATOM 2648 N N . SER A 1 342 ? -2.540 -34.823 0.965 1.00 76.00 342 SER A N 1
ATOM 2649 C CA . SER A 1 342 ? -3.515 -35.837 0.534 1.00 76.00 342 SER A CA 1
ATOM 2650 C C . SER A 1 342 ? -4.614 -35.295 -0.386 1.00 76.00 342 SER A C 1
ATOM 2652 O O . SER A 1 342 ? -5.543 -36.027 -0.727 1.00 76.00 342 SER A O 1
ATOM 2654 N N . THR A 1 343 ? -4.546 -34.022 -0.773 1.00 73.38 343 THR A N 1
ATOM 2655 C CA . THR A 1 343 ? -5.612 -33.374 -1.537 1.00 73.38 343 THR A CA 1
ATOM 2656 C C . THR A 1 343 ? -5.425 -33.615 -3.040 1.00 73.38 343 THR A C 1
ATOM 2658 O O . THR A 1 343 ? -4.331 -33.471 -3.568 1.00 73.38 343 THR A O 1
ATOM 2661 N N . ALA A 1 344 ? -6.493 -33.997 -3.748 1.00 58.31 344 ALA A N 1
ATOM 2662 C CA . ALA A 1 344 ? -6.453 -34.487 -5.134 1.00 58.31 344 ALA A CA 1
ATOM 2663 C C . ALA A 1 344 ? -6.274 -33.406 -6.228 1.00 58.31 344 ALA A C 1
ATOM 2665 O O . ALA A 1 344 ? -6.728 -33.604 -7.357 1.00 58.31 344 ALA A O 1
ATOM 2666 N N . GLY A 1 345 ? -5.661 -32.262 -5.929 1.00 71.19 345 GLY A N 1
ATOM 2667 C CA . GLY A 1 345 ? -5.394 -31.220 -6.924 1.00 71.19 345 GLY A CA 1
ATOM 2668 C C . GLY A 1 345 ? -3.993 -30.644 -6.798 1.00 71.19 345 GLY A C 1
ATOM 2669 O O . GLY A 1 345 ? -3.304 -30.866 -5.808 1.00 71.19 345 GLY A O 1
ATOM 2670 N N . THR A 1 346 ? -3.582 -29.933 -7.842 1.00 79.06 346 THR A N 1
ATOM 2671 C CA . THR A 1 346 ? -2.216 -29.415 -7.994 1.00 79.06 346 THR A CA 1
ATOM 2672 C C . THR A 1 346 ? -2.107 -27.927 -7.667 1.00 79.06 346 THR A C 1
ATOM 2674 O O . THR A 1 346 ? -1.052 -27.341 -7.891 1.00 79.06 346 THR A O 1
ATOM 2677 N N . ASP A 1 347 ? -3.192 -27.293 -7.208 1.00 85.19 347 ASP A N 1
ATOM 2678 C CA . ASP A 1 347 ? -3.213 -25.874 -6.850 1.00 85.19 347 ASP A CA 1
ATOM 2679 C C . ASP A 1 347 ? -4.206 -25.575 -5.716 1.00 85.19 347 ASP A C 1
ATOM 2681 O O . ASP A 1 347 ? -5.145 -26.337 -5.467 1.00 85.19 347 ASP A O 1
ATOM 2685 N N . LEU A 1 348 ? -4.003 -24.450 -5.036 1.00 87.50 348 LEU A N 1
ATOM 2686 C CA . LEU A 1 348 ? -4.900 -23.934 -4.000 1.00 87.50 348 LEU A CA 1
ATOM 2687 C C . LEU A 1 348 ? -5.701 -22.740 -4.526 1.00 87.50 348 LEU A C 1
ATOM 2689 O O . LEU A 1 348 ? -5.320 -22.106 -5.508 1.00 87.50 348 LEU A O 1
ATOM 2693 N N . GLY A 1 349 ? -6.828 -22.432 -3.882 1.00 88.19 349 GLY A N 1
ATOM 2694 C CA . GLY A 1 349 ? -7.506 -21.155 -4.111 1.00 88.19 349 GLY A CA 1
ATOM 2695 C C . GLY A 1 349 ? -6.617 -19.972 -3.689 1.00 88.19 349 GLY A C 1
ATOM 2696 O O . GLY A 1 349 ? -5.723 -20.168 -2.864 1.00 88.19 349 GLY A O 1
ATOM 2697 N N . PRO A 1 350 ? -6.811 -18.756 -4.233 1.00 89.06 350 PRO A N 1
ATOM 2698 C CA . PRO A 1 350 ? -5.941 -17.610 -3.949 1.00 89.06 350 PRO A CA 1
ATOM 2699 C C . PRO A 1 350 ? -5.749 -17.305 -2.455 1.00 89.06 350 PRO A C 1
ATOM 2701 O O . PRO A 1 350 ? -4.626 -17.062 -2.011 1.00 89.06 350 PRO A O 1
ATOM 2704 N N . ALA A 1 351 ? -6.813 -17.358 -1.646 1.00 85.00 351 ALA A N 1
ATOM 2705 C CA . ALA A 1 351 ? -6.704 -17.094 -0.212 1.00 85.00 351 ALA A CA 1
ATOM 2706 C C . ALA A 1 351 ? -5.958 -18.217 0.533 1.00 85.00 351 ALA A C 1
ATOM 2708 O O . ALA A 1 351 ? -5.172 -17.940 1.446 1.00 85.00 351 ALA A O 1
ATOM 2709 N N . ASP A 1 352 ? -6.171 -19.472 0.130 1.00 91.00 352 ASP A N 1
ATOM 2710 C CA . ASP A 1 352 ? -5.466 -20.634 0.683 1.00 91.00 352 ASP A CA 1
ATOM 2711 C C . ASP A 1 352 ? -3.980 -20.648 0.278 1.00 91.00 352 ASP A C 1
ATOM 2713 O O . ASP A 1 352 ? -3.109 -20.857 1.128 1.00 91.00 352 ASP A O 1
ATOM 2717 N N . ALA A 1 353 ? -3.680 -20.336 -0.987 1.00 92.12 353 ALA A N 1
ATOM 2718 C CA . ALA A 1 353 ? -2.330 -20.212 -1.532 1.00 92.12 353 ALA A CA 1
ATOM 2719 C C . ALA A 1 353 ? -1.523 -19.148 -0.782 1.00 92.12 353 ALA A C 1
ATOM 2721 O O . ALA A 1 353 ? -0.399 -19.414 -0.353 1.00 92.12 353 ALA A O 1
ATOM 2722 N N . LYS A 1 354 ? -2.126 -17.982 -0.528 1.00 92.25 354 LYS A N 1
ATOM 2723 C CA . LYS A 1 354 ? -1.498 -16.895 0.226 1.00 92.25 354 LYS A CA 1
ATOM 2724 C C . LYS A 1 354 ? -1.053 -17.330 1.620 1.00 92.25 354 LYS A C 1
ATOM 2726 O O . LYS A 1 354 ? 0.080 -17.063 2.029 1.00 92.25 354 LYS A O 1
ATOM 2731 N N . VAL A 1 355 ? -1.931 -18.006 2.365 1.00 92.31 355 VAL A N 1
ATOM 2732 C CA . VAL A 1 355 ? -1.610 -18.490 3.717 1.00 92.31 355 VAL A CA 1
ATOM 2733 C C . VAL A 1 355 ? -0.558 -19.594 3.669 1.00 92.31 355 VAL A C 1
ATOM 2735 O O . VAL A 1 355 ? 0.369 -19.575 4.473 1.00 92.31 355 VAL A O 1
ATOM 2738 N N . PHE A 1 356 ? -0.652 -20.521 2.719 1.00 94.00 356 PHE A N 1
ATOM 2739 C CA . PHE A 1 356 ? 0.312 -21.609 2.583 1.00 94.00 356 PHE A CA 1
ATOM 2740 C C . PHE A 1 356 ? 1.720 -21.107 2.223 1.00 94.00 356 PHE A C 1
ATOM 2742 O O . PHE A 1 356 ? 2.692 -21.460 2.891 1.00 94.00 356 PHE A O 1
ATOM 2749 N N . VAL A 1 357 ? 1.841 -20.227 1.224 1.00 93.56 357 VAL A N 1
ATOM 2750 C CA . VAL A 1 357 ? 3.125 -19.647 0.791 1.00 93.56 357 VAL A CA 1
ATOM 2751 C C . VAL A 1 357 ? 3.791 -18.846 1.913 1.00 93.56 357 VAL A C 1
ATOM 2753 O O . VAL A 1 357 ? 5.013 -18.893 2.080 1.00 93.56 357 VAL A O 1
ATOM 2756 N N . ARG A 1 358 ? 3.008 -18.183 2.770 1.00 91.31 358 ARG A N 1
ATOM 2757 C CA . ARG A 1 358 ? 3.543 -17.518 3.965 1.00 91.31 358 ARG A CA 1
ATOM 2758 C C . ARG A 1 358 ? 4.296 -18.492 4.874 1.00 91.31 358 ARG A C 1
ATOM 2760 O O . ARG A 1 358 ? 5.365 -18.147 5.387 1.00 91.31 358 ARG A O 1
ATOM 2767 N N . GLU A 1 359 ? 3.772 -19.702 5.057 1.00 91.62 359 GLU A N 1
ATOM 2768 C CA . GLU A 1 359 ? 4.404 -20.746 5.871 1.00 91.62 359 GLU A CA 1
ATOM 2769 C C . GLU A 1 359 ? 5.642 -21.335 5.182 1.00 91.62 359 GLU A C 1
ATOM 2771 O O . GLU A 1 359 ? 6.621 -21.638 5.860 1.00 91.62 359 GLU A O 1
ATOM 2776 N N . VAL A 1 360 ? 5.658 -21.406 3.846 1.00 91.56 360 VAL A N 1
ATOM 2777 C CA . VAL A 1 360 ? 6.849 -21.789 3.061 1.00 91.56 360 VAL A CA 1
ATOM 2778 C C . VAL A 1 360 ? 8.011 -20.820 3.312 1.00 91.56 360 VAL A C 1
ATOM 2780 O O . VAL A 1 360 ? 9.145 -21.256 3.523 1.00 91.56 360 VAL A O 1
ATOM 2783 N N . TYR A 1 361 ? 7.744 -19.509 3.319 1.00 89.31 361 TYR A N 1
ATOM 2784 C CA . TYR A 1 361 ? 8.784 -18.499 3.542 1.00 89.31 361 TYR A CA 1
ATOM 2785 C C . TYR A 1 361 ? 9.163 -18.326 5.014 1.00 89.31 361 TYR A C 1
ATOM 2787 O O . TYR A 1 361 ? 10.334 -18.124 5.332 1.00 89.31 361 TYR A O 1
ATOM 2795 N N . SER A 1 362 ? 8.175 -18.335 5.908 1.00 85.56 362 SER A N 1
ATOM 2796 C CA . SER A 1 362 ? 8.335 -17.821 7.273 1.00 85.56 362 SER A CA 1
ATOM 2797 C C . SER A 1 362 ? 7.701 -18.673 8.362 1.00 85.56 362 SER A C 1
ATOM 2799 O O . SER A 1 362 ? 7.655 -18.232 9.507 1.00 85.56 362 SER A O 1
ATOM 2801 N N . GLY A 1 363 ? 7.271 -19.896 8.039 1.00 84.44 363 GLY A N 1
ATOM 2802 C CA . GLY A 1 363 ? 6.655 -20.800 9.004 1.00 84.44 363 GLY A CA 1
ATOM 2803 C C . GLY A 1 363 ? 7.488 -20.914 10.279 1.00 84.44 363 GLY A C 1
ATOM 2804 O O . GLY A 1 363 ? 8.720 -21.044 10.234 1.00 84.44 363 GLY A O 1
ATOM 2805 N N . ALA A 1 364 ? 6.813 -20.800 11.416 1.00 80.62 364 ALA A N 1
ATOM 2806 C CA . ALA A 1 364 ? 7.389 -20.976 12.737 1.00 80.62 364 ALA A CA 1
ATOM 2807 C C . ALA A 1 364 ? 6.488 -21.933 13.533 1.00 80.62 364 ALA A C 1
ATOM 2809 O O . ALA A 1 364 ? 5.268 -21.730 13.547 1.00 80.62 364 ALA A O 1
ATOM 2810 N N . PRO A 1 365 ? 7.053 -22.950 14.213 1.00 86.00 365 PRO A N 1
ATOM 2811 C CA . PRO A 1 365 ? 8.478 -23.327 14.296 1.00 86.00 365 PRO A CA 1
ATOM 2812 C C . PRO A 1 365 ? 9.089 -23.840 12.974 1.00 86.00 365 PRO A C 1
ATOM 2814 O O . PRO A 1 365 ? 8.368 -24.050 12.003 1.00 86.00 365 PRO A O 1
ATOM 2817 N N . ALA A 1 366 ? 10.412 -24.061 12.929 1.00 86.06 366 ALA A N 1
ATOM 2818 C CA . ALA A 1 366 ? 11.125 -24.503 11.717 1.00 86.06 366 ALA A CA 1
ATOM 2819 C C . ALA A 1 366 ? 10.514 -25.767 11.078 1.00 86.06 366 ALA A C 1
ATOM 2821 O O . ALA A 1 366 ? 10.424 -25.862 9.860 1.00 86.06 366 ALA A O 1
ATOM 2822 N N . GLU A 1 367 ? 9.992 -26.681 11.898 1.00 89.62 367 GLU A N 1
ATOM 2823 C CA . GLU A 1 367 ? 9.297 -27.897 11.455 1.00 89.62 367 GLU A CA 1
ATOM 2824 C C . GLU A 1 367 ? 8.081 -27.611 10.558 1.00 89.62 367 GLU A C 1
ATOM 2826 O O . GLU A 1 367 ? 7.847 -28.325 9.583 1.00 89.62 367 GLU A O 1
ATOM 2831 N N . VAL A 1 368 ? 7.324 -26.547 10.854 1.00 90.31 368 VAL A N 1
ATOM 2832 C CA . VAL A 1 368 ? 6.166 -26.114 10.053 1.00 90.31 368 VAL A CA 1
ATOM 2833 C C . VAL A 1 368 ? 6.632 -25.650 8.676 1.00 90.31 368 VAL A C 1
ATOM 2835 O O . VAL A 1 368 ? 6.047 -26.035 7.664 1.00 90.31 368 VAL A O 1
ATOM 2838 N N . ARG A 1 369 ? 7.725 -24.883 8.632 1.00 91.81 369 ARG A N 1
ATOM 2839 C CA . ARG A 1 369 ? 8.316 -24.383 7.388 1.00 91.81 369 ARG A CA 1
ATOM 2840 C C . ARG A 1 369 ? 8.857 -25.510 6.523 1.00 91.81 369 ARG A C 1
ATOM 2842 O O . ARG A 1 369 ? 8.482 -25.596 5.359 1.00 91.81 369 ARG A O 1
ATOM 2849 N N . SER A 1 370 ? 9.680 -26.397 7.080 1.00 89.94 370 SER A N 1
ATOM 2850 C CA . SER A 1 370 ? 10.254 -27.515 6.324 1.00 89.94 370 SER A CA 1
ATOM 2851 C C . SER A 1 370 ? 9.157 -28.449 5.797 1.00 89.94 370 SER A C 1
ATOM 2853 O O . SER A 1 370 ? 9.228 -28.912 4.657 1.00 89.94 370 SER A O 1
ATOM 2855 N N . LEU A 1 371 ? 8.085 -28.673 6.572 1.00 91.44 371 LEU A N 1
ATOM 2856 C CA . LEU A 1 371 ? 6.921 -29.418 6.093 1.00 91.44 371 LEU A CA 1
ATOM 2857 C C . LEU A 1 371 ? 6.214 -28.684 4.943 1.00 91.44 371 LEU A C 1
ATOM 2859 O O . LEU A 1 371 ? 5.951 -29.308 3.915 1.00 91.44 371 LEU A O 1
ATOM 2863 N N . ALA A 1 372 ? 5.939 -27.385 5.077 1.00 92.75 372 ALA A N 1
ATOM 2864 C CA . ALA A 1 372 ? 5.307 -26.587 4.025 1.00 92.75 372 ALA A CA 1
ATOM 2865 C C . ALA A 1 372 ? 6.141 -26.581 2.730 1.00 92.75 372 ALA A C 1
ATOM 2867 O O . ALA A 1 372 ? 5.606 -26.844 1.655 1.00 92.75 372 ALA A O 1
ATOM 2868 N N . GLN A 1 373 ? 7.458 -26.388 2.833 1.00 93.50 373 GLN A N 1
ATOM 2869 C CA . GLN A 1 373 ? 8.395 -26.458 1.707 1.00 93.50 373 GLN A CA 1
ATOM 2870 C C . GLN A 1 373 ? 8.392 -27.843 1.041 1.00 93.50 373 GLN A C 1
ATOM 2872 O O . GLN A 1 373 ? 8.368 -27.944 -0.184 1.00 93.50 373 GLN A O 1
ATOM 2877 N N . SER A 1 374 ? 8.337 -28.924 1.826 1.00 93.12 374 SER A N 1
ATOM 2878 C CA . SER A 1 374 ? 8.240 -30.280 1.269 1.00 93.12 374 SER A CA 1
ATOM 2879 C C . SER A 1 374 ? 6.923 -30.519 0.520 1.00 93.12 374 SER A C 1
ATOM 2881 O O . SER A 1 374 ? 6.915 -31.175 -0.520 1.00 93.12 374 SER A O 1
ATOM 2883 N N . ILE A 1 375 ? 5.810 -29.969 1.020 1.00 92.56 375 ILE A N 1
ATOM 2884 C CA . ILE A 1 375 ? 4.491 -30.086 0.388 1.00 92.56 375 ILE A CA 1
ATOM 2885 C C . ILE A 1 375 ? 4.449 -29.269 -0.902 1.00 92.56 375 ILE A C 1
ATOM 2887 O O . ILE A 1 375 ? 3.925 -29.760 -1.899 1.00 92.56 375 ILE A O 1
ATOM 2891 N N . LEU A 1 376 ? 5.039 -28.069 -0.906 1.00 93.69 376 LEU A N 1
ATOM 2892 C CA . LEU A 1 376 ? 5.146 -27.220 -2.091 1.00 93.69 376 LEU A CA 1
ATOM 2893 C C . LEU A 1 376 ? 5.760 -27.997 -3.262 1.00 93.69 376 LEU A C 1
ATOM 2895 O O . LEU A 1 376 ? 5.168 -28.064 -4.336 1.00 93.69 376 LEU A O 1
ATOM 2899 N N . LEU A 1 377 ? 6.906 -28.640 -3.027 1.00 91.25 377 LEU A N 1
ATOM 2900 C CA . LEU A 1 377 ? 7.640 -29.373 -4.062 1.00 91.25 377 LEU A CA 1
ATOM 2901 C C . LEU A 1 377 ? 6.952 -30.676 -4.496 1.00 91.25 377 LEU A C 1
ATOM 2903 O O . LEU A 1 377 ? 7.158 -31.126 -5.617 1.00 91.25 377 LEU A O 1
ATOM 2907 N N . GLN A 1 378 ? 6.154 -31.300 -3.624 1.00 88.56 378 GLN A N 1
ATOM 2908 C CA . GLN A 1 378 ? 5.526 -32.598 -3.906 1.00 88.56 378 GLN A CA 1
ATOM 2909 C C . GLN A 1 378 ? 4.125 -32.496 -4.510 1.00 88.56 378 GLN A C 1
ATOM 2911 O O . GLN A 1 378 ? 3.753 -33.352 -5.308 1.00 88.56 378 GLN A O 1
ATOM 2916 N N . ALA A 1 379 ? 3.331 -31.513 -4.083 1.00 86.19 379 ALA A N 1
ATOM 2917 C CA . ALA A 1 379 ? 1.906 -31.431 -4.405 1.00 86.19 379 ALA A CA 1
ATOM 2918 C C . ALA A 1 379 ? 1.543 -30.198 -5.243 1.00 86.19 379 ALA A C 1
ATOM 2920 O O . ALA A 1 379 ? 0.587 -30.251 -6.012 1.00 86.19 379 ALA A O 1
ATOM 2921 N N . PHE A 1 380 ? 2.304 -29.106 -5.123 1.00 89.38 380 PHE A N 1
ATOM 2922 C CA . PHE A 1 380 ? 1.943 -27.806 -5.697 1.00 89.38 380 PHE A CA 1
ATOM 2923 C C . PHE A 1 380 ? 2.993 -27.252 -6.662 1.00 89.38 380 PHE A C 1
ATOM 2925 O O . PHE A 1 380 ? 3.004 -26.055 -6.932 1.00 89.38 380 PHE A O 1
ATOM 2932 N N . SER A 1 381 ? 3.857 -28.106 -7.219 1.00 85.94 381 SER A N 1
ATOM 2933 C CA . SER A 1 381 ? 4.958 -27.696 -8.101 1.00 85.94 381 SER A CA 1
ATOM 2934 C C . SER A 1 381 ? 4.503 -26.982 -9.381 1.00 85.94 381 SER A C 1
ATOM 2936 O O . SER A 1 381 ? 5.308 -26.312 -10.013 1.00 85.94 381 SER A O 1
ATOM 2938 N N . THR A 1 382 ? 3.235 -27.117 -9.777 1.00 84.50 382 THR A N 1
ATOM 2939 C CA . THR A 1 382 ? 2.663 -26.531 -11.005 1.00 84.50 382 THR A CA 1
ATOM 2940 C C . THR A 1 382 ? 1.432 -25.658 -10.732 1.00 84.50 382 THR A C 1
ATOM 2942 O O . THR A 1 382 ? 0.609 -25.464 -11.624 1.00 84.50 382 THR A O 1
ATOM 2945 N N . GLY A 1 383 ? 1.223 -25.214 -9.489 1.00 85.06 383 GLY A N 1
ATOM 2946 C CA . GLY A 1 383 ? 0.050 -24.421 -9.117 1.00 85.06 383 GLY A CA 1
ATOM 2947 C C . GLY A 1 383 ? 0.210 -22.945 -9.509 1.00 85.06 383 GLY A C 1
ATOM 2948 O O . GLY A 1 383 ? 1.100 -22.291 -8.958 1.00 85.06 383 GLY A O 1
ATOM 2949 N N . PRO A 1 384 ? -0.608 -22.380 -10.421 1.00 84.94 384 PRO A N 1
ATOM 2950 C CA . PRO A 1 384 ? -0.483 -20.975 -10.814 1.00 84.94 384 PRO A CA 1
ATOM 2951 C C . PRO A 1 384 ? -0.760 -20.001 -9.661 1.00 84.94 384 PRO A C 1
ATOM 2953 O O . PRO A 1 384 ? -0.036 -19.014 -9.528 1.00 84.94 384 PRO A O 1
ATOM 2956 N N . ASN A 1 385 ? -1.739 -20.277 -8.789 1.00 87.25 385 ASN A N 1
ATOM 2957 C CA . ASN A 1 385 ? -2.011 -19.409 -7.637 1.00 87.25 385 ASN A CA 1
ATOM 2958 C C . ASN A 1 385 ? -0.859 -19.452 -6.628 1.00 87.25 385 ASN A C 1
ATOM 2960 O O . ASN A 1 385 ? -0.440 -18.418 -6.114 1.00 87.25 385 ASN A O 1
ATOM 2964 N N . ILE A 1 386 ? -0.302 -20.641 -6.390 1.00 90.38 386 ILE A N 1
ATOM 2965 C CA . ILE A 1 386 ? 0.874 -20.825 -5.532 1.00 90.38 386 ILE A CA 1
ATOM 2966 C C . ILE A 1 386 ? 2.090 -20.091 -6.100 1.00 90.38 386 ILE A C 1
ATOM 2968 O O . ILE A 1 386 ? 2.773 -19.383 -5.366 1.00 90.38 386 ILE A O 1
ATOM 2972 N N . GLY A 1 387 ? 2.354 -20.215 -7.401 1.00 87.62 387 GLY A N 1
ATOM 2973 C CA . GLY A 1 387 ? 3.474 -19.532 -8.041 1.00 87.62 387 GLY A CA 1
ATOM 2974 C C . GLY A 1 387 ? 3.327 -18.005 -8.043 1.00 87.62 387 GLY A C 1
ATOM 2975 O O . GLY A 1 387 ? 4.307 -17.304 -7.788 1.00 87.62 387 GLY A O 1
ATOM 2976 N N . MET A 1 388 ? 2.113 -17.485 -8.255 1.00 86.94 388 MET A N 1
ATOM 2977 C CA . MET A 1 388 ? 1.845 -16.046 -8.164 1.00 86.94 388 MET A CA 1
ATOM 2978 C C . MET A 1 388 ? 2.036 -15.531 -6.731 1.00 86.94 388 MET A C 1
ATOM 2980 O O . MET A 1 388 ? 2.708 -14.525 -6.520 1.00 86.94 388 MET A O 1
ATOM 2984 N N . GLU A 1 389 ? 1.544 -16.258 -5.728 1.00 91.12 389 GLU A N 1
ATOM 2985 C CA . GLU A 1 389 ? 1.741 -15.894 -4.320 1.00 91.12 389 GLU A CA 1
ATOM 2986 C C . GLU A 1 389 ? 3.209 -15.998 -3.889 1.00 91.12 389 GLU A C 1
ATOM 2988 O O . GLU A 1 389 ? 3.690 -15.160 -3.120 1.00 91.12 389 GLU A O 1
ATOM 2993 N N . MET A 1 390 ? 3.959 -16.972 -4.420 1.00 89.75 390 MET A N 1
ATOM 2994 C CA . MET A 1 390 ? 5.411 -17.039 -4.236 1.00 89.75 390 MET A CA 1
ATOM 2995 C C . MET A 1 390 ? 6.073 -15.760 -4.757 1.00 89.75 390 MET A C 1
ATOM 2997 O O . MET A 1 390 ? 6.900 -15.187 -4.056 1.00 89.75 390 MET A O 1
ATOM 3001 N N . LEU A 1 391 ? 5.674 -15.264 -5.933 1.00 86.94 391 LEU A N 1
ATOM 3002 C CA . LEU A 1 391 ? 6.199 -14.030 -6.526 1.00 86.94 391 LEU A CA 1
ATOM 3003 C C . LEU A 1 391 ? 5.807 -12.763 -5.743 1.00 86.94 391 LEU A C 1
ATOM 3005 O O . LEU A 1 391 ? 6.634 -11.859 -5.575 1.00 86.94 391 LEU A O 1
ATOM 3009 N N . ASP A 1 392 ? 4.567 -12.685 -5.267 1.00 84.31 392 ASP A N 1
ATOM 3010 C CA . ASP A 1 392 ? 4.054 -11.516 -4.550 1.00 84.31 392 ASP A CA 1
ATOM 3011 C C . ASP A 1 392 ? 4.684 -11.378 -3.163 1.00 84.31 392 ASP A C 1
ATOM 3013 O O . ASP A 1 392 ? 5.159 -10.300 -2.789 1.00 84.31 392 ASP A O 1
ATOM 3017 N N . GLN A 1 393 ? 4.777 -12.479 -2.414 1.00 83.81 393 GLN A N 1
ATOM 3018 C CA . GLN A 1 393 ? 5.340 -12.467 -1.061 1.00 83.81 393 GLN A CA 1
ATOM 3019 C C . GLN A 1 393 ? 6.871 -12.385 -1.049 1.00 83.81 393 GLN A C 1
ATOM 3021 O O . GLN A 1 393 ? 7.457 -11.923 -0.064 1.00 83.81 393 GLN A O 1
ATOM 3026 N N . TYR A 1 394 ? 7.522 -12.745 -2.158 1.00 79.56 394 TYR A N 1
ATOM 3027 C CA . TYR A 1 394 ? 8.969 -12.646 -2.340 1.00 79.56 394 TYR A CA 1
ATOM 3028 C C . TYR A 1 394 ? 9.526 -11.233 -2.095 1.00 79.56 394 TYR A C 1
ATOM 3030 O O . TYR A 1 394 ? 10.637 -11.080 -1.589 1.00 79.56 394 TYR A O 1
ATOM 3038 N N . ARG A 1 395 ? 8.757 -10.180 -2.414 1.00 63.84 395 ARG A N 1
ATOM 3039 C CA . ARG A 1 395 ? 9.207 -8.777 -2.302 1.00 63.84 395 ARG A CA 1
ATOM 3040 C C . ARG A 1 395 ? 9.446 -8.314 -0.863 1.00 63.84 395 ARG A C 1
ATOM 3042 O O . ARG A 1 395 ? 10.141 -7.322 -0.659 1.00 63.84 395 ARG A O 1
ATOM 3049 N N . PHE A 1 396 ? 8.879 -9.013 0.114 1.00 52.09 396 PHE A N 1
ATOM 3050 C CA . PHE A 1 396 ? 8.769 -8.530 1.490 1.00 52.09 396 PHE A CA 1
ATOM 3051 C C . PHE A 1 396 ? 9.624 -9.317 2.490 1.00 52.09 396 PHE A C 1
ATOM 3053 O O . PHE A 1 396 ? 9.565 -9.036 3.685 1.00 52.09 396 PHE A O 1
ATOM 3060 N N . ARG A 1 397 ? 10.411 -10.313 2.051 1.00 62.09 397 ARG A N 1
ATOM 3061 C CA . ARG A 1 397 ? 11.109 -11.222 2.976 1.00 62.09 397 ARG A CA 1
ATOM 3062 C C . ARG A 1 397 ? 12.592 -11.395 2.666 1.00 62.09 397 ARG A C 1
ATOM 3064 O O . ARG A 1 397 ? 13.010 -11.473 1.513 1.00 62.09 397 ARG A O 1
ATOM 3071 N N . SER A 1 398 ? 13.399 -11.475 3.724 1.00 62.22 398 SER A N 1
ATOM 3072 C CA . SER A 1 398 ? 14.773 -11.960 3.627 1.00 62.22 398 SER A CA 1
ATOM 3073 C C . SER A 1 398 ? 14.739 -13.455 3.317 1.00 62.22 398 SER A C 1
ATOM 3075 O O . SER A 1 398 ? 14.054 -14.233 3.981 1.00 62.22 398 SER A O 1
ATOM 3077 N N . VAL A 1 399 ? 15.447 -13.858 2.268 1.00 68.94 399 VAL A N 1
ATOM 3078 C CA . VAL A 1 399 ? 15.464 -15.250 1.825 1.00 68.94 399 VAL A CA 1
ATOM 3079 C C . VAL A 1 399 ? 16.637 -15.939 2.508 1.00 68.94 399 VAL A C 1
ATOM 3081 O O . VAL A 1 399 ? 17.789 -15.555 2.315 1.00 68.94 399 VAL A O 1
ATOM 3084 N N . SER A 1 400 ? 16.342 -16.928 3.351 1.00 79.81 400 SER A N 1
ATOM 3085 C CA . SER A 1 400 ? 17.371 -17.821 3.879 1.00 79.81 400 SER A CA 1
ATOM 3086 C C . SER A 1 400 ? 17.929 -18.695 2.753 1.00 79.81 400 SER A C 1
ATOM 3088 O O . SER A 1 400 ? 17.262 -18.918 1.743 1.00 79.81 400 SER A O 1
ATOM 3090 N N . ARG A 1 401 ? 19.135 -19.242 2.938 1.00 79.56 401 ARG A N 1
ATOM 3091 C CA . ARG A 1 401 ? 19.724 -20.191 1.978 1.00 79.56 401 ARG A CA 1
ATOM 3092 C C . ARG A 1 401 ? 18.796 -21.392 1.719 1.00 79.56 401 ARG A C 1
ATOM 3094 O O . ARG A 1 401 ? 18.573 -21.740 0.573 1.00 79.56 401 ARG A O 1
ATOM 3101 N N . GLU A 1 402 ? 18.162 -21.921 2.766 1.00 81.44 402 GLU A N 1
ATOM 3102 C CA . GLU A 1 402 ? 17.173 -23.009 2.665 1.00 81.44 402 GLU A CA 1
ATOM 3103 C C . GLU A 1 402 ? 15.981 -22.635 1.767 1.00 81.44 402 GLU A C 1
ATOM 3105 O O . GLU A 1 402 ? 15.592 -23.394 0.884 1.00 81.44 402 GLU A O 1
ATOM 3110 N N . THR A 1 403 ? 15.425 -21.431 1.929 1.00 84.75 403 THR A N 1
ATOM 3111 C CA . THR A 1 403 ? 14.327 -20.963 1.074 1.00 84.75 403 THR A CA 1
ATOM 3112 C C . THR A 1 403 ? 14.796 -20.693 -0.360 1.00 84.75 403 THR A C 1
ATOM 3114 O O . THR A 1 403 ? 14.030 -20.905 -1.298 1.00 84.75 403 THR A O 1
ATOM 3117 N N . ALA A 1 404 ? 16.047 -20.263 -0.558 1.00 85.50 404 ALA A N 1
ATOM 3118 C CA . ALA A 1 404 ? 16.621 -20.087 -1.890 1.00 85.50 404 ALA A CA 1
ATOM 3119 C C . ALA A 1 404 ? 16.724 -21.418 -2.652 1.00 85.50 404 ALA A C 1
ATOM 3121 O O . ALA A 1 404 ? 16.337 -21.480 -3.821 1.00 85.50 404 ALA A O 1
ATOM 3122 N N . ASP A 1 405 ? 17.159 -22.480 -1.971 1.00 87.25 405 ASP A N 1
ATOM 3123 C CA . ASP A 1 405 ? 17.240 -23.830 -2.535 1.00 87.25 405 ASP A CA 1
ATOM 3124 C C . ASP A 1 405 ? 15.847 -24.360 -2.901 1.00 87.25 405 ASP A C 1
ATOM 3126 O O . ASP A 1 405 ? 15.650 -24.930 -3.975 1.00 87.25 405 ASP A O 1
ATOM 3130 N N . VAL A 1 406 ? 14.846 -24.112 -2.049 1.00 89.31 406 VAL A N 1
ATOM 3131 C CA . VAL A 1 406 ? 13.450 -24.476 -2.335 1.00 89.31 406 VAL A CA 1
ATOM 3132 C C . VAL A 1 406 ? 12.914 -23.740 -3.556 1.00 89.31 406 VAL A C 1
ATOM 3134 O O . VAL A 1 406 ? 12.258 -24.366 -4.384 1.00 89.31 406 VAL A O 1
ATOM 3137 N N . ILE A 1 407 ? 13.213 -22.448 -3.712 1.00 89.44 407 ILE A N 1
ATOM 3138 C CA . ILE A 1 407 ? 12.816 -21.691 -4.906 1.00 89.44 407 ILE A CA 1
ATOM 3139 C C . ILE A 1 407 ? 13.480 -22.281 -6.153 1.00 89.44 407 ILE A C 1
ATOM 3141 O O . ILE A 1 407 ? 12.784 -22.497 -7.139 1.00 89.44 407 ILE A O 1
ATOM 3145 N N . ALA A 1 408 ? 14.782 -22.585 -6.108 1.00 88.06 408 ALA A N 1
ATOM 3146 C CA . ALA A 1 408 ? 15.502 -23.193 -7.230 1.00 88.06 408 ALA A CA 1
ATOM 3147 C C . ALA A 1 408 ? 14.905 -24.556 -7.630 1.00 88.06 408 ALA A C 1
ATOM 3149 O O . ALA A 1 408 ? 14.693 -24.820 -8.814 1.00 88.06 408 ALA A O 1
ATOM 3150 N N . MET A 1 409 ? 14.572 -25.395 -6.642 1.00 89.31 409 MET A N 1
ATOM 3151 C CA . MET A 1 409 ? 13.900 -26.679 -6.867 1.00 89.31 409 MET A CA 1
ATOM 3152 C C . MET A 1 409 ? 12.484 -26.505 -7.423 1.00 89.31 409 MET A C 1
ATOM 3154 O O . MET A 1 409 ? 12.087 -27.254 -8.310 1.00 89.31 409 MET A O 1
ATOM 3158 N N . TYR A 1 410 ? 11.736 -25.518 -6.927 1.00 91.69 410 TYR A N 1
ATOM 3159 C CA . TYR A 1 410 ? 10.366 -25.245 -7.356 1.00 91.69 410 TYR A CA 1
ATOM 3160 C C . TYR A 1 410 ? 10.301 -24.810 -8.823 1.00 91.69 410 TYR A C 1
ATOM 3162 O O . TYR A 1 410 ? 9.492 -25.340 -9.575 1.00 91.69 410 TYR A O 1
ATOM 3170 N N . VAL A 1 411 ? 11.186 -23.896 -9.239 1.00 90.25 411 VAL A N 1
ATOM 3171 C CA . VAL A 1 411 ? 11.246 -23.397 -10.627 1.00 90.25 411 VAL A CA 1
ATOM 3172 C C . VAL A 1 411 ? 12.001 -24.332 -11.579 1.00 90.25 411 VAL A C 1
ATOM 3174 O O . VAL A 1 411 ? 12.057 -24.075 -12.778 1.00 90.25 411 VAL A O 1
ATOM 3177 N N . GLY A 1 412 ? 12.645 -25.382 -11.057 1.00 86.31 412 GLY A N 1
ATOM 3178 C CA . GLY A 1 412 ? 13.433 -26.329 -11.848 1.00 86.31 412 GLY A CA 1
ATOM 3179 C C . GLY A 1 412 ? 14.636 -25.707 -12.571 1.00 86.31 412 GLY A C 1
ATOM 3180 O O . GLY A 1 412 ? 15.076 -26.245 -13.587 1.00 86.31 412 GLY A O 1
ATOM 3181 N N . ALA A 1 413 ? 15.166 -24.581 -12.080 1.00 84.00 413 ALA A N 1
ATOM 3182 C CA . ALA A 1 413 ? 16.262 -23.848 -12.712 1.00 84.00 413 ALA A CA 1
ATOM 3183 C C . ALA A 1 413 ? 17.446 -23.660 -11.759 1.00 84.00 413 ALA A C 1
ATOM 3185 O O . ALA A 1 413 ? 17.283 -23.448 -10.557 1.00 84.00 413 ALA A O 1
ATOM 3186 N N . THR A 1 414 ? 18.657 -23.681 -12.313 1.00 84.75 414 THR A N 1
ATOM 3187 C CA . THR A 1 414 ? 19.871 -23.319 -11.579 1.00 84.75 414 THR A CA 1
ATOM 3188 C C . THR A 1 414 ? 19.908 -21.810 -11.370 1.00 84.75 414 THR A C 1
ATOM 3190 O O . THR A 1 414 ? 20.050 -21.051 -12.330 1.00 84.75 414 THR A O 1
ATOM 3193 N N . LEU A 1 415 ? 19.773 -21.385 -10.117 1.00 86.94 415 LEU A N 1
ATOM 3194 C CA . LEU A 1 415 ? 19.890 -19.988 -9.708 1.00 86.94 415 LEU A CA 1
ATOM 3195 C C . LEU A 1 415 ? 21.319 -19.687 -9.213 1.00 86.94 415 LEU A C 1
ATOM 3197 O O . LEU A 1 415 ? 22.025 -20.619 -8.822 1.00 86.94 415 LEU A O 1
ATOM 3201 N N . PRO A 1 416 ? 21.753 -18.411 -9.223 1.00 82.25 416 PRO A N 1
ATOM 3202 C CA . PRO A 1 416 ? 22.996 -17.981 -8.573 1.00 82.25 416 PRO A CA 1
ATOM 3203 C C . PRO A 1 416 ? 23.043 -18.355 -7.077 1.00 82.25 416 PRO A C 1
ATOM 3205 O O . PRO A 1 416 ? 22.040 -18.784 -6.506 1.00 82.25 416 PRO A O 1
ATOM 3208 N N . ASP A 1 417 ? 24.184 -18.174 -6.407 1.00 82.06 417 ASP A N 1
ATOM 3209 C CA . ASP A 1 417 ? 24.234 -18.342 -4.944 1.00 82.06 417 ASP A CA 1
ATOM 3210 C C . ASP A 1 417 ? 23.315 -17.313 -4.265 1.00 82.06 417 ASP A C 1
ATOM 3212 O O . ASP A 1 417 ? 23.238 -16.171 -4.704 1.00 82.06 417 ASP A O 1
ATOM 3216 N N . ALA A 1 418 ? 22.637 -17.685 -3.176 1.00 78.25 418 ALA A N 1
ATOM 3217 C CA . ALA A 1 418 ? 21.730 -16.792 -2.449 1.00 78.25 418 ALA A CA 1
ATOM 3218 C C . ALA A 1 418 ? 22.394 -15.492 -1.940 1.00 78.25 418 ALA A C 1
ATOM 3220 O O . ALA A 1 418 ? 21.695 -14.514 -1.670 1.00 78.25 418 ALA A O 1
ATOM 3221 N N . GLN A 1 419 ? 23.724 -15.477 -1.779 1.00 75.88 419 GLN A N 1
ATOM 3222 C CA . GLN A 1 419 ? 24.498 -14.286 -1.411 1.00 75.88 419 GLN A CA 1
ATOM 3223 C C . GLN A 1 419 ? 24.906 -13.420 -2.613 1.00 75.88 419 GLN A C 1
ATOM 3225 O O . GLN A 1 419 ? 25.367 -12.295 -2.420 1.00 75.88 419 GLN A O 1
ATOM 3230 N N . ASP A 1 420 ? 24.738 -13.914 -3.841 1.00 76.12 420 ASP A N 1
ATOM 3231 C CA . ASP A 1 420 ? 25.049 -13.174 -5.059 1.00 76.12 420 ASP A CA 1
ATOM 3232 C C . ASP A 1 420 ? 24.035 -12.025 -5.260 1.00 76.12 420 ASP A C 1
ATOM 3234 O O . ASP A 1 420 ? 22.820 -12.256 -5.217 1.00 76.12 420 ASP A O 1
ATOM 3238 N N . PRO A 1 421 ? 24.479 -10.779 -5.515 1.00 73.19 421 PRO A N 1
ATOM 3239 C CA . PRO A 1 421 ? 23.585 -9.654 -5.801 1.00 73.19 421 PRO A CA 1
ATOM 3240 C C . PRO A 1 421 ? 22.611 -9.905 -6.965 1.00 73.19 421 PRO A C 1
ATOM 3242 O O . PRO A 1 421 ? 21.505 -9.359 -6.980 1.00 73.19 421 PRO A O 1
ATOM 3245 N N . SER A 1 422 ? 22.997 -10.750 -7.925 1.00 77.38 422 SER A N 1
ATOM 3246 C CA . SER A 1 422 ? 22.177 -11.145 -9.074 1.00 77.38 422 SER A CA 1
ATOM 3247 C C . SER A 1 422 ? 21.121 -12.205 -8.744 1.00 77.38 422 SER A C 1
ATOM 3249 O O . SER A 1 422 ? 20.196 -12.416 -9.533 1.00 77.38 422 SER A O 1
ATOM 3251 N N . TRP A 1 423 ? 21.188 -12.835 -7.565 1.00 81.00 423 TRP A N 1
ATOM 3252 C CA . TRP A 1 423 ? 20.252 -13.883 -7.166 1.00 81.00 423 TRP A CA 1
ATOM 3253 C C . TRP A 1 423 ? 18.810 -13.391 -7.142 1.00 81.00 423 TRP A C 1
ATOM 3255 O O . TRP A 1 423 ? 17.922 -14.043 -7.688 1.00 81.00 423 TRP A O 1
ATOM 3265 N N . LYS A 1 424 ? 18.572 -12.211 -6.555 1.00 80.69 424 LYS A N 1
ATOM 3266 C CA . LYS A 1 424 ? 17.221 -11.659 -6.414 1.00 80.69 424 LYS A CA 1
ATOM 3267 C C . LYS A 1 424 ? 16.499 -11.422 -7.745 1.00 80.69 424 LYS A C 1
ATOM 3269 O O . LYS A 1 424 ? 15.344 -11.841 -7.849 1.00 80.69 424 LYS A O 1
ATOM 3274 N N . PRO A 1 425 ? 17.103 -10.739 -8.734 1.00 78.19 425 PRO A N 1
ATOM 3275 C CA . PRO A 1 425 ? 16.482 -10.588 -10.045 1.00 78.19 425 PRO A CA 1
ATOM 3276 C C . PRO A 1 425 ? 16.378 -11.923 -10.799 1.00 78.19 425 PRO A C 1
ATOM 3278 O O . PRO A 1 425 ? 15.344 -12.175 -11.417 1.00 78.19 425 PRO A O 1
ATOM 3281 N N . ALA A 1 426 ? 17.379 -12.807 -10.698 1.00 79.06 426 ALA A N 1
ATOM 3282 C CA . ALA A 1 426 ? 17.365 -14.107 -11.373 1.00 79.06 426 ALA A CA 1
ATOM 3283 C C . ALA A 1 426 ? 16.244 -15.033 -10.865 1.00 79.06 426 ALA A C 1
ATOM 3285 O O . ALA A 1 426 ? 15.510 -15.613 -11.665 1.00 79.06 426 ALA A O 1
ATOM 3286 N N . SER A 1 427 ? 16.065 -15.139 -9.547 1.00 82.38 427 SER A N 1
ATOM 3287 C CA . SER A 1 427 ? 15.025 -15.975 -8.936 1.00 82.38 427 SER A CA 1
ATOM 3288 C C . SER A 1 427 ? 13.619 -15.445 -9.216 1.00 82.38 427 SER A C 1
ATOM 3290 O O . SER A 1 427 ? 12.707 -16.224 -9.485 1.00 82.38 427 SER A O 1
ATOM 3292 N N . ARG A 1 428 ? 13.443 -14.118 -9.241 1.00 84.38 428 ARG A N 1
ATOM 3293 C CA . ARG A 1 428 ? 12.168 -13.479 -9.584 1.00 84.38 428 ARG A CA 1
ATOM 3294 C C . ARG A 1 428 ? 11.772 -13.733 -11.037 1.00 84.38 428 ARG A C 1
ATOM 3296 O O . ARG A 1 428 ? 10.616 -14.045 -11.307 1.00 84.38 428 ARG A O 1
ATOM 3303 N N . LEU A 1 429 ? 12.727 -13.627 -11.961 1.00 80.69 429 LEU A N 1
ATOM 3304 C CA . LEU A 1 429 ? 12.510 -13.961 -13.366 1.00 80.69 429 LEU A CA 1
ATOM 3305 C C . LEU A 1 429 ? 12.185 -15.451 -13.544 1.00 80.69 429 LEU A C 1
ATOM 3307 O O . LEU A 1 429 ? 11.289 -15.788 -14.313 1.00 80.69 429 LEU A O 1
ATOM 3311 N N . ALA A 1 430 ? 12.880 -16.336 -12.826 1.00 82.25 430 ALA A N 1
ATOM 3312 C CA . ALA A 1 430 ? 12.618 -17.772 -12.875 1.00 82.25 430 ALA A CA 1
ATOM 3313 C C . ALA A 1 430 ? 11.216 -18.124 -12.353 1.00 82.25 430 ALA A C 1
ATOM 3315 O O . ALA A 1 430 ? 10.504 -18.877 -13.009 1.00 82.25 430 ALA A O 1
ATOM 3316 N N . LEU A 1 431 ? 10.783 -17.521 -11.240 1.00 84.75 431 LEU A N 1
ATOM 3317 C CA . LEU A 1 431 ? 9.421 -17.672 -10.716 1.00 84.75 431 LEU A CA 1
ATOM 3318 C C . LEU A 1 431 ? 8.370 -17.168 -11.709 1.00 84.75 431 LEU A C 1
ATOM 3320 O O . LEU A 1 431 ? 7.376 -17.846 -11.942 1.00 84.75 431 LEU A O 1
ATOM 3324 N N . LEU A 1 432 ? 8.601 -16.011 -12.334 1.00 84.12 432 LEU A N 1
ATOM 3325 C CA . LEU A 1 432 ? 7.680 -15.455 -13.326 1.00 84.12 432 LEU A CA 1
ATOM 3326 C C . LEU A 1 432 ? 7.557 -16.363 -14.555 1.00 84.12 432 LEU A C 1
ATOM 3328 O O . LEU A 1 432 ? 6.449 -16.626 -15.010 1.00 84.12 432 LEU A O 1
ATOM 3332 N N . ARG A 1 433 ? 8.678 -16.899 -15.055 1.00 83.12 433 ARG A N 1
ATOM 3333 C CA . ARG A 1 433 ? 8.673 -17.881 -16.151 1.00 83.12 433 ARG A CA 1
ATOM 3334 C C . ARG A 1 433 ? 7.914 -19.147 -15.771 1.00 83.12 433 ARG A C 1
ATOM 3336 O O . ARG A 1 433 ? 7.109 -19.608 -16.566 1.00 83.12 433 ARG A O 1
ATOM 3343 N N . HIS A 1 434 ? 8.134 -19.653 -14.559 1.00 83.62 434 HIS A N 1
ATOM 3344 C CA . HIS A 1 434 ? 7.468 -20.847 -14.035 1.00 83.62 434 HIS A CA 1
ATOM 3345 C C . HIS A 1 434 ? 5.948 -20.687 -13.906 1.00 83.62 434 HIS A C 1
ATOM 3347 O O . HIS A 1 434 ? 5.210 -21.633 -14.130 1.00 83.62 434 HIS A O 1
ATOM 3353 N N . VAL A 1 435 ? 5.460 -19.487 -13.573 1.00 82.50 435 VAL A N 1
ATOM 3354 C CA . VAL A 1 435 ? 4.013 -19.193 -13.502 1.00 82.50 435 VAL A CA 1
ATOM 3355 C C . VAL A 1 435 ? 3.369 -19.105 -14.890 1.00 82.50 435 VAL A C 1
ATOM 3357 O O . VAL A 1 435 ? 2.165 -19.312 -15.026 1.00 82.50 435 VAL A O 1
ATOM 3360 N N . MET A 1 436 ? 4.149 -18.769 -15.920 1.00 77.00 436 MET A N 1
ATOM 3361 C CA . MET A 1 436 ? 3.659 -18.580 -17.289 1.00 77.00 436 MET A CA 1
ATOM 3362 C C . MET A 1 436 ? 3.664 -19.858 -18.142 1.00 77.00 436 MET A C 1
ATOM 3364 O O . MET A 1 436 ? 3.094 -19.840 -19.235 1.00 77.00 436 MET A O 1
ATOM 3368 N N . THR A 1 437 ? 4.320 -20.924 -17.680 1.00 70.88 437 THR A N 1
ATOM 3369 C CA . THR A 1 437 ? 4.366 -22.252 -18.320 1.00 70.88 437 THR A CA 1
ATOM 3370 C C . THR A 1 437 ? 3.300 -23.172 -17.761 1.00 70.88 437 THR A C 1
ATOM 3372 O O . THR A 1 437 ? 2.644 -23.860 -18.575 1.00 70.88 437 THR A O 1
#

Foldseek 3Di:
DLLVVLVDPQDDPVVSVLLVVLQCVLQPPQDDDDQSHNLSSLLSVLLVCLLVLLVCQQPDPCSVLLLVLSLLLNVLSDDALSSLLSLLSNLVSNQQVPPPCVDPGRSVVSLLVSQLVDQQQDHVNNLVSLLVQLVDPSGQLQSQLSNLVSCQVRHPDPLSHPQLRFDNNHDNVSSVVSSVVSVVSRDDDDDDDDDDDDDDRDDFDVVLVVLLVVLSVVLSVQDPPVDSSNSSLSSSLSSLSVSLVVCSSRVNNVSSVVSSVVSVLLVVQVVPPVDRSDDCPCVVVDDDDPPDDDDDDDDDDDDDDQEDAQDADDDAPPLVVVLVVCPPPPVVLLVSLVVLLVTRYQEHDLNNLLSLLCLCQPNPPPVSNVSSLVSCLRRHLQHLSNLVSNLVCLVPDDGDQVSLVSLCSSLVHDADRSPDPCRSVRSNVSSVVSSVD

Sequence (437 aa):
MLARIAASEALPITITSEVCITLDELIPRAAGAEITGFNDGAHRWFISRIPDLVRITETDAQSFDLWELWLSALRDVAEGSAYDRSIGLVIQEFLTTGTDLAANGPSLHVLGRMLTQVDLHTRPTFRQVMLDLYNNPNVTPRDLWVVTSLFAQHGHAEWFTRELVPPADATPQQRMMARNALVAQWPVQEMPGATQVDQPELSIAPELRSRWLSIAAIVRAGRDSGDRVRTFGRLAAAARLNAAASALALGQDDLAIGWMADVETLWARLDDPSQPVVPDVLASYRPPVRSSGGQTNPMAPPMPSRSRPGQPIGQDATWAKSYNDVRQNTDEKLRLLRALRSTAGTDLGPADAKVFVREVYSGAPAEVRSLAQSILLQAFSTGPNIGMEMLDQYRFRSVSRETADVIAMYVGATLPDAQDPSWKPASRLALLRHVMT

Radius of gyration: 24.36 Å; chains: 1; bounding box: 64×66×60 Å